Protein 5D7W (pdb70)

Solvent-accessible surface area: 18913 Å² total; per-residue (Å²): 134,40,0,36,58,25,0,54,90,1,75,97,52,41,100,40,1,153,63,71,108,50,82,69,39,73,5,35,33,9,126,85,0,2,84,56,0,1,53,84,37,41,0,53,51,24,128,121,56,62,37,92,86,17,173,5,40,12,0,5,21,111,52,139,99,78,42,86,16,59,55,37,19,3,1,5,39,89,3,53,86,49,2,35,87,12,0,86,49,0,4,67,1,0,22,11,8,0,53,9,66,33,77,78,35,58,41,82,114,204,22,51,0,17,0,0,3,0,5,7,67,136,112,69,74,99,14,156,72,67,44,20,52,18,41,32,2,57,45,107,135,148,72,127,70,17,7,0,47,0,5,0,0,32,43,38,65,22,0,112,70,3,54,118,59,54,52,0,8,3,5,0,0,7,4,0,0,15,0,0,1,0,13,55,0,2,92,24,122,83,14,160,81,124,50,73,27,107,26,8,56,0,0,2,0,0,31,8,3,0,0,0,0,85,39,45,20,82,52,20,45,4,63,6,45,68,68,79,3,15,5,4,5,2,0,0,3,20,0,0,31,52,0,0,12,32,26,130,94,12,40,71,46,91,6,40,0,0,18,116,36,96,11,67,48,76,26,2,26,3,125,44,56,93,79,58,6,13,2,9,0,15,6,36,27,33,93,1,20,0,9,0,49,31,1,84,31,97,0,49,0,4,1,46,80,100,17,6,1,15,1,1,51,10,113,3,5,0,4,0,0,41,60,1,65,0,20,26,0,43,1,2,60,7,69,1,18,0,0,3,18,85,34,92,1,46,0,82,0,25,46,18,62,1,17,0,19,0,8,22,27,33,3,57,0,86,0,33,72,30,129,1,34,0,1,2,22,36,22,78,8,0,36,65,91,43,19,0,64,0,82,37,5,104,95,57,78,3,71,0,0,1,16,39,9,12,150,124,47,139,45,101,116,46,2,70,63,39,129,119,34,66,22,75,37,0,10,0,40,44,67,113,75,77,117,63,73,22,2,35,0,15,2,2,34,47,34,111,113,71,38,35,2,37,0,46,0,41,8,77,24,53,73,88,68,0,29,41,76

GO terms:
  GO:0090729 toxin activity (F, IDA)
  GO:0001907 symbiont-mediated killing of host cell (P, IDA)
  GO:0005509 calcium ion binding (F, IDA)
  GO:0005576 extracellular region (C, IDA)
  GO:0008270 zinc ion binding (F, IDA)
  GO:0004222 metalloendopeptidase activity (F, IDA)
  GO:0006508 proteolysis (P, IDA)

Radius of gyration: 25.95 Å; Cα contacts (8 Å, |Δi|>4): 1313; chains: 1; bounding box: 48×67×75 Å

B-factor: mean 15.46, std 8.45, range [6.77, 80.85]

Structure (mmCIF, N/CA/C/O backbone):
data_5D7W
#
_entry.id   5D7W
#
_cell.length_a   42.300
_cell.length_b   105.400
_cell.length_c   151.100
_cell.angle_alpha   90.00
_cell.angle_beta   90.00
_cell.angle_gamma   90.00
#
_symmetry.space_group_name_H-M   'P 21 21 21'
#
loop_
_entity.id
_entity.type
_entity.pdbx_description
1 polymer Serralysin
2 non-polymer 'ZINC ION'
3 non-polymer 'CALCIUM ION'
4 non-polymer GLYCEROL
5 water water
#
loop_
_atom_site.group_PDB
_atom_site.id
_atom_site.type_symbol
_atom_site.label_atom_id
_atom_site.label_alt_id
_atom_site.label_comp_id
_atom_site.label_asym_id
_atom_site.label_entity_id
_atom_site.label_seq_id
_atom_site.pdbx_PDB_ins_code
_atom_site.Cartn_x
_atom_site.Cartn_y
_atom_site.Cartn_z
_atom_site.occupancy
_atom_site.B_iso_or_equiv
_atom_site.auth_seq_id
_atom_site.auth_comp_id
_atom_site.auth_asym_id
_atom_site.auth_atom_id
_atom_site.pdbx_PDB_model_num
ATOM 1 N N . ALA A 1 1 ? 8.327 -35.631 22.781 1.00 42.72 3 ALA A N 1
ATOM 2 C CA . ALA A 1 1 ? 6.890 -35.855 22.680 1.00 32.84 3 ALA A CA 1
ATOM 3 C C . ALA A 1 1 ? 6.389 -35.577 21.269 1.00 29.56 3 ALA A C 1
ATOM 4 O O . ALA A 1 1 ? 6.908 -34.699 20.578 1.00 30.91 3 ALA A O 1
ATOM 6 N N . THR A 1 2 ? 5.379 -36.332 20.847 1.00 23.92 4 THR A N 1
ATOM 7 C CA . THR A 1 2 ? 4.754 -36.122 19.546 1.00 18.68 4 THR A CA 1
ATOM 8 C C . THR A 1 2 ? 3.877 -34.883 19.566 1.00 16.05 4 THR A C 1
ATOM 9 O O . THR A 1 2 ? 3.571 -34.337 20.634 1.00 15.26 4 THR A O 1
ATOM 13 N N . GLY A 1 3 ? 3.461 -34.451 18.380 1.00 15.29 5 GLY A N 1
ATOM 14 C CA . GLY A 1 3 ? 2.478 -33.399 18.285 1.00 13.72 5 GLY A CA 1
ATOM 15 C C . GLY A 1 3 ? 1.210 -33.865 18.963 1.00 11.74 5 GLY A C 1
ATOM 16 O O . GLY A 1 3 ? 0.572 -33.101 19.685 1.00 11.83 5 GLY A O 1
ATOM 17 N N . TYR A 1 4 ? 0.835 -35.121 18.738 1.00 11.22 6 TYR A N 1
ATOM 18 C CA . TYR A 1 4 ? -0.391 -35.614 19.327 1.00 11.02 6 TYR A CA 1
ATOM 19 C C . TYR A 1 4 ? -0.329 -35.555 20.857 1.00 9.64 6 TYR A C 1
ATOM 20 O O . TYR A 1 4 ? -1.307 -35.172 21.499 1.00 10.67 6 TYR A O 1
ATOM 29 N N . ASP A 1 5 ? 0.814 -35.914 21.442 1.00 10.10 7 ASP A N 1
ATOM 30 C CA . ASP A 1 5 ? 0.980 -35.813 22.897 1.00 11.54 7 ASP A CA 1
ATOM 31 C C . ASP A 1 5 ? 0.668 -34.407 23.402 1.00 10.57 7 ASP A C 1
ATOM 32 O O . ASP A 1 5 ? -0.016 -34.232 24.418 1.00 11.24 7 ASP A O 1
ATOM 37 N N . ALA A 1 6 ? 1.189 -33.406 22.703 1.00 10.57 8 ALA A N 1
ATOM 38 C CA . ALA A 1 6 ? 0.981 -32.017 23.092 1.00 11.04 8 ALA A CA 1
ATOM 39 C C . ALA A 1 6 ? -0.487 -31.629 22.979 1.00 9.56 8 ALA A C 1
ATOM 40 O O . ALA A 1 6 ? -1.019 -30.908 23.829 1.00 10.00 8 ALA A O 1
ATOM 42 N N . VAL A 1 7 ? -1.137 -32.097 21.922 1.00 10.04 9 VAL A N 1
ATOM 43 C CA . VAL A 1 7 ? -2.551 -31.824 21.723 1.00 9.21 9 VAL A CA 1
ATOM 44 C C . VAL A 1 7 ? -3.374 -32.456 22.838 1.00 10.18 9 VAL A C 1
ATOM 45 O O . VAL A 1 7 ? -4.226 -31.803 23.440 1.00 10.41 9 VAL A O 1
ATOM 49 N N . ASP A 1 8 ? -3.116 -33.730 23.107 1.00 10.90 10 ASP A N 1
ATOM 50 C CA . ASP A 1 8 ? -3.807 -34.439 24.170 1.00 12.22 10 ASP A CA 1
ATOM 51 C C . ASP A 1 8 ? -3.646 -33.735 25.519 1.00 11.03 10 ASP A C 1
ATOM 52 O O . ASP A 1 8 ? -4.618 -33.597 26.271 1.00 11.97 10 ASP A O 1
ATOM 57 N N A ASP A 1 9 ? -2.429 -33.280 25.803 0.42 11.15 11 ASP A N 1
ATOM 58 N N B ASP A 1 9 ? -2.433 -33.287 25.830 0.58 11.11 11 ASP A N 1
ATOM 59 C CA A ASP A 1 9 ? -2.125 -32.548 27.031 0.42 11.97 11 ASP A CA 1
ATOM 60 C CA B ASP A 1 9 ? -2.210 -32.563 27.079 0.58 11.98 11 ASP A CA 1
ATOM 61 C C A ASP A 1 9 ? -2.975 -31.278 27.160 0.42 10.27 11 ASP A C 1
ATOM 62 C C B ASP A 1 9 ? -3.078 -31.306 27.143 0.58 10.15 11 ASP A C 1
ATOM 63 O O A ASP A 1 9 ? -3.549 -31.008 28.216 0.42 12.09 11 ASP A O 1
ATOM 64 O O B ASP A 1 9 ? -3.763 -31.068 28.139 0.58 10.94 11 ASP A O 1
ATOM 73 N N . LEU A 1 10 ? -3.061 -30.506 26.082 1.00 9.72 12 LEU A N 1
ATOM 74 C CA . LEU A 1 10 ? -3.808 -29.252 26.104 1.00 9.85 12 LEU A CA 1
ATOM 75 C C . LEU A 1 10 ? -5.320 -29.507 26.183 1.00 9.60 12 LEU A C 1
ATOM 76 O O . LEU A 1 10 ? -6.049 -28.767 26.847 1.00 9.90 12 LEU A O 1
ATOM 81 N N . LEU A 1 11 ? -5.796 -30.564 25.535 1.00 10.75 13 LEU A N 1
ATOM 82 C CA . LEU A 1 11 ? -7.225 -30.870 25.570 1.00 11.89 13 LEU A CA 1
ATOM 83 C C . LEU A 1 11 ? -7.695 -31.261 26.968 1.00 14.38 13 LEU A C 1
ATOM 84 O O . LEU A 1 11 ? -8.859 -31.043 27.302 1.00 17.47 13 LEU A O 1
ATOM 89 N N . HIS A 1 12 ? -6.800 -31.812 27.786 1.00 11.97 14 HIS A N 1
ATOM 90 C CA . HIS A 1 12 ? -7.165 -32.271 29.132 1.00 14.11 14 HIS A CA 1
ATOM 91 C C . HIS A 1 12 ? -6.647 -31.372 30.256 1.00 16.00 14 HIS A C 1
ATOM 92 O O . HIS A 1 12 ? -6.513 -31.797 31.399 1.00 22.15 14 HIS A O 1
ATOM 99 N N . TYR A 1 13 ? -6.380 -30.123 29.909 1.00 14.56 15 TYR A N 1
ATOM 100 C CA . TYR A 1 13 ? -5.959 -29.067 30.826 1.00 11.69 15 TYR A CA 1
ATOM 101 C C . TYR A 1 13 ? -7.122 -28.572 31.677 1.00 12.38 15 TYR A C 1
ATOM 102 O O . TYR A 1 13 ? -8.158 -28.217 31.128 1.00 11.69 15 TYR A O 1
ATOM 111 N N . HIS A 1 14 ? -6.963 -28.528 32.994 1.00 12.27 16 HIS A N 1
ATOM 112 C CA . HIS A 1 14 ? -8.015 -28.041 33.888 1.00 13.59 16 HIS A CA 1
ATOM 113 C C . HIS A 1 14 ? -9.355 -28.751 33.709 1.00 12.65 16 HIS A C 1
ATOM 114 O O . HIS A 1 14 ? -10.408 -28.116 33.684 1.00 14.07 16 HIS A O 1
ATOM 121 N N . GLU A 1 15 ? -9.312 -30.076 33.607 1.00 12.91 17 GLU A N 1
ATOM 122 C CA . GLU A 1 15 ? -10.534 -30.863 33.667 1.00 13.33 17 GLU A CA 1
ATOM 123 C C . GLU A 1 15 ? -11.257 -30.558 34.972 1.00 13.59 17 GLU A C 1
ATOM 124 O O . GLU A 1 15 ? -10.629 -30.307 36.002 1.00 13.77 17 GLU A O 1
ATOM 130 N N . ARG A 1 16 ? -12.580 -30.563 34.927 1.00 12.37 18 ARG A N 1
ATOM 131 C CA . ARG A 1 16 ? -13.354 -30.174 36.094 1.00 12.62 18 ARG A CA 1
ATOM 132 C C . ARG A 1 16 ? -14.715 -30.838 36.110 1.00 13.09 18 ARG A C 1
ATOM 133 O O . ARG A 1 16 ? -15.180 -31.364 35.103 1.00 14.16 18 ARG A O 1
ATOM 141 N N . GLY A 1 17 ? -15.354 -30.793 37.270 1.00 14.03 19 GLY A N 1
ATOM 142 C CA . GLY A 1 17 ? -16.706 -31.293 37.403 1.00 14.77 19 GLY A CA 1
ATOM 143 C C . GLY A 1 17 ? -16.796 -32.802 37.404 1.00 17.22 19 GLY A C 1
ATOM 144 O O . GLY A 1 17 ? -15.790 -33.494 37.556 1.00 17.07 19 GLY A O 1
ATOM 145 N N . ASN A 1 18 ? -18.018 -33.303 37.251 1.00 16.20 20 ASN A N 1
ATOM 146 C CA . ASN A 1 18 ? -18.293 -34.738 37.197 1.00 19.46 20 ASN A CA 1
ATOM 147 C C . ASN A 1 18 ? -17.799 -35.488 38.429 1.00 19.56 20 ASN A C 1
ATOM 148 O O . ASN A 1 18 ? -17.505 -36.680 38.368 1.00 23.88 20 ASN A O 1
ATOM 153 N N . GLY A 1 19 ? -17.719 -34.779 39.548 1.00 22.39 21 GLY A N 1
ATOM 154 C CA . GLY A 1 19 ? -17.423 -35.396 40.825 1.00 27.12 21 GLY A CA 1
ATOM 155 C C . GLY A 1 19 ? -15.957 -35.636 41.132 1.00 27.29 21 GLY A C 1
ATOM 156 O O . GLY A 1 19 ? -15.639 -36.229 42.162 1.00 32.09 21 GLY A O 1
ATOM 157 N N . ILE A 1 20 ? -15.059 -35.184 40.260 1.00 24.30 22 ILE A N 1
ATOM 158 C CA . ILE A 1 20 ? -13.636 -35.405 40.499 1.00 25.21 22 ILE A CA 1
ATOM 159 C C . ILE A 1 20 ? -13.105 -34.525 41.623 1.00 23.79 22 ILE A C 1
ATOM 160 O O . ILE A 1 20 ? -13.738 -33.544 42.017 1.00 17.97 22 ILE A O 1
ATOM 165 N N . GLN A 1 21 ? -11.932 -34.898 42.125 1.00 21.04 23 GLN A N 1
ATOM 166 C CA . GLN A 1 21 ? -11.274 -34.202 43.223 1.00 22.84 23 GLN A CA 1
ATOM 167 C C . GLN A 1 21 ? -10.002 -33.519 42.747 1.00 22.40 23 GLN A C 1
ATOM 168 O O . GLN A 1 21 ? -9.225 -34.102 41.991 1.00 24.84 23 GLN A O 1
ATOM 174 N N . ILE A 1 22 ? -9.797 -32.283 43.193 1.00 18.15 24 ILE A N 1
ATOM 175 C CA . ILE A 1 22 ? -8.585 -31.523 42.894 1.00 19.93 24 ILE A CA 1
ATOM 176 C C . ILE A 1 22 ? -8.106 -30.829 44.168 1.00 20.57 24 ILE A C 1
ATOM 177 O O . ILE A 1 22 ? -8.901 -30.189 44.857 1.00 21.35 24 ILE A O 1
ATOM 182 N N . ASN A 1 23 ? -6.818 -30.955 44.478 1.00 25.53 25 ASN A N 1
ATOM 183 C CA . ASN A 1 23 ? -6.246 -30.380 45.697 1.00 28.29 25 ASN A CA 1
ATOM 184 C C . ASN A 1 23 ? -6.973 -30.855 46.955 1.00 25.50 25 ASN A C 1
ATOM 185 O O . ASN A 1 23 ? -7.056 -30.124 47.943 1.00 27.12 25 ASN A O 1
ATOM 190 N N . GLY A 1 24 ? -7.513 -32.071 46.908 1.00 24.99 26 GLY A N 1
ATOM 191 C CA . GLY A 1 24 ? -8.266 -32.617 48.024 1.00 24.97 26 GLY A CA 1
ATOM 192 C C . GLY A 1 24 ? -9.628 -31.967 48.192 1.00 22.78 26 GLY A C 1
ATOM 193 O O . GLY A 1 24 ? -10.271 -32.102 49.233 1.00 24.54 26 GLY A O 1
ATOM 194 N N A LYS A 1 25 ? -10.069 -31.260 47.156 0.56 21.40 27 LYS A N 1
ATOM 195 N N B LYS A 1 25 ? -10.071 -31.258 47.159 0.44 21.42 27 LYS A N 1
ATOM 196 C CA A LYS A 1 25 ? -11.347 -30.560 47.188 0.56 20.03 27 LYS A CA 1
ATOM 197 C CA B LYS A 1 25 ? -11.352 -30.565 47.197 0.44 20.04 27 LYS A CA 1
ATOM 198 C C A LYS A 1 25 ? -12.252 -31.009 46.050 0.56 15.65 27 LYS A C 1
ATOM 199 C C B LYS A 1 25 ? -12.251 -31.004 46.052 0.44 15.70 27 LYS A C 1
ATOM 200 O O A LYS A 1 25 ? -11.778 -31.489 45.019 0.56 18.23 27 LYS A O 1
ATOM 201 O O B LYS A 1 25 ? -11.772 -31.472 45.018 0.44 18.25 27 LYS A O 1
ATOM 212 N N . ASP A 1 26 ? -13.555 -30.850 46.244 1.00 16.62 28 ASP A N 1
ATOM 213 C CA . ASP A 1 26 ? -14.512 -31.099 45.184 1.00 15.50 28 ASP A CA 1
ATOM 214 C C . ASP A 1 26 ? -14.247 -30.143 44.033 1.00 13.69 28 ASP A C 1
ATOM 215 O O . ASP A 1 26 ? -14.030 -28.952 44.251 1.00 13.68 28 ASP A O 1
ATOM 220 N N . SER A 1 27 ? -14.259 -30.671 42.819 1.00 12.92 29 SER A N 1
ATOM 221 C CA . SER A 1 27 ? -14.226 -29.857 41.617 1.00 11.95 29 SER A CA 1
ATOM 222 C C . SER A 1 27 ? -15.649 -29.541 41.181 1.00 12.25 29 SER A C 1
ATOM 223 O O . SER A 1 27 ? -16.491 -30.438 41.129 1.00 14.53 29 SER A O 1
ATOM 226 N N . PHE A 1 28 ? -15.914 -28.275 40.874 1.00 11.17 30 PHE A N 1
ATOM 227 C CA . PHE A 1 28 ? -17.196 -27.860 40.307 1.00 10.72 30 PHE A CA 1
ATOM 228 C C . PHE A 1 28 ? -17.049 -27.553 38.820 1.00 10.17 30 PHE A C 1
ATOM 229 O O . PHE A 1 28 ? -16.044 -26.978 38.393 1.00 10.62 30 PHE A O 1
ATOM 237 N N . SER A 1 29 ? -18.072 -27.894 38.048 1.00 10.47 31 SER A N 1
ATOM 238 C CA . SER A 1 29 ? -18.168 -27.461 36.664 1.00 10.66 31 SER A CA 1
ATOM 239 C C . SER A 1 29 ? -18.357 -25.947 36.599 1.00 9.72 31 SER A C 1
ATOM 240 O O . SER A 1 29 ? -18.663 -25.312 37.607 1.00 10.02 31 SER A O 1
ATOM 243 N N . ASN A 1 30 ? -18.178 -25.378 35.413 1.00 9.85 32 ASN A N 1
ATOM 244 C CA . ASN A 1 30 ? -18.480 -23.967 35.176 1.00 10.22 32 ASN A CA 1
ATOM 245 C C . ASN A 1 30 ? -19.897 -23.621 35.659 1.00 9.17 32 ASN A C 1
ATOM 246 O O . ASN A 1 30 ? -20.096 -22.617 36.357 1.00 10.09 32 ASN A O 1
ATOM 251 N N . GLU A 1 31 ? -20.869 -24.460 35.308 1.00 10.13 33 GLU A N 1
ATOM 252 C CA . GLU A 1 31 ? -22.250 -24.236 35.722 1.00 11.47 33 GLU A CA 1
ATOM 253 C C . GLU A 1 31 ? -22.419 -24.299 37.237 1.00 10.36 33 GLU A C 1
ATOM 254 O O . GLU A 1 31 ? -23.079 -23.440 37.826 1.00 11.06 33 GLU A O 1
ATOM 264 N N . GLN A 1 32 ? -21.835 -25.314 37.864 1.00 10.97 34 GLN A N 1
ATOM 265 C CA . GLN A 1 32 ? -21.919 -25.465 39.313 1.00 9.94 34 GLN A CA 1
ATOM 266 C C . GLN A 1 32 ? -21.275 -24.288 40.039 1.00 10.00 34 GLN A C 1
ATOM 267 O O . GLN A 1 32 ? -21.788 -23.814 41.054 1.00 9.95 34 GLN A O 1
ATOM 273 N N . ALA A 1 33 ? -20.146 -23.817 39.515 1.00 9.83 35 ALA A N 1
ATOM 274 C CA . ALA A 1 33 ? -19.471 -22.666 40.105 1.00 9.61 35 ALA A CA 1
ATOM 275 C C . ALA A 1 33 ? -20.336 -21.411 39.994 1.00 9.51 35 ALA A C 1
ATOM 276 O O . ALA A 1 33 ? -20.450 -20.642 40.951 1.00 9.80 35 ALA A O 1
ATOM 278 N N . GLY A 1 34 ? -20.955 -21.206 38.839 1.00 10.26 36 GLY A N 1
ATOM 279 C CA . GLY A 1 34 ? -21.833 -20.060 38.670 1.00 10.50 36 GLY A CA 1
ATOM 280 C C . GLY A 1 34 ? -22.976 -20.057 39.671 1.00 11.12 36 GLY A C 1
ATOM 281 O O . GLY A 1 34 ? -23.332 -19.012 40.235 1.00 11.26 36 GLY A O 1
ATOM 282 N N . LEU A 1 35 ? -23.559 -21.231 39.898 1.00 10.29 37 LEU A N 1
ATOM 283 C CA . LEU A 1 35 ? -24.634 -21.370 40.868 1.00 10.53 37 LEU A CA 1
ATOM 284 C C . LEU A 1 35 ? -24.136 -21.160 42.286 1.00 10.69 37 LEU A C 1
ATOM 285 O O . LEU A 1 35 ? -24.830 -20.562 43.108 1.00 13.37 37 LEU A O 1
ATOM 290 N N . PHE A 1 36 ? -22.933 -21.631 42.591 1.00 9.85 38 PHE A N 1
ATOM 291 C CA . PHE A 1 36 ? -22.457 -21.477 43.959 1.00 10.67 38 PHE A CA 1
ATOM 292 C C . PHE A 1 36 ? -22.052 -20.032 44.256 1.00 9.58 38 PHE A C 1
ATOM 293 O O . PHE A 1 36 ? -22.296 -19.530 45.351 1.00 9.95 38 PHE A O 1
ATOM 301 N N . ILE A 1 37 ? -21.451 -19.360 43.283 1.00 9.40 39 ILE A N 1
ATOM 302 C CA . ILE A 1 37 ? -21.128 -17.944 43.430 1.00 9.24 39 ILE A CA 1
ATOM 303 C C . ILE A 1 37 ? -22.400 -17.112 43.662 1.00 9.84 39 ILE A C 1
ATOM 304 O O . ILE A 1 37 ? -22.364 -16.086 44.350 1.00 11.58 39 ILE A O 1
ATOM 309 N N . THR A 1 38 ? -23.530 -17.577 43.138 1.00 8.97 40 THR A N 1
ATOM 310 C CA . THR A 1 38 ? -24.793 -16.868 43.322 1.00 10.25 40 THR A CA 1
ATOM 311 C C . THR A 1 38 ? -25.707 -17.541 44.348 1.00 9.49 40 THR A C 1
ATOM 312 O O . THR A 1 38 ? -26.929 -17.391 44.296 1.00 10.97 40 THR A O 1
ATOM 316 N N . ARG A 1 39 ? -25.109 -18.227 45.314 1.00 10.35 41 ARG A N 1
ATOM 317 C CA . ARG A 1 39 ? -25.876 -19.011 46.281 1.00 10.55 41 ARG A CA 1
ATOM 318 C C . ARG A 1 39 ? -26.785 -18.186 47.192 1.00 11.14 41 ARG A C 1
ATOM 319 O O . ARG A 1 39 ? -27.677 -18.749 47.821 1.00 13.49 41 ARG A O 1
ATOM 327 N N . GLU A 1 40 ? -26.574 -16.877 47.290 1.00 10.99 42 GLU A N 1
ATOM 328 C CA . GLU A 1 40 ? -27.499 -16.074 48.089 1.00 10.61 42 GLU A CA 1
ATOM 329 C C . GLU A 1 40 ? -28.817 -15.846 47.360 1.00 10.22 42 GLU A C 1
ATOM 330 O O . GLU A 1 40 ? -29.802 -15.426 47.982 1.00 11.18 42 GLU A O 1
ATOM 336 N N . ASN A 1 41 ? -28.834 -16.111 46.055 1.00 10.28 43 ASN A N 1
ATOM 337 C CA . ASN A 1 41 ? -30.056 -16.038 45.247 1.00 10.49 43 ASN A CA 1
ATOM 338 C C . ASN A 1 41 ? -30.674 -14.647 45.198 1.00 10.85 43 ASN A C 1
ATOM 339 O O . ASN A 1 41 ? -31.878 -14.509 44.994 1.00 11.59 43 ASN A O 1
ATOM 344 N N . GLN A 1 42 ? -29.848 -13.617 45.357 1.00 13.10 44 GLN A N 1
ATOM 345 C CA . GLN A 1 42 ? -30.330 -12.239 45.349 1.00 13.05 44 GLN A CA 1
ATOM 346 C C . GLN A 1 42 ? -30.067 -11.566 44.013 1.00 13.17 44 GLN A C 1
ATOM 347 O O . GLN A 1 42 ? -28.950 -11.619 43.495 1.00 15.85 44 GLN A O 1
ATOM 353 N N . THR A 1 43 ? -31.099 -10.952 43.439 1.00 13.18 45 THR A N 1
ATOM 354 C CA . THR A 1 43 ? -30.941 -10.179 42.216 1.00 10.52 45 THR A CA 1
ATOM 355 C C . THR A 1 43 ? -31.740 -8.888 42.298 1.00 10.38 45 THR A C 1
ATOM 356 O O . THR A 1 43 ? -32.665 -8.760 43.114 1.00 11.08 45 THR A O 1
ATOM 360 N N . TRP A 1 44 ? -31.413 -7.952 41.423 1.00 9.91 46 TRP A N 1
ATOM 361 C CA . TRP A 1 44 ? -32.158 -6.703 41.308 1.00 10.23 46 TRP A CA 1
ATOM 362 C C . TRP A 1 44 ? -33.577 -6.892 40.776 1.00 11.11 46 TRP A C 1
ATOM 363 O O . TRP A 1 44 ? -34.379 -5.964 40.826 1.00 13.69 46 TRP A O 1
ATOM 374 N N . ASN A 1 45 ? -33.883 -8.082 40.270 1.00 9.58 47 ASN A N 1
ATOM 375 C CA . ASN A 1 45 ? -35.233 -8.401 39.814 1.00 9.54 47 ASN A CA 1
ATOM 376 C C . ASN A 1 45 ? -36.043 -9.141 40.866 1.00 11.02 47 ASN A C 1
ATOM 377 O O . ASN A 1 45 ? -37.223 -9.439 40.645 1.00 11.62 47 ASN A O 1
ATOM 382 N N . GLY A 1 46 ? -35.417 -9.430 42.001 1.00 11.25 48 GLY A N 1
ATOM 383 C CA . GLY A 1 46 ? -36.062 -10.133 43.088 1.00 12.55 48 GLY A CA 1
ATOM 384 C C . GLY A 1 46 ? -35.328 -11.381 43.526 1.00 11.48 48 GLY A C 1
ATOM 385 O O . GLY A 1 46 ? -34.477 -11.923 42.810 1.00 11.57 48 GLY A O 1
ATOM 386 N N . TYR A 1 47 ? -35.673 -11.837 44.723 1.00 13.19 49 TYR A N 1
ATOM 387 C CA . TYR A 1 47 ? -35.129 -13.061 45.283 1.00 12.94 49 TYR A CA 1
ATOM 388 C C . TYR A 1 47 ? -35.499 -14.258 44.412 1.00 12.15 49 TYR A C 1
ATOM 389 O O . TYR A 1 47 ? -36.672 -14.457 44.089 1.00 13.03 49 TYR A O 1
ATOM 398 N N . LYS A 1 48 ? -34.494 -15.037 44.019 1.00 11.08 50 LYS A N 1
ATOM 399 C CA . LYS A 1 48 ? -34.672 -16.213 43.166 1.00 12.21 50 LYS A CA 1
ATOM 400 C C . LYS A 1 48 ? -35.322 -15.903 41.815 1.00 10.88 50 LYS A C 1
ATOM 401 O O . LYS A 1 48 ? -35.881 -16.791 41.174 1.00 13.04 50 LYS A O 1
ATOM 407 N N . VAL A 1 49 ? -35.220 -14.659 41.367 1.00 9.54 51 VAL A N 1
ATOM 408 C CA . VAL A 1 49 ? -35.678 -14.302 40.031 1.00 9.80 51 VAL A CA 1
ATOM 409 C C . VAL A 1 49 ? -34.464 -14.275 39.108 1.00 9.62 51 VAL A C 1
ATOM 410 O O . VAL A 1 49 ? -33.658 -13.338 39.165 1.00 10.78 51 VAL A O 1
ATOM 414 N N . PHE A 1 50 ? -34.343 -15.297 38.265 1.00 9.22 52 PHE A N 1
ATOM 415 C CA . PHE A 1 50 ? -33.151 -15.501 37.448 1.00 9.87 52 PHE A CA 1
ATOM 416 C C . PHE A 1 50 ? -33.423 -15.367 35.965 1.00 9.80 52 PHE A C 1
ATOM 417 O O . PHE A 1 50 ? -34.537 -15.616 35.487 1.00 10.87 52 PHE A O 1
ATOM 425 N N . GLY A 1 51 ? -32.389 -14.979 35.228 1.00 9.85 53 GLY A N 1
ATOM 426 C CA . GLY A 1 51 ? -32.432 -15.002 33.783 1.00 11.97 53 GLY A CA 1
ATOM 427 C C . GLY A 1 51 ? -33.073 -13.802 33.120 1.00 10.31 53 GLY A C 1
ATOM 428 O O . GLY A 1 51 ? -33.203 -13.777 31.897 1.00 14.45 53 GLY A O 1
ATOM 429 N N . GLN A 1 52 ? -33.482 -12.811 33.906 1.00 9.49 54 GLN A N 1
ATOM 430 C CA . GLN A 1 52 ? -34.187 -11.653 33.367 1.00 9.37 54 GLN A CA 1
ATOM 431 C C . GLN A 1 52 ? -33.260 -10.463 33.232 1.00 8.52 54 GLN A C 1
ATOM 432 O O . GLN A 1 52 ? -32.378 -10.268 34.070 1.00 9.09 54 GLN A O 1
ATOM 438 N N A PRO A 1 53 ? -33.462 -9.650 32.187 0.50 8.93 55 PRO A N 1
ATOM 439 N N B PRO A 1 53 ? -33.462 -9.650 32.187 0.50 8.92 55 PRO A N 1
ATOM 440 C CA A PRO A 1 53 ? -32.653 -8.440 32.018 0.50 10.22 55 PRO A CA 1
ATOM 441 C CA B PRO A 1 53 ? -32.655 -8.439 32.017 0.50 10.23 55 PRO A CA 1
ATOM 442 C C . PRO A 1 53 ? -32.920 -7.427 33.122 1.00 10.71 55 PRO A C 1
ATOM 443 O O A PRO A 1 53 ? -33.930 -7.520 33.830 0.50 10.95 55 PRO A O 1
ATOM 444 O O B PRO A 1 53 ? -33.930 -7.519 33.829 0.50 10.95 55 PRO A O 1
ATOM 451 N N . VAL A 1 54 ? -32.025 -6.461 33.269 1.00 10.87 56 VAL A N 1
ATOM 452 C CA . VAL A 1 54 ? -32.235 -5.409 34.241 1.00 10.84 56 VAL A CA 1
ATOM 453 C C . VAL A 1 54 ? -31.618 -4.106 33.756 1.00 10.39 56 VAL A C 1
ATOM 454 O O . VAL A 1 54 ? -30.594 -4.112 33.063 1.00 11.71 56 VAL A O 1
ATOM 458 N N . LYS A 1 55 ? -32.276 -2.998 34.092 1.00 11.99 57 LYS A N 1
ATOM 459 C CA . LYS A 1 55 ? -31.749 -1.660 33.857 1.00 12.51 57 LYS A CA 1
ATOM 460 C C . LYS A 1 55 ? -31.434 -1.043 35.207 1.00 13.40 57 LYS A C 1
ATOM 461 O O . LYS A 1 55 ? -32.310 -0.958 36.073 1.00 14.74 57 LYS A O 1
ATOM 467 N N . LEU A 1 56 ? -30.180 -0.639 35.393 1.00 11.36 58 LEU A N 1
ATOM 468 C CA . LEU A 1 56 ? -29.726 -0.099 36.665 1.00 11.94 58 LEU A CA 1
ATOM 469 C C . LEU A 1 56 ? -29.122 1.283 36.483 1.00 12.13 58 LEU A C 1
ATOM 470 O O . LEU A 1 56 ? -28.498 1.567 35.465 1.00 13.86 58 LEU A O 1
ATOM 475 N N . THR A 1 57 ? -29.307 2.134 37.485 1.00 12.32 59 THR A N 1
ATOM 476 C CA . THR A 1 57 ? -28.642 3.429 37.513 1.00 12.07 59 THR A CA 1
ATOM 477 C C . THR A 1 57 ? -27.399 3.354 38.393 1.00 10.38 59 THR A C 1
ATOM 478 O O . THR A 1 57 ? -27.323 2.530 39.298 1.00 12.39 59 THR A O 1
ATOM 482 N N . PHE A 1 58 ? -26.428 4.215 38.118 1.00 12.02 60 PHE A N 1
ATOM 483 C CA . PHE A 1 58 ? -25.269 4.324 38.990 1.00 11.52 60 PHE A CA 1
ATOM 484 C C . PHE A 1 58 ? -24.863 5.776 39.150 1.00 11.90 60 PHE A C 1
ATOM 485 O O . PHE A 1 58 ? -25.194 6.620 38.325 1.00 13.18 60 PHE A O 1
ATOM 493 N N . SER A 1 59 ? -24.136 6.059 40.221 1.00 12.72 61 SER A N 1
ATOM 494 C CA . SER A 1 59 ? -23.664 7.415 40.452 1.00 11.65 61 SER A CA 1
ATOM 495 C C . SER A 1 59 ? -22.415 7.441 41.305 1.00 12.51 61 SER A C 1
ATOM 496 O O . SER A 1 59 ? -22.049 6.446 41.938 1.00 12.34 61 SER A O 1
ATOM 499 N N . PHE A 1 60 ? -21.793 8.616 41.333 1.00 12.65 62 PHE A N 1
ATOM 500 C CA . PHE A 1 60 ? -20.656 8.904 42.193 1.00 12.03 62 PHE A CA 1
ATOM 501 C C . PHE A 1 60 ? -21.049 10.031 43.149 1.00 13.69 62 PHE A C 1
ATOM 502 O O . PHE A 1 60 ? -20.848 11.209 42.839 1.00 14.52 62 PHE A O 1
ATOM 510 N N . PRO A 1 61 ? -21.642 9.679 44.296 1.00 12.45 63 PRO A N 1
ATOM 511 C CA . PRO A 1 61 ? -22.114 10.719 45.221 1.00 15.25 63 PRO A CA 1
ATOM 512 C C . PRO A 1 61 ? -20.982 11.582 45.763 1.00 14.59 63 PRO A C 1
ATOM 513 O O . PRO A 1 61 ? -19.838 11.129 45.877 1.00 14.54 63 PRO A O 1
ATOM 517 N N . ASP A 1 62 ? -21.310 12.831 46.080 1.00 16.70 64 ASP A N 1
ATOM 518 C CA . ASP A 1 62 ? -20.329 13.765 46.617 1.00 18.81 64 ASP A CA 1
ATOM 519 C C . ASP A 1 62 ? -20.271 13.636 48.134 1.00 20.93 64 ASP A C 1
ATOM 520 O O . ASP A 1 62 ? -20.713 14.525 48.865 1.00 20.21 64 ASP A O 1
ATOM 525 N N . TYR A 1 63 ? -19.723 12.520 48.603 1.00 18.66 65 TYR A N 1
ATOM 526 C CA . TYR A 1 63 ? -19.704 12.206 50.025 1.00 16.43 65 TYR A CA 1
ATOM 527 C C . TYR A 1 63 ? -18.895 13.205 50.854 1.00 18.75 65 TYR A C 1
ATOM 528 O O . TYR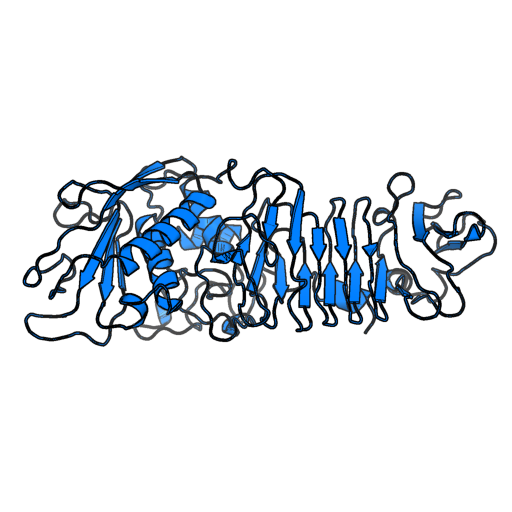 A 1 63 ? -17.820 13.646 50.447 1.00 21.92 65 TYR A O 1
ATOM 537 N N . LYS A 1 64 ? -19.435 13.541 52.022 1.00 19.56 66 LYS A N 1
ATOM 538 C CA . LYS A 1 64 ? -18.829 14.485 52.955 1.00 24.00 66 LYS A CA 1
ATOM 539 C C . LYS A 1 64 ? -17.815 13.778 53.852 1.00 18.22 66 LYS A C 1
ATOM 540 O O . LYS A 1 64 ? -18.100 12.714 54.402 1.00 18.22 66 LYS A O 1
ATOM 546 N N . PHE A 1 65 ? -16.637 14.376 54.006 1.00 18.15 67 PHE A N 1
ATOM 547 C CA . PHE A 1 65 ? -15.534 13.714 54.698 1.00 17.18 67 PHE A CA 1
ATOM 548 C C . PHE A 1 65 ? -15.886 13.264 56.115 1.00 16.85 67 PHE A C 1
ATOM 549 O O . PHE A 1 65 ? -15.603 12.133 56.496 1.00 16.66 67 PHE A O 1
ATOM 557 N N . SER A 1 66 ? -16.516 14.136 56.897 1.00 16.50 68 SER A N 1
ATOM 558 C CA . SER A 1 66 ? -16.789 13.801 58.290 1.00 19.76 68 SER A CA 1
ATOM 559 C C . SER A 1 66 ? -18.047 12.947 58.463 1.00 20.14 68 SER A C 1
ATOM 560 O O . SER A 1 66 ? -18.378 12.550 59.579 1.00 22.19 68 SER A O 1
ATOM 563 N N . SER A 1 67 ? -18.735 12.658 57.360 1.00 19.31 69 SER A N 1
ATOM 564 C CA . SER A 1 67 ? -19.869 11.736 57.384 1.00 21.17 69 SER A CA 1
ATOM 565 C C . SER A 1 67 ? -19.406 10.308 57.665 1.00 16.94 69 SER A C 1
ATOM 566 O O . SER A 1 67 ? -18.248 9.961 57.422 1.00 16.76 69 SER A O 1
ATOM 569 N N . THR A 1 68 ? -20.317 9.488 58.177 1.00 17.43 70 THR A N 1
ATOM 570 C CA . THR A 1 68 ? -20.029 8.094 58.484 1.00 16.48 70 THR A CA 1
ATOM 571 C C . THR A 1 68 ? -20.967 7.200 57.686 1.00 15.91 70 THR A C 1
ATOM 572 O O . THR A 1 68 ? -22.183 7.415 57.693 1.00 18.72 70 THR A O 1
ATOM 576 N N . ASN A 1 69 ? -20.422 6.204 56.988 1.00 14.31 71 ASN A N 1
ATOM 577 C CA . ASN A 1 69 ? -21.291 5.350 56.185 1.00 13.66 71 ASN A CA 1
ATOM 578 C C . ASN A 1 69 ? -21.889 4.224 57.020 1.00 14.68 71 ASN A C 1
ATOM 579 O O . ASN A 1 69 ? -21.635 4.123 58.221 1.00 15.18 71 ASN A O 1
ATOM 584 N N . VAL A 1 70 ? -22.695 3.384 56.380 1.00 15.91 72 VAL A N 1
ATOM 585 C CA . VAL A 1 70 ? -23.476 2.385 57.100 1.00 17.38 72 VAL A CA 1
ATOM 586 C C . VAL A 1 70 ? -22.582 1.352 57.786 1.00 16.52 72 VAL A C 1
ATOM 587 O O . VAL A 1 70 ? -22.986 0.722 58.764 1.00 18.95 72 VAL A O 1
ATOM 591 N N . ALA A 1 71 ? -21.352 1.208 57.293 1.00 14.90 73 ALA A N 1
ATOM 592 C CA . ALA A 1 71 ? -20.408 0.247 57.852 1.00 16.25 73 ALA A CA 1
ATOM 593 C C . ALA A 1 71 ? -19.547 0.847 58.967 1.00 18.00 73 ALA A C 1
ATOM 594 O O . ALA A 1 71 ? -18.721 0.155 59.558 1.00 21.00 73 ALA A O 1
ATOM 596 N N . GLY A 1 72 ? -19.734 2.133 59.248 1.00 15.75 74 GLY A N 1
ATOM 597 C CA . GLY A 1 72 ? -19.003 2.778 60.324 1.00 17.74 74 GLY A CA 1
ATOM 598 C C . GLY A 1 72 ? -17.707 3.448 59.907 1.00 16.15 74 GLY A C 1
ATOM 599 O O . GLY A 1 72 ? -16.977 3.980 60.746 1.00 17.36 74 GLY A O 1
ATOM 600 N N . ASP A 1 73 ? -17.405 3.425 58.616 1.00 14.25 75 ASP A N 1
ATOM 601 C CA . ASP A 1 73 ? -16.210 4.099 58.127 1.00 13.35 75 ASP A CA 1
ATOM 602 C C . ASP A 1 73 ? -16.493 5.567 57.851 1.00 12.29 75 ASP A C 1
ATOM 603 O O . ASP A 1 73 ? -17.636 5.962 57.616 1.00 13.81 75 ASP A O 1
ATOM 608 N N . THR A 1 74 ? -15.446 6.379 57.909 1.00 13.71 76 THR A N 1
ATOM 609 C CA . THR A 1 74 ? -15.595 7.808 57.708 1.00 13.12 76 THR A CA 1
ATOM 610 C C . THR A 1 74 ? -14.410 8.335 56.890 1.00 12.46 76 THR A C 1
ATOM 611 O O . THR A 1 74 ? -13.709 7.554 56.229 1.00 12.55 76 THR A O 1
ATOM 615 N N . GLY A 1 75 ? -14.195 9.644 56.894 1.00 14.61 77 GLY A N 1
ATOM 616 C CA . GLY A 1 75 ? -13.222 10.236 55.995 1.00 14.46 77 GLY A CA 1
ATOM 617 C C . GLY A 1 75 ? -13.598 9.934 54.551 1.00 13.17 77 GLY A C 1
ATOM 618 O O . GLY A 1 75 ? -12.777 9.467 53.756 1.00 12.95 77 GLY A O 1
ATOM 619 N N . LEU A 1 76 ? -14.857 10.200 54.220 1.00 12.65 78 LEU A N 1
ATOM 620 C CA . LEU A 1 76 ? -15.436 9.815 52.937 1.00 13.04 78 LEU A CA 1
ATOM 621 C C . LEU A 1 76 ? -15.117 10.821 51.852 1.00 13.92 78 LEU A C 1
ATOM 622 O O . LEU A 1 76 ? -14.889 12.003 52.130 1.00 16.54 78 LEU A O 1
ATOM 627 N N . SER A 1 77 ? -15.120 10.369 50.605 1.00 13.32 79 SER A N 1
ATOM 628 C CA . SER A 1 77 ? -14.957 11.293 49.500 1.00 12.72 79 SER A CA 1
ATOM 629 C C . SER A 1 77 ? -15.504 10.748 48.196 1.00 13.55 79 SER A C 1
ATOM 630 O O . SER A 1 77 ? -15.695 9.537 48.026 1.00 12.69 79 SER A O 1
ATOM 633 N N A LYS A 1 78 ? -15.761 11.670 47.278 0.52 13.32 80 LYS A N 1
ATOM 634 N N B LYS A 1 78 ? -15.763 11.670 47.278 0.48 13.33 80 LYS A N 1
ATOM 635 C CA A LYS A 1 78 ? -16.228 11.352 45.939 0.52 13.23 80 LYS A CA 1
ATOM 636 C CA B LYS A 1 78 ? -16.228 11.358 45.936 0.48 13.23 80 LYS A CA 1
ATOM 637 C C A LYS A 1 78 ? -15.125 10.687 45.124 0.52 13.17 80 LYS A C 1
ATOM 638 C C B LYS A 1 78 ? -15.126 10.691 45.121 0.48 13.16 80 LYS A C 1
ATOM 639 O O A LYS A 1 78 ? -13.943 10.985 45.302 0.52 14.63 80 LYS A O 1
ATOM 640 O O B LYS A 1 78 ? -13.945 10.992 45.295 0.48 14.64 80 LYS A O 1
ATOM 651 N N . PHE A 1 79 ? -15.518 9.777 44.239 1.00 13.61 81 PHE A N 1
ATOM 652 C CA . PHE A 1 79 ? -14.588 9.191 43.288 1.00 13.54 81 PHE A CA 1
ATOM 653 C C . PHE A 1 79 ? -13.938 10.285 42.435 1.00 14.26 81 PHE A C 1
ATOM 654 O O . PHE A 1 79 ? -14.610 11.210 41.981 1.00 14.68 81 PHE A O 1
ATOM 662 N N . SER A 1 80 ? -12.634 10.174 42.225 1.00 13.57 82 SER A N 1
ATOM 663 C CA . SER A 1 80 ? -11.907 11.080 41.342 1.00 14.28 82 SER A CA 1
ATOM 664 C C . SER A 1 80 ? -12.247 10.822 39.879 1.00 14.18 82 SER A C 1
ATOM 665 O O . SER A 1 80 ? -12.909 9.835 39.552 1.00 13.38 82 SER A O 1
ATOM 668 N N . ALA A 1 81 ? -11.768 11.679 38.984 1.00 15.56 83 ALA A N 1
ATOM 669 C CA . ALA A 1 81 ? -11.985 11.466 37.558 1.00 14.81 83 ALA A CA 1
ATOM 670 C C . ALA A 1 81 ? -11.406 10.123 37.106 1.00 14.62 83 ALA A C 1
ATOM 671 O O . ALA A 1 81 ? -12.054 9.382 36.354 1.00 14.01 83 ALA A O 1
ATOM 673 N N . GLU A 1 82 ? -10.199 9.802 37.569 1.00 14.48 84 GLU A N 1
ATOM 674 C CA . GLU A 1 82 ? -9.569 8.529 37.218 1.00 12.87 84 GLU A CA 1
ATOM 675 C C . GLU A 1 82 ? -10.403 7.350 37.711 1.00 11.86 84 GLU A C 1
ATOM 676 O O . GLU A 1 82 ? -10.627 6.383 36.975 1.00 12.83 84 GLU A O 1
ATOM 682 N N . GLN A 1 83 ? -10.850 7.428 38.956 1.00 12.16 85 GLN A N 1
ATOM 683 C CA . GLN A 1 83 ? -11.648 6.351 39.527 1.00 11.29 85 GLN A CA 1
ATOM 684 C C . GLN A 1 83 ? -12.964 6.169 38.773 1.00 12.25 85 GLN A C 1
ATOM 685 O O . GLN A 1 83 ? -13.402 5.036 38.533 1.00 11.45 85 GLN A O 1
ATOM 691 N N . GLN A 1 84 ? -13.590 7.279 38.396 1.00 11.69 86 GLN A N 1
ATOM 692 C CA . GLN A 1 84 ? -14.834 7.223 37.638 1.00 12.23 86 GLN A CA 1
ATOM 693 C C . GLN A 1 84 ? -14.623 6.575 36.279 1.00 12.92 86 GLN A C 1
ATOM 694 O O . GLN A 1 84 ? -15.445 5.769 35.830 1.00 12.90 86 GLN A O 1
ATOM 700 N N . GLN A 1 85 ? -13.534 6.941 35.615 1.00 13.13 87 GLN A N 1
ATOM 701 C CA . GLN A 1 85 ? -13.216 6.398 34.303 1.00 13.08 87 GLN A CA 1
ATOM 702 C C . GLN A 1 85 ? -13.060 4.879 34.364 1.00 12.80 87 GLN A C 1
ATOM 703 O O . GLN A 1 85 ? -13.605 4.149 33.531 1.00 13.22 87 GLN A O 1
ATOM 709 N N . GLN A 1 86 ? -12.322 4.401 35.358 1.00 11.34 88 GLN A N 1
ATOM 710 C CA . GLN A 1 86 ? -12.097 2.970 35.494 1.00 10.87 88 GLN A CA 1
ATOM 711 C C . GLN A 1 86 ? -13.354 2.231 35.967 1.00 10.54 88 GLN A C 1
ATOM 712 O O . GLN A 1 86 ? -13.641 1.119 35.493 1.00 10.67 88 GLN A O 1
ATOM 718 N N . ALA A 1 87 ? -14.116 2.838 36.868 1.00 10.66 89 ALA A N 1
ATOM 719 C CA . ALA A 1 87 ? -15.368 2.226 37.304 1.00 10.56 89 ALA A CA 1
ATOM 720 C C . ALA A 1 87 ? -16.323 2.012 36.125 1.00 10.30 89 ALA A C 1
ATOM 721 O O . ALA A 1 87 ? -16.986 0.974 36.037 1.00 10.15 89 ALA A O 1
ATOM 723 N N . LYS A 1 88 ? -16.389 2.980 35.217 1.00 10.26 90 LYS A N 1
ATOM 724 C CA . LYS A 1 88 ? -17.253 2.850 34.046 1.00 10.56 90 LYS A CA 1
ATOM 725 C C . LYS A 1 88 ? -16.796 1.707 33.137 1.00 10.87 90 LYS A C 1
ATOM 726 O O . LYS A 1 88 ? -17.632 1.005 32.560 1.00 10.58 90 LYS A O 1
ATOM 732 N N . LEU A 1 89 ? -15.488 1.493 33.023 1.00 10.08 91 LEU A N 1
ATOM 733 C CA . LEU A 1 89 ? -14.987 0.356 32.247 1.00 9.92 91 LEU A CA 1
ATOM 734 C C . LEU A 1 89 ? -15.334 -0.969 32.928 1.00 9.40 91 LEU A C 1
ATOM 735 O O . LEU A 1 89 ? -15.668 -1.944 32.253 1.00 10.01 91 LEU A O 1
ATOM 740 N N . SER A 1 90 ? -15.281 -1.011 34.254 1.00 9.03 92 SER A N 1
ATOM 741 C CA . SER A 1 90 ? -15.682 -2.217 34.974 1.00 8.98 92 SER A CA 1
ATOM 742 C C . SER A 1 90 ? -17.176 -2.492 34.774 1.00 9.08 92 SER A C 1
ATOM 743 O O . SER A 1 90 ? -17.575 -3.635 34.524 1.00 9.15 92 SER A O 1
ATOM 746 N N . LEU A 1 91 ? -18.007 -1.454 34.880 1.00 8.54 93 LEU A N 1
ATOM 747 C CA . LEU A 1 91 ? -19.442 -1.596 34.636 1.00 9.11 93 LEU A CA 1
ATOM 748 C C . LEU A 1 91 ? -19.688 -2.160 33.242 1.00 9.28 93 LEU A C 1
ATOM 749 O O . LEU A 1 91 ? -20.461 -3.116 33.074 1.00 9.42 93 LEU A O 1
ATOM 754 N N . GLN A 1 92 ? -19.025 -1.586 32.247 1.00 8.97 94 GLN A N 1
ATOM 755 C CA . GLN A 1 92 ? -19.187 -2.036 30.879 1.00 9.89 94 GLN A CA 1
ATOM 756 C C . GLN A 1 92 ? -18.812 -3.506 30.714 1.00 9.27 94 GLN A C 1
ATOM 757 O O . GLN A 1 92 ? -19.448 -4.229 29.932 1.00 9.30 94 GLN A O 1
ATOM 763 N N . SER A 1 93 ? -17.793 -3.962 31.439 1.00 9.26 95 SER A N 1
ATOM 764 C CA . SER A 1 93 ? -17.366 -5.351 31.278 1.00 9.08 95 SER A CA 1
ATOM 765 C C . SER A 1 93 ? -18.408 -6.343 31.835 1.00 8.56 95 SER A C 1
ATOM 766 O O . SER A 1 93 ? -18.498 -7.477 31.345 1.00 9.47 95 SER A O 1
ATOM 769 N N . TRP A 1 94 ? -19.215 -5.933 32.813 1.00 8.34 96 TRP A N 1
ATOM 770 C CA . TRP A 1 94 ? -20.361 -6.751 33.233 1.00 8.41 96 TRP A CA 1
ATOM 771 C C . TRP A 1 94 ? -21.499 -6.678 32.209 1.00 9.13 96 TRP A C 1
ATOM 772 O O . TRP A 1 94 ? -22.115 -7.694 31.865 1.00 9.45 96 TRP A O 1
ATOM 783 N N . ALA A 1 95 ? -21.766 -5.474 31.719 1.00 8.14 97 ALA A N 1
ATOM 784 C CA . ALA A 1 95 ? -22.823 -5.281 30.725 1.00 9.03 97 ALA A CA 1
ATOM 785 C C . ALA A 1 95 ? -22.519 -6.019 29.417 1.00 8.81 97 ALA A C 1
ATOM 786 O O . ALA A 1 95 ? -23.445 -6.388 28.683 1.00 9.35 97 ALA A O 1
ATOM 788 N N . ASP A 1 96 ? -21.241 -6.233 29.113 1.00 8.59 98 ASP A N 1
ATOM 789 C CA . ASP A 1 96 ? -20.878 -6.984 27.916 1.00 8.37 98 ASP A CA 1
ATOM 790 C C . ASP A 1 96 ? -21.385 -8.414 27.964 1.00 8.53 98 ASP A C 1
ATOM 791 O O . ASP A 1 96 ? -21.714 -8.983 26.927 1.00 8.78 98 ASP A O 1
ATOM 796 N N . VAL A 1 97 ? -21.390 -9.021 29.144 1.00 7.86 99 VAL A N 1
ATOM 797 C CA . VAL A 1 97 ? -21.610 -10.454 29.204 1.00 8.23 99 VAL A CA 1
ATOM 798 C C . VAL A 1 97 ? -23.034 -10.833 29.598 1.00 8.51 99 VAL A C 1
ATOM 799 O O . VAL A 1 97 ? -23.479 -11.937 29.275 1.00 8.80 99 VAL A O 1
ATOM 803 N N . ALA A 1 98 ? -23.760 -9.934 30.256 1.00 8.33 100 ALA A N 1
ATOM 804 C CA . ALA A 1 98 ? -25.126 -10.235 30.697 1.00 8.45 100 ALA A CA 1
ATOM 805 C C . ALA A 1 98 ? -26.070 -9.106 30.301 1.00 8.42 100 ALA A C 1
ATOM 806 O O . ALA A 1 98 ? -25.620 -8.025 29.923 1.00 9.87 100 ALA A O 1
ATOM 808 N N . ASN A 1 99 ? -27.380 -9.349 30.388 1.00 8.57 101 ASN A N 1
ATOM 809 C CA . ASN A 1 99 ? -28.360 -8.348 29.954 1.00 9.23 101 ASN A CA 1
ATOM 810 C C . ASN A 1 99 ? -28.624 -7.308 31.031 1.00 9.48 101 ASN A C 1
ATOM 811 O O . ASN A 1 99 ? -29.703 -7.239 31.632 1.00 11.09 101 ASN A O 1
ATOM 816 N N . ILE A 1 100 ? -27.593 -6.503 31.263 1.00 10.02 102 ILE A N 1
ATOM 817 C CA . ILE A 1 100 ? -27.601 -5.414 32.219 1.00 9.90 102 ILE A CA 1
ATOM 818 C C . ILE A 1 100 ? -27.358 -4.108 31.489 1.00 10.95 102 ILE A C 1
ATOM 819 O O . ILE A 1 100 ? -26.407 -4.007 30.713 1.00 13.27 102 ILE A O 1
ATOM 824 N N . THR A 1 101 ? -28.199 -3.110 31.731 1.00 11.86 103 THR A N 1
ATOM 825 C CA . THR A 1 101 ? -27.961 -1.768 31.211 1.00 14.64 103 THR A CA 1
ATOM 826 C C . THR A 1 101 ? -27.604 -0.851 32.372 1.00 13.30 103 THR A C 1
ATOM 827 O O . THR A 1 101 ? -28.308 -0.827 33.376 1.00 16.93 103 THR A O 1
ATOM 831 N N . PHE A 1 102 ? -26.509 -0.109 32.243 1.00 14.17 104 PHE A N 1
ATOM 832 C CA . PHE A 1 102 ? -26.102 0.856 33.262 1.00 13.74 104 PHE A CA 1
ATOM 833 C C . PHE A 1 102 ? -26.253 2.282 32.750 1.00 14.89 104 PHE A C 1
ATOM 834 O O . PHE A 1 102 ? -25.743 2.621 31.682 1.00 18.22 104 PHE A O 1
ATOM 842 N N . THR A 1 103 ? -26.926 3.124 33.525 1.00 14.06 105 THR A N 1
ATOM 843 C CA . THR A 1 103 ? -27.105 4.521 33.144 1.00 14.95 105 THR A CA 1
ATOM 844 C C . THR A 1 103 ? -26.697 5.419 34.299 1.00 12.66 105 THR A C 1
ATOM 845 O O . THR A 1 103 ? -27.195 5.264 35.405 1.00 13.28 105 THR A O 1
ATOM 849 N N . GLU A 1 104 ? -25.789 6.355 34.044 1.00 14.26 106 GLU A N 1
ATOM 850 C CA . GLU A 1 104 ? -25.347 7.248 35.107 1.00 13.20 106 GLU A CA 1
ATOM 851 C C . GLU A 1 104 ? -26.407 8.293 35.428 1.00 14.14 106 GLU A C 1
ATOM 852 O O . GLU A 1 104 ? -27.050 8.833 34.523 1.00 17.17 106 GLU A O 1
ATOM 858 N N . VAL A 1 105 ? -26.600 8.558 36.717 1.00 14.66 107 VAL A N 1
ATOM 859 C CA . VAL A 1 105 ? -27.448 9.664 37.155 1.00 14.61 107 VAL A CA 1
ATOM 860 C C . VAL A 1 105 ? -26.610 10.662 37.942 1.00 16.87 107 VAL A C 1
ATOM 861 O O . VAL A 1 105 ? -25.480 10.366 38.327 1.00 16.93 107 VAL A O 1
ATOM 865 N N . ALA A 1 106 ? -27.169 11.845 38.177 1.00 18.27 108 ALA A N 1
ATOM 866 C CA . ALA A 1 106 ? -26.438 12.914 38.848 1.00 21.16 108 ALA A CA 1
ATOM 867 C C . ALA A 1 106 ? -26.080 12.554 40.281 1.00 20.94 108 ALA A C 1
ATOM 868 O O . ALA A 1 106 ? -26.786 11.787 40.934 1.00 20.89 108 ALA A O 1
ATOM 870 N N . ALA A 1 107 ? -24.983 13.135 40.759 1.00 21.89 109 ALA A N 1
ATOM 871 C CA . ALA A 1 107 ? -24.435 12.844 42.080 1.00 22.46 109 ALA A CA 1
ATOM 872 C C . ALA A 1 107 ? -25.466 12.864 43.207 1.00 26.64 109 ALA A C 1
ATOM 873 O O . ALA A 1 107 ? -25.406 12.041 44.119 1.00 31.17 109 ALA A O 1
ATOM 875 N N . GLY A 1 108 ? -26.408 13.797 43.148 1.00 27.79 110 GLY A N 1
ATOM 876 C CA . GLY A 1 108 ? -27.379 13.945 44.217 1.00 28.39 110 GLY A CA 1
ATOM 877 C C . GLY A 1 108 ? -28.632 13.103 44.063 1.00 29.65 110 GLY A C 1
ATOM 878 O O . GLY A 1 108 ? -29.482 13.077 44.954 1.00 28.98 110 GLY A O 1
ATOM 879 N N . GLN A 1 109 ? -28.751 12.410 42.937 1.00 23.58 111 GLN A N 1
ATOM 880 C CA . GLN A 1 109 ? -29.962 11.648 42.651 1.00 23.80 111 GLN A CA 1
ATOM 881 C C . GLN A 1 109 ? -29.842 10.198 43.108 1.00 24.42 111 GLN A C 1
ATOM 882 O O . GLN A 1 109 ? -28.749 9.632 43.134 1.00 22.84 111 GLN A O 1
ATOM 888 N N . LYS A 1 110 ? -30.981 9.617 43.474 1.00 24.42 112 LYS A N 1
ATOM 889 C CA . LYS A 1 110 ? -31.052 8.228 43.909 1.00 26.89 112 LYS A CA 1
ATOM 890 C C . LYS A 1 110 ? -30.531 7.295 42.820 1.00 24.97 112 LYS A C 1
ATOM 891 O O . LYS A 1 110 ? -30.966 7.368 41.672 1.00 24.53 112 LYS A O 1
ATOM 897 N N . ALA A 1 111 ? -29.582 6.437 43.182 1.00 18.68 113 ALA A N 1
ATOM 898 C CA . ALA A 1 111 ? -28.984 5.505 42.225 1.00 14.92 113 ALA A CA 1
ATOM 899 C C . ALA A 1 111 ? -28.962 4.090 42.784 1.00 14.97 113 ALA A C 1
ATOM 900 O O . ALA A 1 111 ? -28.821 3.895 43.985 1.00 16.84 113 ALA A O 1
ATOM 902 N N . ASN A 1 112 ? -29.091 3.099 41.908 1.00 12.66 114 ASN A N 1
ATOM 903 C CA . ASN A 1 112 ? -29.028 1.708 42.340 1.00 13.50 114 ASN A CA 1
ATOM 904 C C . ASN A 1 112 ? -27.632 1.337 42.830 1.00 12.26 114 ASN A C 1
ATOM 905 O O . ASN A 1 112 ? -27.476 0.786 43.913 1.00 14.35 114 ASN A O 1
ATOM 910 N N . ILE A 1 113 ? -26.629 1.633 42.012 1.00 11.70 115 ILE A N 1
ATOM 911 C CA . ILE A 1 113 ? -25.246 1.322 42.352 1.00 11.96 115 ILE A CA 1
ATOM 912 C C . ILE A 1 113 ? -24.477 2.615 42.594 1.00 11.67 115 ILE A C 1
ATOM 913 O O . ILE A 1 113 ? -24.492 3.523 41.770 1.00 13.38 115 ILE A O 1
ATOM 918 N N . THR A 1 114 ? -23.820 2.698 43.742 1.00 11.28 116 THR A N 1
ATOM 919 C CA . THR A 1 114 ? -23.000 3.867 44.035 1.00 11.65 116 THR A CA 1
ATOM 920 C C . THR A 1 114 ? -21.569 3.459 44.343 1.00 10.69 116 THR A C 1
ATOM 921 O O . THR A 1 114 ? -21.305 2.325 44.747 1.00 11.41 116 THR A O 1
ATOM 925 N N . PHE A 1 115 ? -20.659 4.407 44.137 1.00 10.74 117 PHE A N 1
ATOM 926 C CA . PHE A 1 115 ? -19.241 4.244 44.430 1.00 10.87 117 PHE A CA 1
ATOM 927 C C . PHE A 1 115 ? -18.806 5.335 45.386 1.00 10.61 117 PHE A C 1
ATOM 928 O O . PHE A 1 115 ? -19.084 6.506 45.137 1.00 11.55 117 PHE A O 1
ATOM 936 N N . GLY A 1 116 ? -18.101 4.969 46.448 1.00 11.06 118 GLY A N 1
ATOM 937 C CA . GLY A 1 116 ? -17.550 5.963 47.350 1.00 10.98 118 GLY A CA 1
ATOM 938 C C . GLY A 1 116 ? -16.214 5.549 47.920 1.00 10.47 118 GLY A C 1
ATOM 939 O O . GLY A 1 116 ? -15.933 4.356 48.077 1.00 11.08 118 GLY A O 1
ATOM 940 N N . ASN A 1 117 ? -15.394 6.548 48.240 1.00 10.59 119 ASN A N 1
ATOM 941 C CA . ASN A 1 117 ? -14.158 6.351 48.982 1.00 10.40 119 ASN A CA 1
ATOM 942 C C . ASN A 1 117 ? -14.380 6.521 50.475 1.00 11.53 119 ASN A C 1
ATOM 943 O O . ASN A 1 117 ? -15.156 7.384 50.894 1.00 12.31 119 ASN A O 1
ATOM 948 N N . TYR A 1 118 ? -13.687 5.718 51.268 1.00 10.58 120 TYR A N 1
ATOM 949 C CA . TYR A 1 118 ? -13.512 6.019 52.684 1.00 10.68 120 TYR A CA 1
ATOM 950 C C . TYR A 1 118 ? -12.025 5.990 52.976 1.00 10.15 120 TYR A C 1
ATOM 951 O O . TYR A 1 118 ? -11.236 5.482 52.170 1.00 11.51 120 TYR A O 1
ATOM 960 N N . SER A 1 119 ? -11.639 6.536 54.127 1.00 11.11 121 SER A N 1
ATOM 961 C CA . SER A 1 119 ? -10.225 6.585 54.473 1.00 11.88 121 SER A CA 1
ATOM 962 C C . SER A 1 119 ? -9.947 6.406 55.956 1.00 10.85 121 SER A C 1
ATOM 963 O O . SER A 1 119 ? -8.788 6.268 56.351 1.00 11.36 121 SER A O 1
ATOM 966 N N . GLN A 1 120 ? -10.995 6.413 56.774 1.00 11.50 122 GLN A N 1
ATOM 967 C CA . GLN A 1 120 ? -10.825 6.350 58.221 1.00 11.84 122 GLN A CA 1
ATOM 968 C C . GLN A 1 120 ? -11.778 5.342 58.836 1.00 11.39 122 GLN A C 1
ATOM 969 O O . GLN A 1 120 ? -12.926 5.225 58.392 1.00 13.16 122 GLN A O 1
ATOM 975 N N . ASP A 1 121 ? -11.329 4.615 59.852 1.00 12.49 123 ASP A N 1
ATOM 976 C CA . ASP A 1 121 ? -12.216 3.667 60.517 1.00 13.58 123 ASP A CA 1
ATOM 977 C C . ASP A 1 121 ? -12.925 4.312 61.707 1.00 16.52 123 ASP A C 1
ATOM 978 O O . ASP A 1 121 ? -13.854 3.736 62.270 1.00 16.43 123 ASP A O 1
ATOM 983 N N . ARG A 1 122 ? -12.487 5.516 62.064 1.00 14.55 124 ARG A N 1
ATOM 984 C CA . ARG A 1 122 ? -13.114 6.335 63.101 1.00 13.97 124 ARG A CA 1
ATOM 985 C C . ARG A 1 122 ? -12.563 7.743 62.908 1.00 13.91 124 ARG A C 1
ATOM 986 O O . ARG A 1 122 ? -11.512 7.898 62.285 1.00 12.16 124 ARG A O 1
ATOM 994 N N . PRO A 1 123 ? -13.269 8.777 63.402 1.00 14.31 125 PRO A N 1
ATOM 995 C CA . PRO A 1 123 ? -12.845 10.142 63.066 1.00 13.09 125 PRO A CA 1
ATOM 996 C C . PRO A 1 123 ? -11.386 10.444 63.414 1.00 13.88 125 PRO A C 1
ATOM 997 O O . PRO A 1 123 ? -10.930 10.180 64.525 1.00 14.29 125 PRO A O 1
ATOM 1001 N N . GLY A 1 124 ? -10.662 10.972 62.435 1.00 12.59 126 GLY A N 1
ATOM 1002 C CA . GLY A 1 124 ? -9.286 11.381 62.624 1.00 12.77 126 GLY A CA 1
ATOM 1003 C C . GLY A 1 124 ? -8.283 10.244 62.663 1.00 12.25 126 GLY A C 1
ATOM 1004 O O . GLY A 1 124 ? -7.144 10.446 63.078 1.00 13.17 126 GLY A O 1
ATOM 1005 N N . HIS A 1 125 ? -8.688 9.049 62.232 1.00 12.09 127 HIS A N 1
ATOM 1006 C CA . HIS A 1 125 ? -7.788 7.897 62.268 1.00 11.44 127 HIS A CA 1
ATOM 1007 C C . HIS A 1 125 ? -7.798 7.156 60.940 1.00 10.14 127 HIS A C 1
ATOM 1008 O O . HIS A 1 125 ? -8.775 6.479 60.606 1.00 11.01 127 HIS A O 1
ATOM 1015 N N . TYR A 1 126 ? -6.714 7.277 60.187 1.00 10.66 128 TYR A N 1
ATOM 1016 C CA . TYR A 1 126 ? -6.634 6.672 58.864 1.00 10.62 128 TYR A CA 1
ATOM 1017 C C . TYR A 1 126 ? -6.463 5.158 58.934 1.00 10.50 128 TYR A C 1
ATOM 1018 O O . TYR A 1 126 ? -5.770 4.621 59.805 1.00 11.26 128 TYR A O 1
ATOM 1027 N N . ASP A 1 127 ? -7.130 4.493 57.989 1.00 11.02 129 ASP A N 1
ATOM 1028 C CA . ASP A 1 127 ? -7.202 3.036 57.890 1.00 12.00 129 ASP A CA 1
ATOM 1029 C C . ASP A 1 127 ? -6.292 2.552 56.760 1.00 11.23 129 ASP A C 1
ATOM 1030 O O . ASP A 1 127 ? -6.567 2.816 55.597 1.00 12.31 129 ASP A O 1
ATOM 1035 N N . TYR A 1 128 ? -5.205 1.858 57.102 1.00 11.38 130 TYR A N 1
ATOM 1036 C CA . TYR A 1 128 ? -4.291 1.343 56.078 1.00 12.05 130 TYR A CA 1
ATOM 1037 C C . TYR A 1 128 ? -4.433 -0.163 55.870 1.00 14.00 130 TYR A C 1
ATOM 1038 O O . TYR A 1 128 ? -3.642 -0.769 55.144 1.00 15.43 130 TYR A O 1
ATOM 1047 N N . GLY A 1 129 ? -5.460 -0.754 56.472 1.00 13.30 131 GLY A N 1
ATOM 1048 C CA . GLY A 1 129 ? -5.584 -2.201 56.521 1.00 14.34 131 GLY A CA 1
ATOM 1049 C C . GLY A 1 129 ? -6.610 -2.827 55.588 1.00 14.88 131 GLY A C 1
ATOM 1050 O O . GLY A 1 129 ? -6.408 -3.941 55.105 1.00 21.74 131 GLY A O 1
ATOM 1051 N N . THR A 1 130 ? -7.709 -2.126 55.333 1.00 11.53 132 THR A N 1
ATOM 1052 C CA . THR A 1 130 ? -8.806 -2.690 54.557 1.00 11.16 132 THR A CA 1
ATOM 1053 C C . THR A 1 130 ? -8.748 -2.263 53.096 1.00 10.90 132 THR A C 1
ATOM 1054 O O . THR A 1 130 ? -8.013 -1.343 52.729 1.00 11.55 132 THR A O 1
ATOM 1058 N N . GLN A 1 131 ? -9.536 -2.939 52.264 1.00 10.93 133 GLN A N 1
ATOM 1059 C CA . GLN A 1 131 ? -9.509 -2.703 50.828 1.00 10.35 133 GLN A CA 1
ATOM 1060 C C . GLN A 1 131 ? -10.837 -2.152 50.300 1.00 8.94 133 GLN A C 1
ATOM 1061 O O . GLN A 1 131 ? -10.878 -1.042 49.788 1.00 10.57 133 GLN A O 1
ATOM 1067 N N . ALA A 1 132 ? -11.916 -2.931 50.399 1.00 9.95 134 ALA A N 1
ATOM 1068 C CA . ALA A 1 132 ? -13.192 -2.538 49.806 1.00 9.14 134 ALA A CA 1
ATOM 1069 C C . ALA A 1 132 ? -14.296 -3.468 50.270 1.00 9.71 134 ALA A C 1
ATOM 1070 O O . ALA A 1 132 ? -14.024 -4.545 50.787 1.00 10.71 134 ALA A O 1
ATOM 1072 N N . TYR A 1 133 ? -15.541 -3.043 50.080 1.00 9.71 135 TYR A N 1
ATOM 1073 C CA . TYR A 1 133 ? -16.687 -3.889 50.375 1.00 9.15 135 TYR A CA 1
ATOM 1074 C C . TYR A 1 133 ? -17.915 -3.363 49.668 1.00 8.76 135 TYR A C 1
ATOM 1075 O O . TYR A 1 133 ? -17.928 -2.258 49.138 1.00 10.02 135 TYR A O 1
ATOM 1084 N N . ALA A 1 134 ? -18.957 -4.182 49.668 1.00 8.98 136 ALA A N 1
ATOM 1085 C CA . ALA A 1 134 ? -20.184 -3.857 48.951 1.00 9.81 136 ALA A CA 1
ATOM 1086 C C . ALA A 1 134 ? -21.346 -4.661 49.491 1.00 9.84 136 ALA A C 1
ATOM 1087 O O . ALA A 1 134 ? -21.150 -5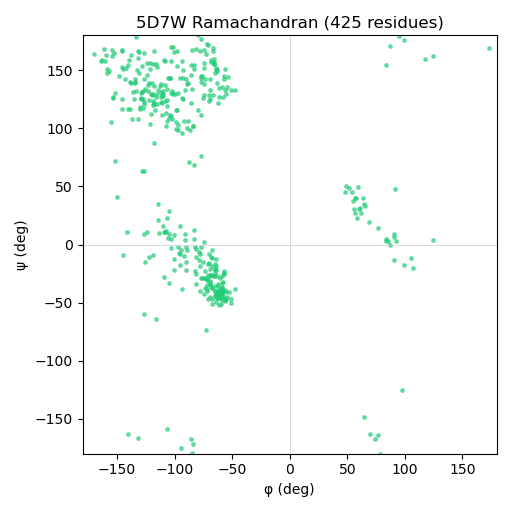.663 50.169 1.00 12.44 136 ALA A O 1
ATOM 1089 N N . PHE A 1 135 ? -22.560 -4.222 49.167 1.00 9.33 137 PHE A N 1
ATOM 1090 C CA . PHE A 1 135 ? -23.765 -4.910 49.618 1.00 10.22 137 PHE A CA 1
ATOM 1091 C C . PHE A 1 135 ? -24.537 -5.498 48.444 1.00 8.76 137 PHE A C 1
ATOM 1092 O O . PHE A 1 135 ? -24.758 -4.840 47.441 1.00 10.00 137 PHE A O 1
ATOM 1100 N N . LEU A 1 136 ? -24.937 -6.756 48.602 1.00 9.78 138 LEU A N 1
ATOM 1101 C CA . LEU A 1 136 ? -25.730 -7.461 47.603 1.00 9.36 138 LEU A CA 1
ATOM 1102 C C . LEU A 1 136 ? -27.137 -6.882 47.501 1.00 10.74 138 LEU A C 1
ATOM 1103 O O . LEU A 1 136 ? -27.620 -6.231 48.441 1.00 10.50 138 LEU A O 1
ATOM 1108 N N . PRO A 1 137 ? -27.812 -7.121 46.368 1.00 10.27 139 PRO A N 1
ATOM 1109 C CA . PRO A 1 137 ? -29.206 -6.678 46.241 1.00 11.02 139 PRO A CA 1
ATOM 1110 C C . PRO A 1 137 ? -30.078 -7.172 47.388 1.00 10.89 139 PRO A C 1
ATOM 1111 O O . PRO A 1 137 ? -29.872 -8.272 47.898 1.00 11.64 139 PRO A O 1
ATOM 1115 N N . ASN A 1 138 ? -31.030 -6.333 47.793 1.00 11.74 140 ASN A N 1
ATOM 1116 C CA . ASN A 1 138 ? -32.040 -6.686 48.790 1.00 12.74 140 ASN A CA 1
ATOM 1117 C C . ASN A 1 138 ? -31.430 -6.941 50.166 1.00 13.65 140 ASN A C 1
ATOM 1118 O O . ASN A 1 138 ? -31.905 -7.779 50.930 1.00 15.88 140 ASN A O 1
ATOM 1123 N N . THR A 1 139 ? -30.358 -6.217 50.471 1.00 13.70 141 THR A N 1
ATOM 1124 C CA . THR A 1 139 ? -29.796 -6.214 51.811 1.00 12.37 141 THR A CA 1
ATOM 1125 C C . THR A 1 139 ? -30.511 -5.154 52.644 1.00 13.66 141 THR A C 1
ATOM 1126 O O . THR A 1 139 ? -30.213 -3.965 52.539 1.00 13.39 141 THR A O 1
ATOM 1130 N N . ILE A 1 140 ? -31.479 -5.589 53.447 1.00 15.29 142 ILE A N 1
ATOM 1131 C CA . ILE A 1 140 ? -32.329 -4.654 54.170 1.00 15.02 142 ILE A CA 1
ATOM 1132 C C . ILE A 1 140 ? -31.769 -4.411 55.559 1.00 16.27 142 ILE A C 1
ATOM 1133 O O . ILE A 1 140 ? -31.515 -5.344 56.318 1.00 18.98 142 ILE A O 1
ATOM 1138 N N . TRP A 1 141 ? -31.574 -3.135 55.867 1.00 15.45 143 TRP A N 1
ATOM 1139 C CA . TRP A 1 141 ? -30.967 -2.719 57.115 1.00 19.70 143 TRP A CA 1
ATOM 1140 C C . TRP A 1 141 ? -31.694 -1.484 57.605 1.00 20.15 143 TRP A C 1
ATOM 1141 O O . TRP A 1 141 ? -31.758 -0.470 56.895 1.00 18.44 143 TRP A O 1
ATOM 1152 N N . GLN A 1 142 ? -32.337 -1.590 58.761 1.00 21.71 144 GLN A N 1
ATOM 1153 C CA . GLN A 1 142 ? -33.129 -0.499 59.328 1.00 24.87 144 GLN A CA 1
ATOM 1154 C C . GLN A 1 142 ? -34.197 -0.083 58.318 1.00 22.46 144 GLN A C 1
ATOM 1155 O O . GLN A 1 142 ? -34.466 1.075 58.127 1.00 24.06 144 GLN A O 1
ATOM 1161 N N . GLY A 1 143 ? -34.784 -1.081 57.664 1.00 19.42 145 GLY A N 1
ATOM 1162 C CA . GLY A 1 143 ? -35.858 -0.816 56.716 1.00 21.64 145 GLY A CA 1
ATOM 1163 C C . GLY A 1 143 ? -35.431 -0.315 55.348 1.00 21.41 145 GLY A C 1
ATOM 1164 O O . GLY A 1 143 ? -36.274 -0.132 54.473 1.00 21.03 145 GLY A O 1
ATOM 1165 N N A GLN A 1 144 ? -34.134 -0.090 55.158 0.45 20.50 146 GLN A N 1
ATOM 1166 N N B GLN A 1 144 ? -34.128 -0.105 55.163 0.55 20.42 146 GLN A N 1
ATOM 1167 C CA A GLN A 1 144 ? -33.643 0.412 53.877 0.45 24.74 146 GLN A CA 1
ATOM 1168 C CA B GLN A 1 144 ? -33.598 0.428 53.908 0.55 24.72 146 GLN A CA 1
ATOM 1169 C C A GLN A 1 144 ? -32.772 -0.604 53.148 0.45 17.85 146 GLN A C 1
ATOM 1170 C C B GLN A 1 144 ? -32.747 -0.592 53.150 0.55 17.73 146 GLN A C 1
ATOM 1171 O O A GLN A 1 144 ? -32.053 -1.380 53.774 0.45 16.36 146 GLN A O 1
ATOM 1172 O O B GLN A 1 144 ? -32.015 -1.366 53.763 0.55 16.37 146 GLN A O 1
ATOM 1183 N N . ASP A 1 145 ? -32.840 -0.577 51.821 1.00 17.72 147 ASP A N 1
ATOM 1184 C CA . ASP A 1 145 ? -32.047 -1.473 50.981 1.00 13.61 147 ASP A CA 1
ATOM 1185 C C . ASP A 1 145 ? -30.652 -0.898 50.729 1.00 13.62 147 ASP A C 1
ATOM 1186 O O . ASP A 1 145 ? -30.508 0.112 50.044 1.00 16.19 147 ASP A O 1
ATOM 1191 N N . LEU A 1 146 ? -29.635 -1.550 51.291 1.00 13.12 148 LEU A N 1
ATOM 1192 C CA . LEU A 1 146 ? -28.240 -1.147 51.110 1.00 12.84 148 LEU A CA 1
ATOM 1193 C C . LEU A 1 146 ? -27.668 -1.642 49.798 1.00 12.85 148 LEU A C 1
ATOM 1194 O O . LEU A 1 146 ? -26.552 -1.267 49.422 1.00 12.88 148 LEU A O 1
ATOM 1199 N N . GLY A 1 147 ? -28.403 -2.528 49.134 1.00 12.17 149 GLY A N 1
ATOM 1200 C CA . GLY A 1 147 ? -27.919 -3.158 47.919 1.00 13.03 149 GLY A CA 1
ATOM 1201 C C . GLY A 1 147 ? -27.421 -2.146 46.912 1.00 12.11 149 GLY A C 1
ATOM 1202 O O . GLY A 1 147 ? -28.071 -1.129 46.651 1.00 12.64 149 GLY A O 1
ATOM 1203 N N . GLY A 1 148 ? -26.249 -2.414 46.350 1.00 11.44 150 GLY A N 1
ATOM 1204 C CA . GLY A 1 148 ? -25.691 -1.528 45.355 1.00 10.51 150 GLY A CA 1
ATOM 1205 C C . GLY A 1 148 ? -24.643 -0.554 45.861 1.00 10.07 150 GLY A C 1
ATOM 1206 O O . GLY A 1 148 ? -23.912 0.011 45.056 1.00 10.66 150 GLY A O 1
ATOM 1207 N N . GLN A 1 149 ? -24.568 -0.336 47.170 1.00 10.04 151 GLN A N 1
ATOM 1208 C CA . GLN A 1 149 ? -23.486 0.485 47.711 1.00 10.69 151 GLN A CA 1
ATOM 1209 C C . GLN A 1 149 ? -22.157 -0.243 47.593 1.00 10.14 151 GLN A C 1
ATOM 1210 O O . GLN A 1 149 ? -22.033 -1.384 48.031 1.00 10.62 151 GLN A O 1
ATOM 1216 N N . THR A 1 150 ? -21.165 0.435 47.021 1.00 10.28 152 THR A N 1
ATOM 1217 C CA . THR A 1 150 ? -19.802 -0.083 47.015 1.00 9.56 152 THR A CA 1
ATOM 1218 C C . THR A 1 150 ? -18.858 0.977 47.595 1.00 9.80 152 THR A C 1
ATOM 1219 O O . THR A 1 150 ? -19.034 2.183 47.361 1.00 10.68 152 THR A O 1
ATOM 1223 N N . TRP A 1 151 ? -17.866 0.504 48.345 1.00 9.70 153 TRP A N 1
ATOM 1224 C CA . TRP A 1 151 ? -16.996 1.347 49.159 1.00 9.39 153 TRP A CA 1
ATOM 1225 C C . TRP A 1 151 ? -15.557 0.891 49.042 1.00 9.39 153 TRP A C 1
ATOM 1226 O O . TRP A 1 151 ? -15.292 -0.308 49.046 1.00 9.78 153 TRP A O 1
ATOM 1237 N N . TYR A 1 152 ? -14.627 1.842 48.953 1.00 9.40 154 TYR A N 1
ATOM 1238 C CA . TYR A 1 152 ? -13.224 1.523 48.680 1.00 9.93 154 TYR A CA 1
ATOM 1239 C C . TYR A 1 152 ? -12.311 2.369 49.543 1.00 10.14 154 TYR A C 1
ATOM 1240 O O . TYR A 1 152 ? -12.549 3.570 49.715 1.00 10.38 154 TYR A O 1
ATOM 1249 N N . ASN A 1 153 ? -11.248 1.751 50.041 1.00 9.49 155 ASN A N 1
ATOM 1250 C CA . ASN A 1 153 ? -10.284 2.441 50.883 1.00 9.87 155 ASN A CA 1
ATOM 1251 C C . ASN A 1 153 ? -9.266 3.182 50.026 1.00 10.15 155 ASN A C 1
ATOM 1252 O O . ASN A 1 153 ? -8.322 2.586 49.498 1.00 10.28 155 ASN A O 1
ATOM 1257 N N . VAL A 1 154 ? -9.442 4.490 49.902 1.00 10.02 156 VAL A N 1
ATOM 1258 C CA . VAL A 1 154 ? -8.626 5.263 48.978 1.00 11.27 156 VAL A CA 1
ATOM 1259 C C . VAL A 1 154 ? -7.209 5.543 49.523 1.00 11.54 156 VAL A C 1
ATOM 1260 O O . VAL A 1 154 ? -6.370 6.104 48.818 1.00 12.66 156 VAL A O 1
ATOM 1264 N N . ASN A 1 155 ? -6.919 5.109 50.746 1.00 11.08 157 ASN A N 1
ATOM 1265 C CA . ASN A 1 155 ? -5.530 5.113 51.205 1.00 10.91 157 ASN A CA 1
ATOM 1266 C C . ASN A 1 155 ? -4.701 4.086 50.444 1.00 11.30 157 ASN A C 1
ATOM 1267 O O . ASN A 1 155 ? -3.478 4.222 50.347 1.00 13.41 157 ASN A O 1
ATOM 1272 N N . GLN A 1 156 ? -5.345 3.037 49.932 1.00 10.97 158 GLN A N 1
ATOM 1273 C CA . GLN A 1 156 ? -4.616 2.043 49.147 1.00 11.39 158 GLN A CA 1
ATOM 1274 C C . GLN A 1 156 ? -4.321 2.612 47.772 1.00 11.21 158 GLN A C 1
ATOM 1275 O O . GLN A 1 156 ? -5.230 3.066 47.077 1.00 11.27 158 GLN A O 1
ATOM 1281 N N . SER A 1 157 ? -3.050 2.589 47.371 1.00 11.52 159 SER A N 1
ATOM 1282 C CA . SER A 1 157 ? -2.677 3.212 46.112 1.00 10.88 159 SER A CA 1
ATOM 1283 C C . SER A 1 157 ? -3.434 2.619 44.925 1.00 10.80 159 SER A C 1
ATOM 1284 O O . SER A 1 157 ? -3.730 3.331 43.980 1.00 12.32 159 SER A O 1
ATOM 1287 N N . ASN A 1 158 ? -3.762 1.330 44.990 1.00 11.64 160 ASN A N 1
ATOM 1288 C CA . ASN A 1 158 ? -4.442 0.693 43.865 1.00 11.86 160 ASN A CA 1
ATOM 1289 C C . ASN A 1 158 ? -5.874 1.203 43.710 1.00 10.38 160 ASN A C 1
ATOM 1290 O O . ASN A 1 158 ? -6.373 1.300 42.599 1.00 10.86 160 ASN A O 1
ATOM 1295 N N . VAL A 1 159 ? -6.509 1.558 44.822 1.00 10.08 161 VAL A N 1
ATOM 1296 C CA . VAL A 1 159 ? -7.852 2.131 44.803 1.00 10.36 161 VAL A CA 1
ATOM 1297 C C . VAL A 1 159 ? -7.817 3.557 44.265 1.00 11.33 161 VAL A C 1
ATOM 1298 O O . VAL A 1 159 ? -8.684 3.977 43.505 1.00 12.06 161 VAL A O 1
ATOM 1302 N N . LYS A 1 160 ? -6.788 4.297 44.660 1.00 12.44 162 LYS A N 1
ATOM 1303 C CA . LYS A 1 160 ? -6.635 5.675 44.220 1.00 13.09 162 LYS A CA 1
ATOM 1304 C C . LYS A 1 160 ? -6.247 5.758 42.746 1.00 12.30 162 LYS A C 1
ATOM 1305 O O . LYS A 1 160 ? -6.654 6.678 42.038 1.00 13.94 162 LYS A O 1
ATOM 1311 N N . HIS A 1 161 ? -5.450 4.794 42.289 1.00 12.15 163 HIS A N 1
ATOM 1312 C CA . HIS A 1 161 ? -4.942 4.834 40.920 1.00 12.16 163 HIS A CA 1
ATOM 1313 C C . HIS A 1 161 ? -5.211 3.555 40.124 1.00 12.57 163 HIS A C 1
ATOM 1314 O O . HIS A 1 161 ? -4.282 2.879 39.674 1.00 12.84 163 HIS A O 1
ATOM 1321 N N . PRO A 1 162 ? -6.498 3.239 39.912 1.00 11.41 164 PRO A N 1
ATOM 1322 C CA . PRO A 1 162 ? -6.860 1.987 39.243 1.00 11.95 164 PRO A CA 1
ATOM 1323 C C . PRO A 1 162 ? -6.456 1.924 37.773 1.00 11.68 164 PRO A C 1
ATOM 1324 O O . PRO A 1 162 ? -6.414 0.822 37.225 1.00 13.42 164 PRO A O 1
ATOM 1328 N N . ALA A 1 163 ? -6.179 3.060 37.141 1.00 12.62 165 ALA A N 1
ATOM 1329 C CA . ALA A 1 163 ? -5.784 3.052 35.735 1.00 13.84 165 ALA A CA 1
ATOM 1330 C C . ALA A 1 163 ? -4.362 2.534 35.541 1.00 14.34 165 ALA A C 1
ATOM 1331 O O . ALA A 1 163 ? -4.015 2.077 34.456 1.00 15.50 165 ALA A O 1
ATOM 1333 N N . THR A 1 164 ? -3.540 2.609 36.582 1.00 13.83 166 THR A N 1
ATOM 1334 C CA . THR A 1 164 ? -2.165 2.132 36.480 1.00 13.98 166 THR A CA 1
ATOM 1335 C C . THR A 1 164 ? -1.850 0.998 37.452 1.00 13.94 166 THR A C 1
ATOM 1336 O O . THR A 1 164 ? -0.785 0.394 37.368 1.00 15.66 166 THR A O 1
ATOM 1340 N N . GLU A 1 165 ? -2.762 0.713 38.378 1.00 12.05 167 GLU A N 1
ATOM 1341 C CA . GLU A 1 165 ? -2.567 -0.377 39.322 1.00 12.13 167 GLU A CA 1
ATOM 1342 C C . GLU A 1 165 ? -3.725 -1.354 39.151 1.00 10.41 167 GLU A C 1
ATOM 1343 O O . GLU A 1 165 ? -4.861 -1.088 39.573 1.00 12.85 167 GLU A O 1
ATOM 1349 N N . ASP A 1 166 ? -3.448 -2.476 38.489 1.00 10.83 168 ASP A N 1
ATOM 1350 C CA . ASP A 1 166 ? -4.542 -3.292 37.983 1.00 10.64 168 ASP A CA 1
ATOM 1351 C C . ASP A 1 166 ? -5.336 -4.011 39.082 1.00 9.70 168 ASP A C 1
ATOM 1352 O O . ASP A 1 166 ? -6.457 -4.443 38.819 1.00 9.79 168 ASP A O 1
ATOM 1357 N N . TYR A 1 167 ? -4.809 -4.111 40.299 1.00 10.18 169 TYR A N 1
ATOM 1358 C CA . TYR A 1 167 ? -5.629 -4.677 41.367 1.00 10.32 169 TYR A CA 1
ATOM 1359 C C . TYR A 1 167 ? -6.783 -3.735 41.723 1.00 9.67 169 TYR A C 1
ATOM 1360 O O . TYR A 1 167 ? -7.836 -4.178 42.193 1.00 9.83 169 TYR A O 1
ATOM 1375 N N . GLY A 1 168 ? -6.598 -2.441 41.487 1.00 9.30 170 GLY A N 1
ATOM 1376 C CA . GLY A 1 168 ? -7.650 -1.472 41.745 1.00 9.70 170 GLY A CA 1
ATOM 1377 C C . GLY A 1 168 ? -8.806 -1.667 40.782 1.00 9.76 170 GLY A C 1
ATOM 1378 O O . GLY A 1 168 ? -9.978 -1.694 41.176 1.00 9.78 170 GLY A O 1
ATOM 1379 N N . ARG A 1 169 ? -8.479 -1.812 39.504 1.00 9.14 171 ARG A N 1
ATOM 1380 C CA . ARG A 1 169 ? -9.492 -2.094 38.504 1.00 9.39 171 ARG A CA 1
ATOM 1381 C C . ARG A 1 169 ? -10.199 -3.421 38.806 1.00 8.80 171 ARG A C 1
ATOM 1382 O O . ARG A 1 169 ? -11.424 -3.499 38.720 1.00 8.90 171 ARG A O 1
ATOM 1390 N N . GLN A 1 170 ? -9.455 -4.455 39.186 1.00 8.85 172 GLN A N 1
ATOM 1391 C CA . GLN A 1 170 ? -10.094 -5.728 39.531 1.00 8.78 172 GLN A CA 1
ATOM 1392 C C . GLN A 1 170 ? -11.030 -5.537 40.721 1.00 8.07 172 GLN A C 1
ATOM 1393 O O . GLN A 1 170 ? -12.132 -6.095 40.743 1.00 8.35 172 GLN A O 1
ATOM 1399 N N . THR A 1 171 ? -10.596 -4.766 41.714 1.00 8.69 173 THR A N 1
ATOM 1400 C CA . THR A 1 171 ? -11.413 -4.518 42.897 1.00 8.54 173 THR A CA 1
ATOM 1401 C C . THR A 1 171 ? -12.735 -3.845 42.524 1.00 8.85 173 THR A C 1
ATOM 1402 O O . THR A 1 171 ? -13.788 -4.220 43.047 1.00 8.50 173 THR A O 1
ATOM 1406 N N . PHE A 1 172 ? -12.696 -2.876 41.616 1.00 8.45 174 PHE A N 1
ATOM 1407 C CA . PHE A 1 172 ? -13.940 -2.256 41.147 1.00 8.55 174 PHE A CA 1
ATOM 1408 C C . PHE A 1 172 ? -14.867 -3.305 40.529 1.00 8.07 174 PHE A C 1
ATOM 1409 O O . PHE A 1 172 ? -16.058 -3.363 40.832 1.00 8.69 174 PHE A O 1
ATOM 1417 N N . THR A 1 173 ? -14.322 -4.136 39.651 1.00 7.95 175 THR A N 1
ATOM 1418 C CA . THR A 1 173 ? -15.144 -5.148 38.996 1.00 7.63 175 THR A CA 1
ATOM 1419 C C . THR A 1 173 ? -15.731 -6.128 40.004 1.00 7.98 175 THR A C 1
ATOM 1420 O O . THR A 1 173 ? -16.914 -6.479 39.918 1.00 7.94 175 THR A O 1
ATOM 1424 N N . HIS A 1 174 ? -14.909 -6.536 40.963 1.00 8.21 176 HIS A N 1
ATOM 1425 C CA . HIS A 1 174 ? -15.294 -7.443 42.041 1.00 8.22 176 HIS A CA 1
ATOM 1426 C C . HIS A 1 174 ? -16.442 -6.869 42.877 1.00 8.05 176 HIS A C 1
ATOM 1427 O O . HIS A 1 174 ? -17.461 -7.539 43.110 1.00 8.39 176 HIS A O 1
ATOM 1434 N N . GLU A 1 175 ? -16.282 -5.629 43.341 1.00 8.04 177 GLU A N 1
ATOM 1435 C CA . GLU A 1 175 ? -17.301 -5.048 44.215 1.00 8.17 177 GLU A CA 1
ATOM 1436 C C . GLU A 1 175 ? -18.599 -4.784 43.448 1.00 7.85 177 GLU A C 1
ATOM 1437 O O . GLU A 1 175 ? -19.689 -4.961 43.998 1.00 8.32 177 GLU A O 1
ATOM 1443 N N . ILE A 1 176 ? -18.500 -4.392 42.188 1.00 8.20 178 ILE A N 1
ATOM 1444 C CA . ILE A 1 176 ? -19.697 -4.314 41.354 1.00 8.37 178 ILE A CA 1
ATOM 1445 C C . ILE A 1 176 ? -20.358 -5.699 41.249 1.00 8.30 178 ILE A C 1
ATOM 1446 O O . ILE A 1 176 ? -21.581 -5.803 41.285 1.00 8.63 178 ILE A O 1
ATOM 1451 N N . GLY A 1 177 ? -19.550 -6.753 41.152 1.00 8.34 179 GLY A N 1
ATOM 1452 C CA . GLY A 1 177 ? -20.061 -8.116 41.195 1.00 8.72 179 GLY A CA 1
ATOM 1453 C C . GLY A 1 177 ? -20.959 -8.356 42.394 1.00 7.72 179 GLY A C 1
ATOM 1454 O O . GLY A 1 177 ? -22.086 -8.862 42.249 1.00 8.31 179 GLY A O 1
ATOM 1455 N N . HIS A 1 178 ? -20.482 -7.987 43.581 1.00 8.17 180 HIS A N 1
ATOM 1456 C CA . HIS A 1 178 ? -21.324 -8.052 44.775 1.00 8.52 180 HIS A CA 1
ATOM 1457 C C . HIS A 1 178 ? -22.599 -7.244 44.607 1.00 8.61 180 HIS A C 1
ATOM 1458 O O . HIS A 1 178 ? -23.694 -7.723 44.922 1.00 9.11 180 HIS A O 1
ATOM 1465 N N . ALA A 1 179 ? -22.457 -6.008 44.145 1.00 8.27 181 ALA A N 1
ATOM 1466 C CA . ALA A 1 179 ? -23.612 -5.127 43.969 1.00 8.99 181 ALA A CA 1
ATOM 1467 C C . ALA A 1 179 ? -24.664 -5.736 43.039 1.00 8.95 181 ALA A C 1
ATOM 1468 O O . ALA A 1 179 ? -25.842 -5.380 43.126 1.00 10.30 181 ALA A O 1
ATOM 1470 N N . LEU A 1 180 ? -24.242 -6.633 42.144 1.00 8.46 182 LEU A N 1
ATOM 1471 C CA . LEU A 1 180 ? -25.140 -7.296 41.197 1.00 9.40 182 LEU A CA 1
ATOM 1472 C C . LEU A 1 180 ? -25.728 -8.604 41.722 1.00 9.05 182 LEU A C 1
ATOM 147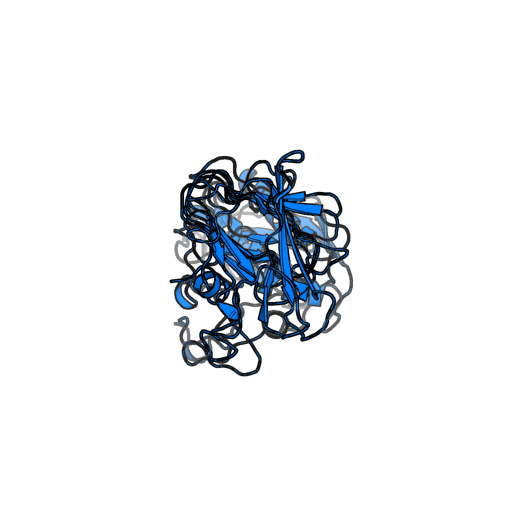3 O O . LEU A 1 180 ? -26.698 -9.114 41.148 1.00 9.23 182 LEU A O 1
ATOM 1478 N N . GLY A 1 181 ? -25.160 -9.148 42.793 1.00 8.70 183 GLY A N 1
ATOM 1479 C CA . GLY A 1 181 ? -25.656 -10.390 43.357 1.00 9.73 183 GLY A CA 1
ATOM 1480 C C . GLY A 1 181 ? -24.651 -11.521 43.511 1.00 9.99 183 GLY A C 1
ATOM 1481 O O . GLY A 1 181 ? -25.030 -12.618 43.928 1.00 12.15 183 GLY A O 1
ATOM 1482 N N . LEU A 1 182 ? -23.377 -11.282 43.204 1.00 8.49 184 LEU A N 1
ATOM 1483 C CA . LEU A 1 182 ? -22.369 -12.331 43.353 1.00 8.82 184 LEU A CA 1
ATOM 1484 C C . LEU A 1 182 ? -21.738 -12.326 44.739 1.00 9.06 184 LEU A C 1
ATOM 1485 O O . LEU A 1 182 ? -21.497 -11.265 45.319 1.00 10.18 184 LEU A O 1
ATOM 1490 N N . SER A 1 183 ? -21.457 -13.513 45.259 1.00 9.56 185 SER A N 1
ATOM 1491 C CA . SER A 1 183 ? -20.715 -13.656 46.505 1.00 10.65 185 SER A CA 1
ATOM 1492 C C . SER A 1 183 ? -19.272 -14.058 46.220 1.00 9.46 185 SER A C 1
ATOM 1493 O O . SER A 1 183 ? -18.929 -14.416 45.095 1.00 10.79 185 SER A O 1
ATOM 1496 N N . HIS A 1 184 ? -18.425 -14.021 47.244 1.00 9.62 186 HIS A N 1
ATOM 1497 C CA . HIS A 1 184 ? -17.176 -14.776 47.175 1.00 10.44 186 HIS A CA 1
ATOM 1498 C C . HIS A 1 184 ? -17.525 -16.231 46.918 1.00 10.63 186 HIS A C 1
ATOM 1499 O O . HIS A 1 184 ? -18.596 -16.680 47.319 1.00 11.15 186 HIS A O 1
ATOM 1506 N N . PRO A 1 185 ? -16.634 -16.986 46.257 1.00 9.72 187 PRO A N 1
ATOM 1507 C CA . PRO A 1 185 ? -17.048 -18.351 45.905 1.00 10.38 187 PRO A CA 1
ATOM 1508 C C . PRO A 1 185 ? -17.061 -19.334 47.086 1.00 9.93 187 PRO A C 1
ATOM 1509 O O . PRO A 1 185 ? -17.370 -20.506 46.887 1.00 10.63 187 PRO A O 1
ATOM 1513 N N . GLY A 1 186 ? -16.741 -18.863 48.290 1.00 10.73 188 GLY A N 1
ATOM 1514 C CA . GLY A 1 186 ? -16.882 -19.668 49.491 1.00 11.59 188 GLY A CA 1
ATOM 1515 C C . GLY A 1 186 ? -17.071 -18.785 50.708 1.00 12.48 188 GLY A C 1
ATOM 1516 O O . GLY A 1 186 ? -16.786 -17.587 50.653 1.00 12.64 188 GLY A O 1
ATOM 1517 N N . ASP A 1 187 ? -17.577 -19.368 51.796 1.00 14.14 189 ASP A N 1
ATOM 1518 C CA . ASP A 1 187 ? -17.688 -18.659 53.073 1.00 13.70 189 ASP A CA 1
ATOM 1519 C C . ASP A 1 187 ? -16.440 -18.840 53.935 1.00 16.21 189 ASP A C 1
ATOM 1520 O O . ASP A 1 187 ? -16.188 -18.042 54.844 1.00 18.55 189 ASP A O 1
ATOM 1525 N N . TYR A 1 188 ? -15.683 -19.903 53.668 1.00 14.18 190 TYR A N 1
ATOM 1526 C CA . TYR A 1 188 ? -14.419 -20.184 54.365 1.00 14.51 190 TYR A CA 1
ATOM 1527 C C . TYR A 1 188 ? -14.601 -20.295 55.881 1.00 19.70 190 TYR A C 1
ATOM 1528 O O . TYR A 1 188 ? -13.760 -19.826 56.649 1.00 20.03 190 TYR A O 1
ATOM 1537 N N . ASN A 1 189 ? -15.694 -20.929 56.298 1.00 18.01 191 ASN A N 1
ATOM 1538 C CA . ASN A 1 189 ? -16.019 -21.057 57.719 1.00 23.27 191 ASN A CA 1
ATOM 1539 C C . ASN A 1 189 ? -14.941 -21.768 58.533 1.00 27.82 191 ASN A C 1
ATOM 1540 O O . ASN A 1 189 ? -14.671 -21.391 59.674 1.00 27.21 191 ASN A O 1
ATOM 1545 N N . ALA A 1 190 ? -14.318 -22.785 57.944 1.00 24.31 192 ALA A N 1
ATOM 1546 C CA . ALA A 1 190 ? -13.289 -23.557 58.637 1.00 27.13 192 ALA A CA 1
ATOM 1547 C C . ALA A 1 190 ? -12.063 -22.708 58.979 1.00 32.15 192 ALA A C 1
ATOM 1548 O O . ALA A 1 190 ? -11.267 -23.075 59.846 1.00 32.57 192 ALA A O 1
ATOM 1550 N N . GLY A 1 191 ? -11.920 -21.574 58.299 1.00 27.11 193 GLY A N 1
ATOM 1551 C CA . GLY A 1 191 ? -10.787 -20.690 58.509 1.00 24.75 193 GLY A CA 1
ATOM 1552 C C . GLY A 1 191 ? -10.903 -19.838 59.759 1.00 34.32 193 GLY A C 1
ATOM 1553 O O . GLY A 1 191 ? -9.905 -19.299 60.239 1.00 35.29 193 GLY A O 1
ATOM 1554 N N . GLU A 1 192 ? -12.126 -19.712 60.271 1.00 36.93 194 GLU A N 1
ATOM 1555 C CA . GLU A 1 192 ? -12.407 -18.988 61.513 1.00 45.38 194 GLU A CA 1
ATOM 1556 C C . GLU A 1 192 ? -11.765 -17.604 61.588 1.00 46.21 194 GLU A C 1
ATOM 1557 O O . GLU A 1 192 ? -11.103 -17.276 62.573 1.00 57.36 194 GLU A O 1
ATOM 1563 N N . GLY A 1 193 ? -11.954 -16.797 60.552 1.00 38.63 195 GLY A N 1
ATOM 1564 C CA . GLY A 1 193 ? -11.445 -15.438 60.563 1.00 41.87 195 GLY A CA 1
ATOM 1565 C C . GLY A 1 193 ? -10.044 -15.297 60.000 1.00 38.72 195 GLY A C 1
ATOM 1566 O O . GLY A 1 193 ? -9.588 -14.185 59.734 1.00 39.17 195 GLY A O 1
ATOM 1567 N N . ASN A 1 194 ? -9.354 -16.420 59.826 1.00 32.15 196 ASN A N 1
ATOM 1568 C CA . ASN A 1 194 ? -8.052 -16.417 59.162 1.00 31.80 196 ASN A CA 1
ATOM 1569 C C . ASN A 1 194 ? -8.009 -17.443 58.030 1.00 26.21 196 ASN A C 1
ATOM 1570 O O . ASN A 1 194 ? -7.225 -18.392 58.070 1.00 26.46 196 ASN A O 1
ATOM 1575 N N . PRO A 1 195 ? -8.852 -17.250 57.005 1.00 22.63 197 PRO A N 1
ATOM 1576 C CA . PRO A 1 195 ? -8.990 -18.280 55.974 1.00 20.83 197 PRO A CA 1
ATOM 1577 C C . PRO A 1 195 ? -7.808 -18.349 55.015 1.00 19.03 197 PRO A C 1
ATOM 1578 O O . PRO A 1 195 ? -7.075 -17.375 54.848 1.00 20.40 197 PRO A O 1
ATOM 1582 N N . THR A 1 196 ? -7.637 -19.517 54.407 1.00 18.83 198 THR A N 1
ATOM 1583 C CA . THR A 1 196 ? -6.709 -19.712 53.300 1.00 17.70 198 THR A CA 1
ATOM 1584 C C . THR A 1 196 ? -7.435 -20.483 52.211 1.00 14.05 198 THR A C 1
ATOM 1585 O O . THR A 1 196 ? -8.588 -20.877 52.387 1.00 15.26 198 THR A O 1
ATOM 1589 N N . TYR A 1 197 ? -6.751 -20.725 51.097 1.00 14.34 199 TYR A N 1
ATOM 1590 C CA . TYR A 1 197 ? -7.313 -21.537 50.028 1.00 13.74 199 TYR A CA 1
ATOM 1591 C C . TYR A 1 197 ? -7.718 -22.928 50.522 1.00 14.29 199 TYR A C 1
ATOM 1592 O O . TYR A 1 197 ? -8.599 -23.563 49.949 1.00 13.77 199 TYR A O 1
ATOM 1601 N N . ASN A 1 198 ? -7.094 -23.399 51.599 1.00 16.25 200 ASN A N 1
ATOM 1602 C CA . ASN A 1 198 ? -7.453 -24.709 52.136 1.00 17.79 200 ASN A CA 1
ATOM 1603 C C . ASN A 1 198 ? -8.895 -24.765 52.657 1.00 14.47 200 ASN A C 1
ATOM 1604 O O . ASN A 1 198 ? -9.422 -25.846 52.918 1.00 19.06 200 ASN A O 1
ATOM 1609 N N . ASP A 1 199 ? -9.532 -23.607 52.795 1.00 15.06 201 ASP A N 1
ATOM 1610 C CA . ASP A 1 199 ? -10.897 -23.554 53.304 1.00 13.98 201 ASP A CA 1
ATOM 1611 C C . ASP A 1 199 ? -11.954 -23.398 52.210 1.00 13.40 201 ASP A C 1
ATOM 1612 O O . ASP A 1 199 ? -13.126 -23.190 52.518 1.00 13.79 201 ASP A O 1
ATOM 1617 N N . VAL A 1 200 ? -11.563 -23.499 50.942 1.00 13.26 202 VAL A N 1
ATOM 1618 C CA . VAL A 1 200 ? -12.552 -23.364 49.870 1.00 12.27 202 VAL A CA 1
ATOM 1619 C C . VAL A 1 200 ? -13.575 -24.493 49.881 1.00 13.21 202 VAL A C 1
ATOM 1620 O O . VAL A 1 200 ? -13.318 -25.592 50.379 1.00 14.09 202 VAL A O 1
ATOM 1624 N N . THR A 1 201 ? -14.740 -24.205 49.318 1.00 11.89 203 THR A N 1
ATOM 1625 C CA . THR A 1 201 ? -15.764 -25.211 49.105 1.00 12.45 203 THR A CA 1
ATOM 1626 C C . THR A 1 201 ? -15.488 -26.025 47.836 1.00 11.91 203 THR A C 1
ATOM 1627 O O . THR A 1 201 ? -15.800 -27.216 47.769 1.00 13.32 203 THR A O 1
ATOM 1631 N N . TYR A 1 202 ? -14.917 -25.390 46.815 1.00 11.10 204 TYR A N 1
ATOM 1632 C CA . TYR A 1 202 ? -14.580 -26.119 45.598 1.00 10.77 204 TYR A CA 1
ATOM 1633 C C . TYR A 1 202 ? -13.239 -25.647 45.052 1.00 10.18 204 TYR A C 1
ATOM 1634 O O . TYR A 1 202 ? -12.809 -24.524 45.304 1.00 10.44 204 TYR A O 1
ATOM 1643 N N . ALA A 1 203 ? -12.579 -26.534 44.313 1.00 10.44 205 ALA A N 1
ATOM 1644 C CA . ALA A 1 203 ? -11.188 -26.332 43.928 1.00 12.23 205 ALA A CA 1
ATOM 1645 C C . ALA A 1 203 ? -10.973 -25.097 43.064 1.00 10.19 205 ALA A C 1
ATOM 1646 O O . ALA A 1 203 ? -9.933 -24.446 43.156 1.00 10.29 205 ALA A O 1
ATOM 1648 N N . GLU A 1 204 ? -11.951 -24.789 42.223 1.00 9.72 206 GLU A N 1
ATOM 1649 C CA . GLU A 1 204 ? -11.833 -23.708 41.256 1.00 9.28 206 GLU A CA 1
ATOM 1650 C C . GLU A 1 204 ? -12.151 -22.327 41.848 1.00 8.07 206 GLU A C 1
ATOM 1651 O O . GLU A 1 204 ? -12.287 -21.345 41.116 1.00 8.95 206 GLU A O 1
ATOM 1657 N N . ASP A 1 205 ? -12.233 -22.244 43.174 1.00 9.15 207 ASP A N 1
ATOM 1658 C CA . ASP A 1 205 ? -12.282 -20.944 43.846 1.00 9.32 207 ASP A CA 1
ATOM 1659 C C . ASP A 1 205 ? -10.880 -20.333 43.880 1.00 8.73 207 ASP A C 1
ATOM 1660 O O . ASP A 1 205 ? -10.201 -20.369 44.908 1.00 9.31 207 ASP A O 1
ATOM 1665 N N . THR A 1 206 ? -10.445 -19.817 42.731 1.00 8.81 208 THR A N 1
ATOM 1666 C CA . THR A 1 206 ? -9.214 -19.045 42.621 1.00 8.87 208 THR A CA 1
ATOM 1667 C C . THR A 1 206 ? -9.394 -17.963 41.580 1.00 7.79 208 THR A C 1
ATOM 1668 O O . THR A 1 206 ? -10.320 -18.003 40.761 1.00 7.67 208 THR A O 1
ATOM 1672 N N . ARG A 1 207 ? -8.456 -17.026 41.572 1.00 8.65 209 ARG A N 1
ATOM 1673 C CA . ARG A 1 207 ? -8.447 -15.950 40.603 1.00 9.06 209 ARG A CA 1
ATOM 1674 C C . ARG A 1 207 ? -8.184 -16.405 39.175 1.00 8.12 209 ARG A C 1
ATOM 1675 O O . ARG A 1 207 ? -8.235 -15.587 38.270 1.00 10.17 209 ARG A O 1
ATOM 1683 N N . GLN A 1 208 ? -7.896 -17.683 38.962 1.00 7.99 210 GLN A N 1
ATOM 1684 C CA . GLN A 1 208 ? -7.867 -18.209 37.607 1.00 7.97 210 GLN A CA 1
ATOM 1685 C C . GLN A 1 208 ? -9.271 -18.267 36.998 1.00 7.50 210 GLN A C 1
ATOM 1686 O O . GLN A 1 208 ? -9.440 -18.087 35.784 1.00 7.72 210 GLN A O 1
ATOM 1692 N N . PHE A 1 209 ? -10.264 -18.534 37.850 1.00 7.52 211 PHE A N 1
ATOM 1693 C CA . PHE A 1 209 ? -11.628 -18.828 37.432 1.00 7.08 211 PHE A CA 1
ATOM 1694 C C . PHE A 1 209 ? -12.627 -17.715 37.748 1.00 7.80 211 PHE A C 1
ATOM 1695 O O . PHE A 1 209 ? -13.662 -17.603 37.085 1.00 7.97 211 PHE A O 1
ATOM 1703 N N . SER A 1 210 ? -12.348 -16.931 38.792 1.00 7.86 212 SER A N 1
ATOM 1704 C CA . SER A 1 210 ? -13.291 -15.920 39.270 1.00 8.43 212 SER A CA 1
ATOM 1705 C C . SER A 1 210 ? -12.558 -14.777 39.931 1.00 7.75 212 SER A C 1
ATOM 1706 O O . SER A 1 210 ? -11.737 -15.008 40.826 1.00 8.42 212 SER A O 1
ATOM 1709 N N . LEU A 1 211 ? -12.870 -13.547 39.541 1.00 7.65 213 LEU A N 1
ATOM 1710 C CA . LEU A 1 211 ? -12.281 -12.425 40.262 1.00 8.05 213 LEU A CA 1
ATOM 1711 C C . LEU A 1 211 ? -13.079 -12.091 41.531 1.00 8.41 213 LEU A C 1
ATOM 1712 O O . LEU A 1 211 ? -12.746 -11.133 42.241 1.00 8.78 213 LEU A O 1
ATOM 1717 N N . MET A 1 212 ? -14.093 -12.901 41.840 1.00 8.38 214 MET A N 1
ATOM 1718 C CA . MET A 1 212 ? -14.740 -12.828 43.150 1.00 8.84 214 MET A CA 1
ATOM 1719 C C . MET A 1 212 ? -13.901 -13.545 44.207 1.00 8.75 214 MET A C 1
ATOM 1720 O O . MET A 1 212 ? -14.147 -13.395 45.408 1.00 9.48 214 MET A O 1
ATOM 1725 N N . SER A 1 213 ? -12.922 -14.329 43.763 1.00 8.82 215 SER A N 1
ATOM 1726 C CA . SER A 1 213 ? -12.005 -15.017 44.663 1.00 9.52 215 SER A CA 1
ATOM 1727 C C . SER A 1 213 ? -10.863 -14.109 45.106 1.00 9.67 215 SER A C 1
ATOM 1728 O O . SER A 1 213 ? -10.463 -13.200 44.376 1.00 11.62 215 SER A O 1
ATOM 1731 N N . TYR A 1 214 ? -10.339 -14.365 46.302 1.00 10.32 216 TYR A N 1
ATOM 1732 C CA . TYR A 1 214 ? -9.104 -13.728 46.756 1.00 10.87 216 TYR A CA 1
ATOM 1733 C C . TYR A 1 214 ? -7.918 -14.675 46.673 1.00 10.73 216 TYR A C 1
ATOM 1734 O O . TYR A 1 214 ? -6.793 -14.274 46.985 1.00 12.73 216 TYR A O 1
ATOM 1743 N N . TRP A 1 215 ? -8.143 -15.923 46.273 1.00 10.42 217 TRP A N 1
ATOM 1744 C CA . TRP A 1 215 ? -7.053 -16.887 46.278 1.00 9.46 217 TRP A CA 1
ATOM 1745 C C . TRP A 1 215 ? -6.289 -16.855 44.969 1.00 9.97 217 TRP A C 1
ATOM 1746 O O . TRP A 1 215 ? -6.863 -16.750 43.881 1.00 9.30 217 TRP A O 1
ATOM 1757 N N . SER A 1 216 ? -4.973 -16.945 45.086 1.00 9.60 218 SER A N 1
ATOM 1758 C CA . SER A 1 216 ? -4.114 -16.890 43.916 1.00 10.74 218 SER A CA 1
ATOM 1759 C C . SER A 1 216 ? -4.448 -17.962 42.889 1.00 8.49 218 SER A C 1
ATOM 1760 O O . SER A 1 216 ? -4.741 -19.104 43.224 1.00 9.38 218 SER A O 1
ATOM 1763 N N . GLU A 1 217 ? -4.340 -17.577 41.622 1.00 9.16 219 GLU A N 1
ATOM 1764 C CA . GLU A 1 217 ? -4.466 -18.504 40.506 1.00 10.27 219 GLU A CA 1
ATOM 1765 C C . GLU A 1 217 ? -3.457 -19.658 40.594 1.00 8.60 219 GLU A C 1
ATOM 1766 O O . GLU A 1 217 ? -3.681 -20.725 40.026 1.00 10.16 219 GLU A O 1
ATOM 1772 N N . THR A 1 218 ? -2.358 -19.463 41.320 1.00 10.09 220 THR A N 1
ATOM 1773 C CA . THR A 1 218 ? -1.366 -20.527 41.443 1.00 10.60 220 THR A CA 1
ATOM 1774 C C . THR A 1 218 ? -1.914 -21.747 42.180 1.00 11.68 220 THR A C 1
ATOM 1775 O O . THR A 1 218 ? -1.395 -22.849 42.025 1.00 12.12 220 THR A O 1
ATOM 1779 N N . ASN A 1 219 ? -2.972 -21.571 42.970 1.00 10.41 221 ASN A N 1
ATOM 1780 C CA . ASN A 1 219 ? -3.541 -22.713 43.674 1.00 11.39 221 ASN A CA 1
ATOM 1781 C C . ASN A 1 219 ? -4.143 -23.752 42.724 1.00 11.89 221 ASN A C 1
ATOM 1782 O O . ASN A 1 219 ? -4.250 -24.931 43.070 1.00 14.11 221 ASN A O 1
ATOM 1787 N N . THR A 1 220 ? -4.542 -23.317 41.530 1.00 10.56 222 THR A N 1
ATOM 1788 C CA . THR A 1 220 ? -5.043 -24.244 40.525 1.00 10.16 222 THR A CA 1
ATOM 1789 C C . THR A 1 220 ? -4.060 -24.410 39.368 1.00 10.99 222 THR A C 1
ATOM 1790 O O . THR A 1 220 ? -4.393 -25.017 38.365 1.00 12.18 222 THR A O 1
ATOM 1794 N N . GLY A 1 221 ? -2.841 -23.905 39.524 1.00 10.56 223 GLY A N 1
ATOM 1795 C CA . GLY A 1 221 ? -1.827 -24.092 38.499 1.00 11.82 223 GLY A CA 1
ATOM 1796 C C . GLY A 1 221 ? -1.778 -22.994 37.451 1.00 12.12 223 GLY A C 1
ATOM 1797 O O . GLY A 1 221 ? -1.086 -23.126 36.437 1.00 12.99 223 GLY A O 1
ATOM 1798 N N . GLY A 1 222 ? -2.509 -21.911 37.677 1.00 10.38 224 GLY A N 1
ATOM 1799 C CA . GLY A 1 222 ? -2.419 -20.749 36.814 1.00 10.21 224 GLY A CA 1
ATOM 1800 C C . GLY A 1 222 ? -1.214 -19.908 37.187 1.00 8.32 224 GLY A C 1
ATOM 1801 O O . GLY A 1 222 ? -0.609 -20.103 38.246 1.00 9.66 224 GLY A O 1
ATOM 1802 N N . ASP A 1 223 ? -0.871 -18.957 36.331 1.00 8.64 225 ASP A N 1
ATOM 1803 C CA . ASP A 1 223 ? 0.198 -18.017 36.642 1.00 8.37 225 ASP A CA 1
ATOM 1804 C C . ASP A 1 223 ? -0.047 -16.756 35.843 1.00 7.92 225 ASP A C 1
ATOM 1805 O O . ASP A 1 223 ? 0.137 -16.737 34.624 1.00 9.38 225 ASP A O 1
ATOM 1810 N N . ASN A 1 224 ? -0.505 -15.709 36.525 1.00 8.64 226 ASN A N 1
ATOM 1811 C CA . ASN A 1 224 ? -0.842 -14.466 35.850 1.00 8.20 226 ASN A CA 1
ATOM 1812 C C . ASN A 1 224 ? 0.283 -13.445 35.868 1.00 7.37 226 ASN A C 1
ATOM 1813 O O . ASN A 1 224 ? 0.083 -12.284 35.562 1.00 8.31 226 ASN A O 1
ATOM 1818 N N . GLY A 1 225 ? 1.488 -13.907 36.184 1.00 8.36 227 GLY A N 1
ATOM 1819 C CA . GLY A 1 225 ? 2.667 -13.079 36.011 1.00 10.98 227 GLY A CA 1
ATOM 1820 C C . GLY A 1 225 ? 2.653 -11.788 36.805 1.00 10.99 227 GLY A C 1
ATOM 1821 O O . GLY A 1 225 ? 3.238 -10.794 36.379 1.00 12.42 227 GLY A O 1
ATOM 1822 N N . GLY A 1 226 ? 1.995 -11.802 37.959 1.00 10.11 228 GLY A N 1
ATOM 1823 C CA . GLY A 1 226 ? 1.921 -10.626 38.806 1.00 12.40 228 GLY A CA 1
ATOM 1824 C C . GLY A 1 226 ? 0.808 -9.658 38.446 1.00 13.31 228 GLY A C 1
ATOM 1825 O O . GLY A 1 226 ? 0.680 -8.602 39.073 1.00 16.88 228 GLY A O 1
ATOM 1826 N N . HIS A 1 227 ? 0.000 -10.016 37.447 1.00 10.17 229 HIS A N 1
ATOM 1827 C CA . HIS A 1 227 ? -1.112 -9.189 36.980 1.00 10.08 229 HIS A CA 1
ATOM 1828 C C . HIS A 1 227 ? -2.455 -9.681 37.528 1.00 9.24 229 HIS A C 1
ATOM 1829 O O . HIS A 1 227 ? -2.554 -10.792 38.037 1.00 10.09 229 HIS A O 1
ATOM 1836 N N . TYR A 1 228 ? -3.475 -8.831 37.410 1.00 9.75 230 TYR A N 1
ATOM 1837 C CA . TYR A 1 228 ? -4.829 -9.135 37.877 1.00 9.39 230 TYR A CA 1
ATOM 1838 C C . TYR A 1 228 ? -5.836 -8.867 36.775 1.00 9.06 230 TYR A C 1
ATOM 1839 O O . TYR A 1 228 ? -5.834 -7.794 36.182 1.00 9.90 230 TYR A O 1
ATOM 1848 N N . ALA A 1 229 ? -6.708 -9.842 36.523 1.00 9.28 231 ALA A N 1
ATOM 1849 C CA . ALA A 1 229 ? -7.763 -9.712 35.520 1.00 8.96 231 ALA A CA 1
ATOM 1850 C C . ALA A 1 229 ? -8.646 -8.498 35.785 1.00 8.37 231 ALA A C 1
ATOM 1851 O O . ALA A 1 229 ? -9.097 -8.288 36.917 1.00 9.26 231 ALA A O 1
ATOM 1853 N N . ALA A 1 230 ? -8.903 -7.719 34.745 1.00 8.31 232 ALA A N 1
ATOM 1854 C CA . ALA A 1 230 ? -9.772 -6.553 34.867 1.00 8.47 232 ALA A CA 1
ATOM 1855 C C . ALA A 1 230 ? -11.257 -6.868 34.814 1.00 8.16 232 ALA A C 1
ATOM 1856 O O . ALA A 1 230 ? -12.073 -6.087 35.316 1.00 8.29 232 ALA A O 1
ATOM 1858 N N . ALA A 1 231 ? -11.612 -7.975 34.170 1.00 7.55 233 ALA A N 1
ATOM 1859 C CA . ALA A 1 231 ? -12.986 -8.211 33.748 1.00 7.20 233 ALA A CA 1
ATOM 1860 C C . ALA A 1 231 ? -13.435 -9.606 34.160 1.00 8.48 233 ALA A C 1
ATOM 1861 O O . ALA A 1 231 ? -12.604 -10.477 34.428 1.00 8.54 233 ALA A O 1
ATOM 1863 N N . PRO A 1 232 ? -14.762 -9.828 34.215 1.00 7.69 234 PRO A N 1
ATOM 1864 C CA . PRO A 1 232 ? -15.306 -11.103 34.687 1.00 8.55 234 PRO A CA 1
ATOM 1865 C C . PRO A 1 232 ? -14.633 -12.310 34.045 1.00 7.07 234 PRO A C 1
ATOM 1866 O O . PRO A 1 232 ? -14.448 -12.364 32.823 1.00 8.32 234 PRO A O 1
ATOM 1870 N N . LEU A 1 233 ? -14.277 -13.274 34.878 1.00 7.56 235 LEU A N 1
ATOM 1871 C CA . LEU A 1 233 ? -13.602 -14.468 34.405 1.00 7.83 235 LEU A CA 1
ATOM 1872 C C . LEU A 1 233 ? -14.623 -15.579 34.145 1.00 7.16 235 LEU A C 1
ATOM 1873 O O . LEU A 1 233 ? -15.842 -15.351 34.212 1.00 7.49 235 LEU A O 1
ATOM 1878 N N . LEU A 1 234 ? -14.142 -16.768 33.806 1.00 7.96 236 LEU A N 1
ATOM 1879 C CA . LEU A 1 234 ? -15.007 -17.808 33.263 1.00 8.46 236 LEU A CA 1
ATOM 1880 C C . LEU A 1 234 ? -16.204 -18.127 34.165 1.00 7.21 236 LEU A C 1
ATOM 1881 O O . LEU A 1 234 ? -17.345 -18.213 33.695 1.00 8.08 236 LEU A O 1
ATOM 1886 N N . ASP A 1 235 ? -15.963 -18.303 35.458 1.00 7.84 237 ASP A N 1
ATOM 1887 C CA . ASP A 1 235 ? -17.049 -18.700 36.345 1.00 7.82 237 ASP A CA 1
ATOM 1888 C C . ASP A 1 235 ? -17.887 -17.482 36.767 1.00 8.26 237 ASP A C 1
ATOM 1889 O O . ASP A 1 235 ? -19.058 -17.625 37.129 1.00 8.79 237 ASP A O 1
ATOM 1894 N N . ASP A 1 236 ? -17.308 -16.285 36.693 1.00 7.48 238 ASP A N 1
ATOM 1895 C CA . ASP A 1 236 ? -18.070 -15.044 36.881 1.00 7.69 238 ASP A CA 1
ATOM 1896 C C . ASP A 1 236 ? -19.097 -14.873 35.780 1.00 7.19 238 ASP A C 1
ATOM 1897 O O . ASP A 1 236 ? -20.211 -14.397 36.018 1.00 7.61 238 ASP A O 1
ATOM 1902 N N . ILE A 1 237 ? -18.703 -15.210 34.556 1.00 7.91 239 ILE A N 1
ATOM 1903 C CA . ILE A 1 237 ? -19.610 -15.119 33.425 1.00 7.73 239 ILE A CA 1
ATOM 1904 C C . ILE A 1 237 ? -20.772 -16.085 33.634 1.00 7.13 239 ILE A C 1
ATOM 1905 O O . ILE A 1 237 ? -21.937 -15.693 33.468 1.00 7.90 239 ILE A O 1
ATOM 1910 N N . ALA A 1 238 ? -20.497 -17.322 34.031 1.00 7.75 240 ALA A N 1
ATOM 1911 C CA . ALA A 1 238 ? -21.577 -18.261 34.307 1.00 8.80 240 ALA A CA 1
ATOM 1912 C C . ALA A 1 238 ? -22.501 -17.706 35.385 1.00 8.20 240 ALA A C 1
ATOM 1913 O O . ALA A 1 238 ? -23.727 -17.776 35.265 1.00 8.60 240 ALA A O 1
ATOM 1915 N N . ALA A 1 239 ? -21.918 -17.145 36.437 1.00 7.91 241 ALA A N 1
ATOM 1916 C CA . ALA A 1 239 ? -22.700 -16.607 37.549 1.00 8.04 241 ALA A CA 1
ATOM 1917 C C . ALA A 1 239 ? -23.630 -15.475 37.108 1.00 7.81 241 ALA A C 1
ATOM 1918 O O . ALA A 1 239 ? -24.843 -15.502 37.378 1.00 8.33 241 ALA A O 1
ATOM 1920 N N . ILE A 1 240 ? -23.085 -14.478 36.423 1.00 7.85 242 ILE A N 1
ATOM 1921 C CA . ILE A 1 240 ? -23.879 -13.299 36.104 1.00 7.56 242 ILE A CA 1
ATOM 1922 C C . ILE A 1 240 ? -24.878 -13.593 34.975 1.00 8.03 242 ILE A C 1
ATOM 1923 O O . ILE A 1 240 ? -25.959 -12.987 34.932 1.00 8.44 242 ILE A O 1
ATOM 1928 N N . GLN A 1 241 ? -24.555 -14.526 34.078 1.00 7.92 243 GLN A N 1
ATOM 1929 C CA . GLN A 1 241 ? -25.520 -14.911 33.044 1.00 8.31 243 GLN A CA 1
ATOM 1930 C C . GLN A 1 241 ? -26.667 -15.720 33.652 1.00 7.95 243 GLN A C 1
ATOM 1931 O O . GLN A 1 241 ? -27.799 -15.653 33.169 1.00 9.28 243 GLN A O 1
ATOM 1937 N N . HIS A 1 242 ? -26.394 -16.470 34.708 1.00 8.32 244 HIS A N 1
ATOM 1938 C CA . HIS A 1 242 ? -27.470 -17.112 35.460 1.00 9.43 244 HIS A CA 1
ATOM 1939 C C . HIS A 1 242 ? -28.408 -16.053 36.031 1.00 8.10 244 HIS A C 1
ATOM 1940 O O . HIS A 1 242 ? -29.641 -16.174 35.940 1.00 9.74 244 HIS A O 1
ATOM 1947 N N . LEU A 1 243 ? -27.845 -14.984 36.584 1.00 8.51 245 LEU A N 1
ATOM 1948 C CA . LEU A 1 243 ? -28.683 -13.956 37.184 1.00 9.04 245 LEU A CA 1
ATOM 1949 C C . LEU A 1 243 ? -29.469 -13.135 36.170 1.00 8.61 245 LEU A C 1
ATOM 1950 O O . LEU A 1 243 ? -30.667 -12.918 36.384 1.00 9.39 245 LEU A O 1
ATOM 1955 N N . TYR A 1 244 ? -28.838 -12.663 35.097 1.00 8.89 246 TYR A N 1
ATOM 1956 C CA . TYR A 1 244 ? -29.503 -11.693 34.226 1.00 9.29 246 TYR A CA 1
ATOM 1957 C C . TYR A 1 244 ? -29.533 -12.085 32.753 1.00 10.00 246 TYR A C 1
ATOM 1958 O O . TYR A 1 244 ? -29.952 -11.283 31.920 1.00 11.36 246 TYR A O 1
ATOM 1967 N N . GLY A 1 245 ? -29.143 -13.319 32.442 1.00 8.88 247 GLY A N 1
ATOM 1968 C CA . GLY A 1 245 ? -29.163 -13.812 31.072 1.00 9.17 247 GLY A CA 1
ATOM 1969 C C . GLY A 1 245 ? -27.926 -13.425 30.283 1.00 9.48 247 GLY A C 1
ATOM 1970 O O . GLY A 1 245 ? -27.274 -12.422 30.578 1.00 11.96 247 GLY A O 1
ATOM 1971 N N . ALA A 1 246 ? -27.607 -14.212 29.265 1.00 9.62 248 ALA A N 1
ATOM 1972 C CA . ALA A 1 246 ? -26.451 -13.948 28.423 1.00 9.55 248 ALA A CA 1
ATOM 1973 C C . ALA A 1 246 ? -26.728 -12.821 27.439 1.00 9.72 248 ALA A C 1
ATOM 1974 O O . ALA A 1 246 ? -27.814 -12.769 26.854 1.00 10.19 248 ALA A O 1
ATOM 1976 N N . ASN A 1 247 ? -25.753 -11.940 27.224 1.00 9.42 249 ASN A N 1
ATOM 1977 C CA . ASN A 1 247 ? -25.920 -10.842 26.287 1.00 9.54 249 ASN A CA 1
ATOM 1978 C C . ASN A 1 247 ? -25.619 -11.286 24.859 1.00 9.34 249 ASN A C 1
ATOM 1979 O O . ASN A 1 247 ? -24.460 -11.396 24.452 1.00 9.45 249 ASN A O 1
ATOM 1984 N N . LEU A 1 248 ? -26.685 -11.514 24.093 1.00 9.02 250 LEU A N 1
ATOM 1985 C CA . LEU A 1 248 ? -26.563 -12.029 22.739 1.00 9.68 250 LEU A CA 1
ATOM 1986 C C . LEU A 1 248 ? -26.236 -10.959 21.710 1.00 9.90 250 LEU A C 1
ATOM 1987 O O . LEU A 1 248 ? -26.123 -11.259 20.518 1.00 11.55 250 LEU A O 1
ATOM 1992 N N A SER A 1 249 ? -26.073 -9.722 22.173 0.47 10.73 251 SER A N 1
ATOM 1993 N N B SER A 1 249 ? -26.066 -9.714 22.138 0.53 10.70 251 SER A N 1
ATOM 1994 C CA A SER A 1 249 ? -25.791 -8.593 21.294 0.47 11.85 251 SER A CA 1
ATOM 1995 C CA B SER A 1 249 ? -25.760 -8.654 21.184 0.53 11.85 251 SER A CA 1
ATOM 1996 C C A SER A 1 249 ? -24.319 -8.195 21.272 0.47 10.59 251 SER A C 1
ATOM 1997 C C B SER A 1 249 ? -24.270 -8.325 21.122 0.53 10.46 251 SER A C 1
ATOM 1998 O O A SER A 1 249 ? -23.942 -7.256 20.574 0.47 11.15 251 SER A O 1
ATOM 1999 O O B SER A 1 249 ? -23.836 -7.570 20.256 0.53 11.36 251 SER A O 1
ATOM 2004 N N . THR A 1 250 ? -23.483 -8.901 22.025 1.00 9.85 252 THR A N 1
ATOM 2005 C CA . THR A 1 250 ? -22.095 -8.470 22.193 1.00 9.80 252 THR A CA 1
ATOM 2006 C C . THR A 1 250 ? -21.138 -9.030 21.149 1.00 9.87 252 THR A C 1
ATOM 2007 O O . THR A 1 250 ? -21.039 -10.245 20.961 1.00 9.92 252 THR A O 1
ATOM 2011 N N . ARG A 1 251 ? -20.446 -8.117 20.478 1.00 9.79 253 ARG A N 1
ATOM 2012 C CA . ARG A 1 251 ? -19.393 -8.453 19.527 1.00 9.38 253 ARG A CA 1
ATOM 2013 C C . ARG A 1 251 ? -19.864 -9.485 18.497 1.00 8.82 253 ARG A C 1
ATOM 2014 O O . ARG A 1 251 ? -19.190 -10.479 18.225 1.00 9.78 253 ARG A O 1
ATOM 2022 N N . THR A 1 252 ? -21.024 -9.234 17.902 1.00 9.58 254 THR A N 1
ATOM 2023 C CA . THR A 1 252 ? -21.592 -10.172 16.942 1.00 10.04 254 THR A CA 1
ATOM 2024 C C . THR A 1 252 ? -20.954 -10.109 15.555 1.00 10.64 254 THR A C 1
ATOM 2025 O O . THR A 1 252 ? -21.238 -10.959 14.714 1.00 11.85 254 THR A O 1
ATOM 2029 N N . GLY A 1 253 ? -20.097 -9.123 15.321 1.00 11.49 255 GLY A N 1
ATOM 2030 C CA . GLY A 1 253 ? -19.326 -9.075 14.092 1.00 11.74 255 GLY A CA 1
ATOM 2031 C C . GLY A 1 253 ? -18.064 -9.917 14.183 1.00 10.95 255 GLY A C 1
ATOM 2032 O O . GLY A 1 253 ? -17.879 -10.680 15.131 1.00 10.22 255 GLY A O 1
ATOM 2033 N N . ASP A 1 254 ? -17.204 -9.795 13.180 1.00 10.79 256 ASP A N 1
ATOM 2034 C CA . ASP A 1 254 ? -15.940 -10.518 13.151 1.00 10.47 256 ASP A CA 1
ATOM 2035 C C . ASP A 1 254 ? -14.949 -9.845 14.088 1.00 10.58 256 ASP A C 1
ATOM 2036 O O . ASP A 1 254 ? -14.491 -8.737 13.810 1.00 13.15 256 ASP A O 1
ATOM 2041 N N . THR A 1 255 ? -14.609 -10.521 15.179 1.00 8.71 257 THR A N 1
ATOM 2042 C CA . THR A 1 255 ? -13.891 -9.898 16.284 1.00 9.08 257 THR A CA 1
ATOM 2043 C C . THR A 1 255 ? -12.483 -10.434 16.430 1.00 9.41 257 THR A C 1
ATOM 2044 O O . THR A 1 255 ? -12.288 -11.647 16.468 1.00 10.10 257 THR A O 1
ATOM 2048 N N . VAL A 1 256 ? -11.513 -9.531 16.537 1.00 8.66 258 VAL A N 1
ATOM 2049 C CA . VAL A 1 256 ? -10.129 -9.911 16.809 1.00 8.83 258 VAL A CA 1
ATOM 2050 C C . VAL A 1 256 ? -9.771 -9.546 18.245 1.00 8.34 258 VAL A C 1
ATOM 2051 O O . VAL A 1 256 ? -9.943 -8.393 18.658 1.00 9.50 258 VAL A O 1
ATOM 2055 N N . TYR A 1 257 ? -9.308 -10.554 18.985 1.00 8.17 259 TYR A N 1
ATOM 2056 C CA . TYR A 1 257 ? -8.864 -10.447 20.378 1.00 8.53 259 TYR A CA 1
ATOM 2057 C C . TYR A 1 257 ? -7.345 -10.480 20.414 1.00 8.53 259 TYR A C 1
ATOM 2058 O O . TYR A 1 257 ? -6.734 -11.227 19.652 1.00 9.74 259 TYR A O 1
ATOM 2067 N N . GLY A 1 258 ? -6.736 -9.704 21.306 1.00 8.01 260 GLY A N 1
ATOM 2068 C CA . GLY A 1 258 ? -5.291 -9.726 21.462 1.00 9.24 260 GLY A CA 1
ATOM 2069 C C . GLY A 1 258 ? -4.625 -8.602 20.705 1.00 8.71 260 GLY A C 1
ATOM 2070 O O . GLY A 1 258 ? -4.947 -7.437 20.904 1.00 9.60 260 GLY A O 1
ATOM 2071 N N . PHE A 1 259 ? -3.673 -8.960 19.849 1.00 9.24 261 PHE A N 1
ATOM 2072 C CA . PHE A 1 259 ? -3.035 -7.989 18.976 1.00 9.57 261 PHE A CA 1
ATOM 2073 C C . PHE A 1 259 ? -3.979 -7.614 17.852 1.00 10.13 261 PHE A C 1
ATOM 2074 O O . PHE A 1 259 ? -4.833 -8.414 17.462 1.00 10.37 261 PHE A O 1
ATOM 2082 N N . ASN A 1 260 ? -3.828 -6.399 17.328 1.00 10.47 262 ASN A N 1
ATOM 2083 C CA . ASN A 1 260 ? -4.666 -5.921 16.229 1.00 12.01 262 ASN A CA 1
ATOM 2084 C C . ASN A 1 260 ? -6.151 -6.007 16.551 1.00 11.21 262 ASN A C 1
ATOM 2085 O O . ASN A 1 260 ? -6.977 -6.317 15.693 1.00 11.93 262 ASN A O 1
ATOM 2090 N N . SER A 1 261 ? -6.495 -5.721 17.797 1.00 10.86 263 SER A N 1
ATOM 2091 C CA . SER A 1 261 ? -7.860 -5.945 18.243 1.00 10.53 263 SER A CA 1
ATOM 2092 C C . SER A 1 261 ? -8.831 -4.882 17.750 1.00 11.13 263 SER A C 1
ATOM 2093 O O . SER A 1 261 ? -8.489 -3.703 17.656 1.00 13.07 263 SER A O 1
ATOM 2096 N N . ASN A 1 262 ? -10.057 -5.302 17.457 1.00 10.32 264 ASN A N 1
ATOM 2097 C CA . ASN A 1 262 ? -11.138 -4.368 17.173 1.00 10.34 264 ASN A CA 1
ATOM 2098 C C . ASN A 1 262 ? -12.229 -4.431 18.246 1.00 9.53 264 ASN A C 1
ATOM 2099 O O . ASN A 1 262 ? -13.363 -4.014 18.014 1.00 10.63 264 ASN A O 1
ATOM 2104 N N . THR A 1 263 ? -11.877 -4.933 19.428 1.00 10.36 265 THR A N 1
ATOM 2105 C CA . THR A 1 263 ? -12.840 -5.043 20.522 1.00 10.22 265 THR A CA 1
ATOM 2106 C C . THR A 1 263 ? -13.196 -3.711 21.162 1.00 10.64 265 THR A C 1
ATOM 2107 O O . THR A 1 263 ? -14.277 -3.563 21.723 1.00 11.08 265 THR A O 1
ATOM 2111 N N . GLY A 1 264 ? -12.274 -2.754 21.135 1.00 10.92 266 GLY A N 1
ATOM 2112 C CA . GLY A 1 264 ? -12.471 -1.532 21.896 1.00 12.45 266 GLY A CA 1
ATOM 2113 C C . GLY A 1 264 ? -12.586 -1.793 23.391 1.00 10.71 266 GLY A C 1
ATOM 2114 O O . GLY A 1 264 ? -13.294 -1.070 24.098 1.00 11.97 266 GLY A O 1
ATOM 2115 N N . ARG A 1 265 ? -11.902 -2.831 23.868 1.00 10.08 267 ARG A N 1
ATOM 2116 C CA . ARG A 1 265 ? -11.816 -3.124 25.295 1.00 9.77 267 ARG A CA 1
ATOM 2117 C C . ARG A 1 265 ? -10.361 -3.277 25.699 1.00 10.03 267 ARG A C 1
ATOM 2118 O O . ARG A 1 265 ? -9.642 -4.109 25.136 1.00 10.19 267 ARG A O 1
ATOM 2126 N N . ASP A 1 266 ? -9.931 -2.514 26.703 1.00 10.30 268 ASP A N 1
ATOM 2127 C CA . ASP A 1 266 ? -8.537 -2.575 27.120 1.00 10.06 268 ASP A CA 1
ATOM 2128 C C . ASP A 1 266 ? -8.121 -3.992 27.526 1.00 10.02 268 ASP A C 1
ATOM 2129 O O . ASP A 1 266 ? -7.043 -4.458 27.133 1.00 10.82 268 ASP A O 1
ATOM 2134 N N . PHE A 1 267 ? -9.000 -4.706 28.225 1.00 9.07 269 PHE A N 1
ATOM 2135 C CA . PHE A 1 267 ? -8.641 -6.018 28.761 1.00 9.35 269 PHE A CA 1
ATOM 2136 C C . PHE A 1 267 ? -8.690 -7.133 27.704 1.00 8.77 269 PHE A C 1
ATOM 2137 O O . PHE A 1 267 ? -8.285 -8.260 27.993 1.00 10.48 269 PHE A O 1
ATOM 2145 N N . LEU A 1 268 ? -9.161 -6.821 26.494 1.00 8.21 270 LEU A N 1
ATOM 2146 C CA . LEU A 1 268 ? -9.172 -7.792 25.389 1.00 8.44 270 LEU A CA 1
ATOM 2147 C C . LEU A 1 268 ? -8.102 -7.494 24.346 1.00 9.54 270 LEU A C 1
ATOM 2148 O O . LEU A 1 268 ? -8.053 -8.153 23.298 1.00 10.00 270 LEU A O 1
ATOM 2153 N N . SER A 1 269 ? -7.253 -6.507 24.631 1.00 9.30 271 SER A N 1
ATOM 2154 C CA . SER A 1 269 ? -6.351 -5.935 23.640 1.00 10.77 271 SER A CA 1
ATOM 2155 C C . SER A 1 269 ? -4.932 -5.808 24.161 1.00 10.23 271 SER A C 1
ATOM 2156 O O . SER A 1 269 ? -4.716 -5.603 25.354 1.00 11.09 271 SER A O 1
ATOM 2159 N N . THR A 1 270 ? -3.970 -5.906 23.250 1.00 10.06 272 THR A N 1
ATOM 2160 C CA . THR A 1 270 ? -2.585 -5.575 23.562 1.00 10.97 272 THR A CA 1
ATOM 2161 C C . THR A 1 270 ? -1.916 -4.974 22.340 1.00 10.90 272 THR A C 1
ATOM 2162 O O . THR A 1 270 ? -2.299 -5.272 21.207 1.00 11.21 272 THR A O 1
ATOM 2166 N N . THR A 1 271 ? -0.912 -4.129 22.573 1.00 12.00 273 THR A N 1
ATOM 2167 C CA . THR A 1 271 ? -0.122 -3.571 21.482 1.00 12.92 273 THR A CA 1
ATOM 2168 C C . THR A 1 271 ? 1.369 -3.842 21.636 1.00 13.55 273 THR A C 1
ATOM 2169 O O . THR A 1 271 ? 2.177 -3.273 20.896 1.00 16.14 273 THR A O 1
ATOM 2173 N N . SER A 1 272 ? 1.745 -4.706 22.572 1.00 11.93 274 SER A N 1
ATOM 2174 C CA . SER A 1 272 ? 3.157 -5.047 22.732 1.00 12.00 274 SER A CA 1
ATOM 2175 C C . SER A 1 272 ? 3.357 -6.357 23.479 1.00 11.44 274 SER A C 1
ATOM 2176 O O . SER A 1 272 ? 2.474 -6.798 24.226 1.00 11.45 274 SER A O 1
ATOM 2179 N N . ASN A 1 273 ? 4.521 -6.965 23.274 1.00 12.16 275 ASN A N 1
ATOM 2180 C CA . ASN A 1 273 ? 4.893 -8.193 23.958 1.00 11.35 275 ASN A CA 1
ATOM 2181 C C . ASN A 1 273 ? 4.800 -8.036 25.477 1.00 12.85 275 ASN A C 1
ATOM 2182 O O . ASN A 1 273 ? 4.375 -8.953 26.172 1.00 13.18 275 ASN A O 1
ATOM 2187 N N . SER A 1 274 ? 5.247 -6.881 25.928 1.00 12.22 276 SER A N 1
ATOM 2188 C CA A SER A 1 274 ? 5.185 -6.653 27.437 0.50 13.12 276 SER A CA 1
ATOM 2189 C CA B SER A 1 274 ? 5.285 -6.653 27.437 0.50 13.12 276 SER A CA 1
ATOM 2190 C C . SER A 1 274 ? 3.755 -6.487 28.096 1.00 12.25 276 SER A C 1
ATOM 2191 O O . SER A 1 274 ? 3.604 -6.596 29.260 1.00 14.25 276 SER A O 1
ATOM 2196 N N . GLN A 1 275 ? 2.788 -6.190 27.242 1.00 12.25 277 GLN A N 1
ATOM 2197 C CA . GLN A 1 275 ? 1.419 -5.951 27.700 1.00 12.45 277 GLN A CA 1
ATOM 2198 C C . GLN A 1 275 ? 0.688 -7.314 27.644 1.00 9.97 277 GLN A C 1
ATOM 2199 O O . GLN A 1 275 ? 0.367 -7.794 26.584 1.00 10.80 277 GLN A O 1
ATOM 2205 N N . LYS A 1 276 ? 0.460 -7.887 28.806 1.00 11.08 278 LYS A N 1
ATOM 2206 C CA . LYS A 1 276 ? -0.087 -9.224 28.962 1.00 11.18 278 LYS A CA 1
ATOM 2207 C C . LYS A 1 276 ? -1.596 -9.274 29.112 1.00 11.49 278 LYS A C 1
ATOM 2208 O O . LYS A 1 276 ? -2.121 -8.704 30.039 1.00 16.23 278 LYS A O 1
ATOM 2214 N N . VAL A 1 277 ? -2.270 -10.034 28.270 1.00 10.20 279 VAL A N 1
ATOM 2215 C CA . VAL A 1 277 ? -3.716 -10.141 28.400 1.00 9.77 279 VAL A CA 1
ATOM 2216 C C . VAL A 1 277 ? -4.101 -11.220 29.409 1.00 10.25 279 VAL A C 1
ATOM 2217 O O . VAL A 1 277 ? -3.426 -12.244 29.542 1.00 10.03 279 VAL A O 1
ATOM 2221 N N . ILE A 1 278 ? -5.195 -10.960 30.121 1.00 8.82 280 ILE A N 1
ATOM 2222 C CA . ILE A 1 278 ? -5.860 -11.934 30.969 1.00 8.24 280 ILE A CA 1
ATOM 2223 C C . ILE A 1 278 ? -7.347 -11.719 30.726 1.00 8.41 280 ILE A C 1
ATOM 2224 O O . ILE A 1 278 ? -7.855 -10.631 31.013 1.00 9.07 280 ILE A O 1
ATOM 2229 N N . PHE A 1 279 ? -8.055 -12.711 30.191 1.00 7.70 281 PHE A N 1
ATOM 2230 C CA . PHE A 1 279 ? -9.485 -12.541 29.969 1.00 7.90 281 PHE A CA 1
ATOM 2231 C C . PHE A 1 279 ? -10.200 -13.856 29.750 1.00 7.88 281 PHE A C 1
ATOM 2232 O O . PHE A 1 279 ? -9.587 -14.874 29.403 1.00 8.33 281 PHE A O 1
ATOM 2240 N N . ALA A 1 280 ? -11.506 -13.812 29.979 1.00 7.59 282 ALA A N 1
ATOM 2241 C CA . ALA A 1 280 ? -12.427 -14.847 29.540 1.00 7.81 282 ALA A CA 1
ATOM 2242 C C . ALA A 1 280 ? -13.278 -14.227 28.435 1.00 8.22 282 ALA A C 1
ATOM 2243 O O . ALA A 1 280 ? -13.930 -13.195 28.638 1.00 9.83 282 ALA A O 1
ATOM 2245 N N . ALA A 1 281 ? -13.254 -14.835 27.255 1.00 7.92 283 ALA A N 1
ATOM 2246 C CA . ALA A 1 281 ? -13.885 -14.248 26.080 1.00 7.90 283 ALA A CA 1
ATOM 2247 C C . ALA A 1 281 ? -15.364 -14.583 25.972 1.00 8.36 283 ALA A C 1
ATOM 2248 O O . ALA A 1 281 ? -15.728 -15.756 25.916 1.00 8.74 283 ALA A O 1
ATOM 2250 N N . TRP A 1 282 ? -16.196 -13.541 25.932 1.00 7.76 284 TRP A N 1
ATOM 2251 C CA . TRP A 1 282 ? -17.611 -13.653 25.602 1.00 8.07 284 TRP A CA 1
ATOM 2252 C C . TRP A 1 282 ? -17.828 -13.013 24.236 1.00 7.21 284 TRP A C 1
ATOM 2253 O O . TRP A 1 282 ? -17.428 -11.876 24.007 1.00 8.54 284 TRP A O 1
ATOM 2264 N N . ASP A 1 283 ? -18.469 -13.742 23.324 1.00 8.06 285 ASP A N 1
ATOM 2265 C CA . ASP A 1 283 ? -18.635 -13.292 21.949 1.00 8.42 285 ASP A CA 1
ATOM 2266 C C . ASP A 1 283 ? -19.885 -13.958 21.407 1.00 7.68 285 ASP A C 1
ATOM 2267 O O . ASP A 1 283 ? -19.995 -15.174 21.496 1.00 8.42 285 ASP A O 1
ATOM 2272 N N . ALA A 1 284 ? -20.816 -13.179 20.865 1.00 8.75 286 ALA A N 1
ATOM 2273 C CA . ALA A 1 284 ? -22.124 -13.720 20.505 1.00 8.72 286 ALA A CA 1
ATOM 2274 C C . ALA A 1 284 ? -22.330 -13.972 19.013 1.00 9.22 286 ALA A C 1
ATOM 2275 O O . ALA A 1 284 ? -23.432 -14.347 18.610 1.00 11.16 286 ALA A O 1
ATOM 2277 N N . GLY A 1 285 ? -21.314 -13.789 18.180 1.00 9.18 287 GLY A N 1
ATOM 2278 C CA . GLY A 1 285 ? -21.466 -14.141 16.776 1.00 9.92 287 GLY A CA 1
ATOM 2279 C C . GLY A 1 285 ? -20.296 -13.721 15.927 1.00 8.98 287 GLY A C 1
ATOM 2280 O O . GLY A 1 285 ? -19.426 -12.977 16.385 1.00 9.65 287 GLY A O 1
ATOM 2281 N N . GLY A 1 286 ? -20.268 -14.200 14.689 1.00 9.64 288 GLY A N 1
ATOM 2282 C CA . GLY A 1 286 ? -19.262 -13.768 13.745 1.00 9.42 288 GLY A CA 1
ATOM 2283 C C . GLY A 1 286 ? -18.063 -14.682 13.699 1.00 8.80 288 GLY A C 1
ATOM 2284 O O . GLY A 1 286 ? -17.987 -15.684 14.411 1.00 9.81 288 GLY A O 1
ATOM 2285 N N . ASN A 1 287 ? -17.129 -14.322 12.834 1.00 8.81 289 ASN A N 1
ATOM 2286 C CA . ASN A 1 287 ? -15.906 -15.076 12.629 1.00 9.09 289 ASN A CA 1
ATOM 2287 C C . ASN A 1 287 ? -14.769 -14.372 13.324 1.00 9.19 289 ASN A C 1
ATOM 2288 O O . ASN A 1 287 ? -14.357 -13.283 12.928 1.00 10.31 289 ASN A O 1
ATOM 2293 N N . ASP A 1 288 ? -14.293 -15.005 14.389 1.00 8.62 290 ASP A N 1
ATOM 2294 C CA . ASP A 1 288 ? -13.450 -14.355 15.379 1.00 8.22 290 ASP A CA 1
ATOM 2295 C C . ASP A 1 288 ? -12.068 -14.962 15.432 1.00 8.30 290 ASP A C 1
ATOM 2296 O O . ASP A 1 288 ? -11.879 -16.138 15.101 1.00 8.90 290 ASP A O 1
ATOM 2301 N N . THR A 1 289 ? -11.105 -14.161 15.884 1.00 8.68 291 THR A N 1
ATOM 2302 C CA . THR A 1 289 ? -9.705 -14.555 15.909 1.00 8.32 291 THR A CA 1
ATOM 2303 C C . THR A 1 289 ? -9.049 -14.224 17.242 1.00 9.68 291 THR A C 1
ATOM 2304 O O . THR A 1 289 ? -9.183 -13.100 17.740 1.00 9.95 291 THR A O 1
ATOM 2308 N N . PHE A 1 290 ? -8.341 -15.200 17.804 1.00 8.89 292 PHE A N 1
ATOM 2309 C CA . PHE A 1 290 ? -7.391 -14.969 18.887 1.00 9.38 292 PHE A CA 1
ATOM 2310 C C . PHE A 1 290 ? -6.030 -14.674 18.250 1.00 8.22 292 PHE A C 1
ATOM 2311 O O . PHE A 1 290 ? -5.349 -15.601 17.793 1.00 9.36 292 PHE A O 1
ATOM 2319 N N . ASP A 1 291 ? -5.660 -13.398 18.178 1.00 7.81 293 ASP A N 1
ATOM 2320 C CA . ASP A 1 291 ? -4.407 -12.988 17.544 1.00 8.76 293 ASP A CA 1
ATOM 2321 C C . ASP A 1 291 ? -3.350 -12.764 18.619 1.00 8.55 293 ASP A C 1
ATOM 2322 O O . ASP A 1 291 ? -3.320 -11.717 19.276 1.00 9.07 293 ASP A O 1
ATOM 2327 N N . PHE A 1 292 ? -2.488 -13.755 18.803 1.00 7.89 294 PHE A N 1
ATOM 2328 C CA . PHE A 1 292 ? -1.438 -13.646 19.810 1.00 8.36 294 PHE A CA 1
ATOM 2329 C C . PHE A 1 292 ? -0.061 -13.617 19.118 1.00 8.30 294 PHE A C 1
ATOM 2330 O O . PHE A 1 292 ? 0.957 -14.081 19.649 1.00 8.94 294 PHE A O 1
ATOM 2338 N N . SER A 1 293 ? -0.050 -12.996 17.942 1.00 9.15 295 SER A N 1
ATOM 2339 C CA . SER A 1 293 ? 1.113 -12.952 17.055 1.00 9.35 295 SER A CA 1
ATOM 2340 C C . SER A 1 293 ? 2.302 -12.185 17.619 1.00 8.62 295 SER A C 1
ATOM 2341 O O . SER A 1 293 ? 3.439 -12.463 17.239 1.00 10.59 295 SER A O 1
ATOM 2344 N N . GLY A 1 294 ? 2.055 -11.218 18.496 1.00 9.05 296 GLY A N 1
ATOM 2345 C CA . GLY A 1 294 ? 3.110 -10.343 18.974 1.00 10.61 296 GLY A CA 1
ATOM 2346 C C . GLY A 1 294 ? 3.822 -10.818 20.224 1.00 10.06 296 GLY A C 1
ATOM 2347 O O . GLY A 1 294 ? 4.695 -10.113 20.735 1.00 12.95 296 GLY A O 1
ATOM 2348 N N . TYR A 1 295 ? 3.489 -12.006 20.712 1.00 9.62 297 TYR A N 1
ATOM 2349 C CA . TYR A 1 295 ? 4.140 -12.554 21.892 1.00 9.74 297 TYR A CA 1
ATOM 2350 C C . TYR A 1 295 ? 5.283 -13.472 21.485 1.00 9.88 297 TYR A C 1
ATOM 2351 O O . TYR A 1 295 ? 5.185 -14.202 20.496 1.00 11.09 297 TYR A O 1
ATOM 2360 N N . THR A 1 296 ? 6.364 -13.440 22.260 1.00 9.84 298 THR A N 1
ATOM 2361 C CA . THR A 1 296 ? 7.536 -14.272 21.994 1.00 9.70 298 THR A CA 1
ATOM 2362 C C . THR A 1 296 ? 7.553 -15.582 22.784 1.00 10.14 298 THR A C 1
ATOM 2363 O O . THR A 1 296 ? 8.291 -16.511 22.448 1.00 11.59 298 THR A O 1
ATOM 2367 N N . ALA A 1 297 ? 6.761 -15.660 23.848 1.00 10.00 299 ALA A N 1
ATOM 2368 C CA . ALA A 1 297 ? 6.727 -16.854 24.679 1.00 9.83 299 ALA A CA 1
ATOM 2369 C C . ALA A 1 297 ? 6.168 -18.045 23.911 1.00 9.34 299 ALA A C 1
ATOM 2370 O O . ALA A 1 297 ? 5.431 -17.868 22.931 1.00 11.06 299 ALA A O 1
ATOM 2372 N N . ASN A 1 298 ? 6.494 -19.252 24.349 1.00 9.80 300 ASN A N 1
ATOM 2373 C CA . ASN A 1 298 ? 5.792 -20.440 23.877 1.00 10.13 300 ASN A CA 1
ATOM 2374 C C . ASN A 1 298 ? 4.363 -20.370 24.374 1.00 9.46 300 ASN A C 1
ATOM 2375 O O . ASN A 1 298 ? 4.141 -20.153 25.569 1.00 12.10 300 ASN A O 1
ATOM 2380 N N . GLN A 1 299 ? 3.396 -20.528 23.479 1.00 8.31 301 GLN A N 1
ATOM 2381 C CA . GLN A 1 299 ? 1.996 -20.370 23.848 1.00 8.87 301 GLN A CA 1
ATOM 2382 C C . GLN A 1 299 ? 1.217 -21.635 23.567 1.00 8.11 301 GLN A C 1
ATOM 2383 O O . GLN A 1 299 ? 1.607 -22.438 22.726 1.00 8.94 301 GLN A O 1
ATOM 2389 N N . ARG A 1 300 ? 0.107 -21.807 24.271 1.00 7.67 302 ARG A N 1
ATOM 2390 C CA . ARG A 1 300 ? -0.806 -22.902 23.997 1.00 8.10 302 ARG A CA 1
ATOM 2391 C C . ARG A 1 300 ? -2.200 -22.321 23.875 1.00 7.63 302 ARG A C 1
ATOM 2392 O O . ARG A 1 300 ? -2.709 -21.719 24.823 1.00 9.50 302 ARG A O 1
ATOM 2400 N N . ILE A 1 301 ? -2.802 -22.468 22.705 1.00 8.03 303 ILE A N 1
ATOM 2401 C CA . ILE A 1 301 ? -4.077 -21.831 22.419 1.00 7.51 303 ILE A CA 1
ATOM 2402 C C . ILE A 1 301 ? -5.105 -22.903 22.121 1.00 7.72 303 ILE A C 1
ATOM 2403 O O . ILE A 1 301 ? -4.920 -23.690 21.184 1.00 8.20 303 ILE A O 1
ATOM 2408 N N . ASN A 1 302 ? -6.167 -22.946 22.920 1.00 7.67 304 ASN A N 1
ATOM 2409 C CA . ASN A 1 302 ? -7.255 -23.902 22.742 1.00 8.34 304 ASN A CA 1
ATOM 2410 C C . ASN A 1 302 ? -8.531 -23.144 22.386 1.00 7.53 304 ASN A C 1
ATOM 2411 O O . ASN A 1 302 ? -8.969 -22.266 23.142 1.00 8.57 304 ASN A O 1
ATOM 2416 N N . LEU A 1 303 ? -9.118 -23.451 21.230 1.00 7.05 305 LEU A N 1
ATOM 2417 C CA . LEU A 1 303 ? -10.313 -22.731 20.802 1.00 7.70 305 LEU A CA 1
ATOM 2418 C C . LEU A 1 303 ? -11.612 -23.394 21.255 1.00 7.40 305 LEU A C 1
ATOM 2419 O O . LEU A 1 303 ? -12.686 -22.980 20.832 1.00 8.21 305 LEU A O 1
ATOM 2424 N N . ASN A 1 304 ? -11.535 -24.401 22.116 1.00 8.06 306 ASN A N 1
ATOM 2425 C CA . ASN A 1 304 ? -12.755 -25.015 22.622 1.00 8.76 306 ASN A CA 1
ATOM 2426 C C . ASN A 1 304 ? -13.417 -24.223 23.738 1.00 8.92 306 ASN A C 1
ATOM 2427 O O . ASN A 1 304 ? -12.764 -23.584 24.559 1.00 8.67 306 ASN A O 1
ATOM 2432 N N A GLU A 1 305 ? -14.750 -24.231 23.755 0.50 9.30 307 GLU A N 1
ATOM 2433 N N B GLU A 1 305 ? -14.748 -24.232 23.757 0.50 9.30 307 GLU A N 1
ATOM 2434 C CA A GLU A 1 305 ? -15.522 -23.590 24.820 0.50 9.33 307 GLU A CA 1
ATOM 2435 C CA B GLU A 1 305 ? -15.497 -23.562 24.815 0.50 9.33 307 GLU A CA 1
ATOM 2436 C C A GLU A 1 305 ? -15.045 -24.087 26.180 0.50 9.10 307 GLU A C 1
ATOM 2437 C C B GLU A 1 305 ? -15.066 -24.089 26.184 0.50 9.10 307 GLU A C 1
ATOM 2438 O O A GLU A 1 305 ? -14.782 -25.248 26.362 0.50 9.74 307 GLU A O 1
ATOM 2439 O O B GLU A 1 305 ? -14.782 -25.247 26.359 0.50 9.74 307 GLU A O 1
ATOM 2450 N N . LYS A 1 306 ? -15.015 -23.145 27.126 1.00 8.88 308 LYS A N 1
ATOM 2451 C CA . LYS A 1 306 ? -14.679 -23.378 28.533 1.00 8.87 308 LYS A CA 1
ATOM 2452 C C . LYS A 1 306 ? -13.220 -23.783 28.747 1.00 8.82 308 LYS A C 1
ATOM 2453 O O . LYS A 1 306 ? -12.813 -24.072 29.874 1.00 10.41 308 LYS A O 1
ATOM 2459 N N . SER A 1 307 ? -12.416 -23.759 27.689 1.00 8.63 309 SER A N 1
ATOM 2460 C CA . SER A 1 307 ? -11.031 -24.207 27.816 1.00 8.71 309 SER A CA 1
ATOM 2461 C C . SER A 1 307 ? -10.065 -23.063 28.102 1.00 7.85 309 SER A C 1
ATOM 2462 O O . SER A 1 307 ? -10.332 -21.895 27.801 1.00 8.37 309 SER A O 1
ATOM 2465 N N . PHE A 1 308 ? -8.922 -23.440 28.672 1.00 7.55 310 PHE A N 1
ATOM 2466 C CA . PHE A 1 308 ? -7.858 -22.510 29.018 1.00 8.02 310 PHE A CA 1
ATOM 2467 C C . PHE A 1 308 ? -6.680 -22.561 28.070 1.00 8.49 310 PHE A C 1
ATOM 2468 O O . PHE A 1 308 ? -6.281 -23.630 27.589 1.00 9.37 310 PHE A O 1
ATOM 2476 N N . SER A 1 309 ? -6.124 -21.381 27.846 1.00 7.61 311 SER A N 1
ATOM 2477 C CA . SER A 1 309 ? -4.936 -21.185 27.034 1.00 7.95 311 SER A CA 1
ATOM 2478 C C . SER A 1 309 ? -3.820 -20.571 27.883 1.00 7.20 311 SER A C 1
ATOM 2479 O O . SER A 1 309 ? -4.088 -19.911 28.907 1.00 8.54 311 SER A O 1
ATOM 2482 N N . ASP A 1 310 ? -2.583 -20.804 27.453 1.00 7.31 312 ASP A N 1
ATOM 2483 C CA . ASP A 1 310 ? -1.389 -20.199 28.030 1.00 7.52 312 ASP A CA 1
ATOM 2484 C C . ASP A 1 310 ? -0.883 -19.157 27.048 1.00 8.11 312 ASP A C 1
ATOM 2485 O O . ASP A 1 310 ? -0.343 -19.509 25.990 1.00 10.33 312 ASP A O 1
ATOM 2490 N N . VAL A 1 311 ? -1.068 -17.884 27.357 1.00 7.56 313 VAL A N 1
ATOM 2491 C CA . VAL A 1 311 ? -0.876 -16.830 26.380 1.00 8.03 313 VAL A CA 1
ATOM 2492 C C . VAL A 1 311 ? 0.109 -15.782 26.896 1.00 7.68 313 VAL A C 1
ATOM 2493 O O . VAL A 1 311 ? 0.026 -15.351 28.054 1.00 8.65 313 VAL A O 1
ATOM 2497 N N . GLY A 1 312 ? 1.056 -15.387 26.050 1.00 8.36 314 GLY A N 1
ATOM 2498 C CA . GLY A 1 312 ? 1.934 -14.277 26.389 1.00 9.23 314 GLY A CA 1
ATOM 2499 C C . GLY A 1 312 ? 2.914 -14.543 27.516 1.00 8.95 314 GLY A C 1
ATOM 2500 O O . GLY A 1 312 ? 3.428 -13.605 28.119 1.00 10.49 314 GLY A O 1
ATOM 2501 N N . GLY A 1 313 ? 3.165 -15.808 27.809 1.00 8.71 315 GLY A N 1
ATOM 2502 C CA . GLY A 1 313 ? 4.086 -16.171 28.869 1.00 9.81 315 GLY A CA 1
ATOM 2503 C C . GLY A 1 313 ? 3.430 -16.345 30.225 1.00 9.58 315 GLY A C 1
ATOM 2504 O O . GLY A 1 313 ? 4.107 -16.522 31.238 1.00 10.71 315 GLY A O 1
ATOM 2505 N N . LEU A 1 314 ? 2.102 -16.275 30.243 1.00 8.45 316 LEU A N 1
ATOM 2506 C CA . LEU A 1 314 ? 1.307 -16.563 31.431 1.00 9.14 316 LEU A CA 1
ATOM 2507 C C . LEU A 1 314 ? 0.731 -17.969 31.292 1.00 8.31 316 LEU A C 1
ATOM 2508 O O . LEU A 1 314 ? 0.837 -18.584 30.221 1.00 10.11 316 LEU A O 1
ATOM 2513 N N . LYS A 1 315 ? 0.146 -18.490 32.363 1.00 8.48 317 LYS A N 1
ATOM 2514 C CA . LYS A 1 315 ? -0.445 -19.821 32.341 1.00 9.05 317 LYS A CA 1
ATOM 2515 C C . LYS A 1 315 ? -1.912 -19.757 32.718 1.00 8.62 317 LYS A C 1
ATOM 2516 O O . LYS A 1 315 ? -2.268 -19.247 33.784 1.00 8.45 317 LYS A O 1
ATOM 2522 N N . GLY A 1 316 ? -2.756 -20.283 31.840 1.00 8.26 318 GLY A N 1
ATOM 2523 C CA . GLY A 1 316 ? -4.171 -20.405 32.126 1.00 9.73 318 GLY A CA 1
ATOM 2524 C C . GLY A 1 316 ? -4.846 -19.063 32.287 1.00 7.90 318 GLY A C 1
ATOM 2525 O O . GLY A 1 316 ? -5.776 -18.923 33.084 1.00 9.52 318 GLY A O 1
ATOM 2526 N N . ASN A 1 317 ? -4.386 -18.090 31.510 1.00 8.06 319 ASN A N 1
ATOM 2527 C CA . ASN A 1 317 ? -4.807 -16.701 31.628 1.00 7.80 319 ASN A CA 1
ATOM 2528 C C . ASN A 1 317 ? -5.844 -16.271 30.595 1.00 7.25 319 ASN A C 1
ATOM 2529 O O . ASN A 1 317 ? -6.419 -15.191 30.720 1.00 8.10 319 ASN A O 1
ATOM 2534 N N . VAL A 1 318 ? -6.060 -17.098 29.574 1.00 7.36 320 VAL A N 1
ATOM 2535 C CA . VAL A 1 318 ? -7.078 -16.835 28.565 1.00 7.33 320 VAL A CA 1
ATOM 2536 C C . VAL A 1 318 ? -8.028 -18.019 28.529 1.00 6.77 320 VAL A C 1
ATOM 2537 O O . VAL A 1 318 ? -7.610 -19.174 28.617 1.00 7.83 320 VAL A O 1
ATOM 2541 N N . SER A 1 319 ? -9.319 -17.723 28.451 1.00 7.36 321 SER A N 1
ATOM 2542 C CA . SER A 1 319 ? -10.313 -18.776 28.354 1.00 7.68 321 SER A CA 1
ATOM 2543 C C . SER A 1 319 ? -11.471 -18.305 27.488 1.00 7.36 321 SER A C 1
ATOM 2544 O O . SER A 1 319 ? -11.576 -17.122 27.165 1.00 7.79 321 SER A O 1
ATOM 2547 N N . ILE A 1 320 ? -12.324 -19.250 27.102 1.00 7.29 322 ILE A N 1
ATOM 2548 C CA . ILE A 1 320 ? -13.480 -18.995 26.252 1.00 7.40 322 ILE A CA 1
ATOM 2549 C C . ILE A 1 320 ? -14.734 -19.382 27.023 1.00 7.78 322 ILE A C 1
ATOM 2550 O O . ILE A 1 320 ? -14.811 -20.477 27.562 1.00 7.94 322 ILE A O 1
ATOM 2555 N N . ALA A 1 321 ? -15.708 -18.480 27.091 1.00 7.77 323 ALA A N 1
ATOM 2556 C CA . ALA A 1 321 ? -16.919 -18.748 27.858 1.00 8.25 323 ALA A CA 1
ATOM 2557 C C . ALA A 1 321 ? -17.740 -19.882 27.251 1.00 8.06 323 ALA A C 1
ATOM 2558 O O . ALA A 1 321 ? -17.679 -20.158 26.045 1.00 8.90 323 ALA A O 1
ATOM 2560 N N . ALA A 1 322 ? -18.544 -20.522 28.096 1.00 9.02 324 ALA A N 1
ATOM 2561 C CA . ALA A 1 322 ? -19.519 -21.497 27.617 1.00 10.45 324 ALA A CA 1
ATOM 2562 C C . ALA A 1 322 ? -20.410 -20.884 26.547 1.00 9.57 324 ALA A C 1
ATOM 2563 O O . ALA A 1 322 ? -20.877 -19.753 26.681 1.00 10.01 324 ALA A O 1
ATOM 2565 N N . GLY A 1 323 ? -20.632 -21.638 25.474 1.00 10.47 325 GLY A N 1
ATOM 2566 C CA . GLY A 1 323 ? -21.517 -21.207 24.410 1.00 11.82 325 GLY A CA 1
ATOM 2567 C C . GLY A 1 323 ? -20.860 -20.357 23.340 1.00 10.15 325 GLY A C 1
ATOM 2568 O O . GLY A 1 323 ? -21.522 -19.946 22.390 1.00 13.59 325 GLY A O 1
ATOM 2569 N N . VAL A 1 324 ? -19.568 -20.088 23.469 1.00 8.30 326 VAL A N 1
ATOM 2570 C CA . VAL A 1 324 ? -18.883 -19.199 22.543 1.00 8.67 326 VAL A CA 1
ATOM 2571 C C . VAL A 1 324 ? -18.061 -19.978 21.531 1.00 8.76 326 VAL A C 1
ATOM 2572 O O . VAL A 1 324 ? -17.310 -20.881 21.917 1.00 9.16 326 VAL A O 1
ATOM 2576 N N . THR A 1 325 ? -18.200 -19.637 20.246 1.00 8.50 327 THR A N 1
ATOM 2577 C CA . THR A 1 325 ? -17.376 -20.235 19.201 1.00 8.30 327 THR A CA 1
ATOM 2578 C C . THR A 1 325 ? -16.359 -19.231 18.689 1.00 7.78 327 THR A C 1
ATOM 2579 O O . THR A 1 325 ? -16.718 -18.218 18.089 1.00 9.03 327 THR A O 1
ATOM 2583 N N . ILE A 1 326 ? -15.085 -19.501 18.959 1.00 7.75 328 ILE A N 1
ATOM 2584 C CA . ILE A 1 326 ? -13.987 -18.716 18.400 1.00 8.18 328 ILE A CA 1
ATOM 2585 C C . ILE A 1 326 ? -13.370 -19.534 17.267 1.00 7.64 328 ILE A C 1
ATOM 2586 O O . ILE A 1 326 ? -13.062 -20.707 17.452 1.00 9.48 328 ILE A O 1
ATOM 2591 N N . GLU A 1 327 ? -13.193 -18.916 16.107 1.00 7.61 329 GLU A N 1
ATOM 2592 C CA . GLU A 1 327 ? -12.879 -19.644 14.884 1.00 7.35 329 GLU A CA 1
ATOM 2593 C C . GLU A 1 327 ? -11.390 -19.769 14.565 1.00 8.49 329 GLU A C 1
ATOM 2594 O O . GLU A 1 327 ? -10.946 -20.808 14.078 1.00 8.23 329 GLU A O 1
ATOM 2600 N N . ASN A 1 328 ? -10.615 -18.721 14.825 1.00 7.78 330 ASN A N 1
ATOM 2601 C CA . ASN A 1 328 ? -9.251 -18.650 14.317 1.00 7.53 330 ASN A CA 1
ATOM 2602 C C . ASN A 1 328 ? -8.252 -18.341 15.415 1.00 7.30 330 ASN A C 1
ATOM 2603 O O . ASN A 1 328 ? -8.603 -17.721 16.427 1.00 8.23 330 ASN A O 1
ATOM 2608 N N . ALA A 1 329 ? -7.008 -18.768 15.219 1.00 7.63 331 ALA A N 1
ATOM 2609 C CA . ALA A 1 329 ? -5.945 -18.482 16.174 1.00 7.77 331 ALA A CA 1
ATOM 2610 C C . ALA A 1 329 ? -4.640 -18.217 15.456 1.00 8.48 331 ALA A C 1
ATOM 2611 O O . ALA A 1 329 ? -4.315 -18.882 14.462 1.00 9.34 331 ALA A O 1
ATOM 2613 N N . ILE A 1 330 ? -3.876 -17.270 15.987 1.00 8.31 332 ILE A N 1
ATOM 2614 C CA . ILE A 1 330 ? -2.568 -16.936 15.457 1.00 8.79 332 ILE A CA 1
ATOM 2615 C C . ILE A 1 330 ? -1.562 -16.979 16.599 1.00 8.33 332 ILE A C 1
ATOM 2616 O O . ILE A 1 330 ? -1.680 -16.225 17.582 1.00 8.95 332 ILE A O 1
ATOM 2621 N N . GLY A 1 331 ? -0.595 -17.884 16.486 1.00 8.64 333 GLY A N 1
ATOM 2622 C CA . GLY A 1 331 ? 0.480 -17.972 17.448 1.00 8.57 333 GLY A CA 1
ATOM 2623 C C . GLY A 1 331 ? 1.519 -16.890 17.253 1.00 8.89 333 GLY A C 1
ATOM 2624 O O . GLY A 1 331 ? 1.427 -16.071 16.337 1.00 10.34 333 GLY A O 1
ATOM 2625 N N . GLY A 1 332 ? 2.505 -16.874 18.144 1.00 8.90 334 GLY A N 1
ATOM 2626 C CA . GLY A 1 332 ? 3.579 -15.903 18.078 1.00 9.80 334 GLY A CA 1
ATOM 2627 C C . GLY A 1 332 ? 4.86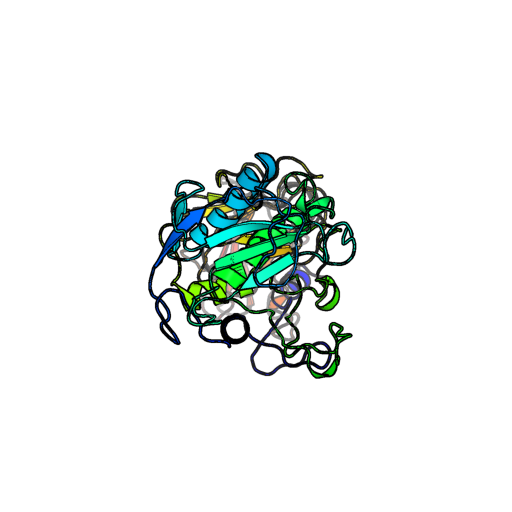6 -16.540 17.599 1.00 9.36 334 GLY A C 1
ATOM 2628 O O . GLY A 1 332 ? 4.865 -17.602 16.975 1.00 9.62 334 GLY A O 1
ATOM 2629 N N . SER A 1 333 ? 5.991 -15.907 17.908 1.00 9.79 335 SER A N 1
ATOM 2630 C CA . SER A 1 333 ? 7.276 -16.398 17.412 1.00 10.44 335 SER A CA 1
ATOM 2631 C C . SER A 1 333 ? 7.825 -17.541 18.264 1.00 10.26 335 SER A C 1
ATOM 2632 O O . SER A 1 333 ? 8.865 -18.117 17.938 1.00 11.12 335 SER A O 1
ATOM 2635 N N . GLY A 1 334 ? 7.133 -17.876 19.348 1.00 9.33 336 GLY A N 1
ATOM 2636 C CA . GLY A 1 334 ? 7.503 -19.026 20.146 1.00 9.90 336 GLY A CA 1
ATOM 2637 C C . GLY A 1 334 ? 7.035 -20.347 19.559 1.00 8.15 336 GLY A C 1
ATOM 2638 O O . GLY A 1 334 ? 6.404 -20.386 18.489 1.00 9.07 336 GLY A O 1
ATOM 2639 N N . ASN A 1 335 ? 7.357 -21.425 20.263 1.00 8.82 337 ASN A N 1
ATOM 2640 C CA . ASN A 1 335 ? 6.970 -22.772 19.883 1.00 9.33 337 ASN A CA 1
ATOM 2641 C C . ASN A 1 335 ? 5.618 -23.051 20.500 1.00 8.45 337 ASN A C 1
ATOM 2642 O O . ASN A 1 335 ? 5.526 -23.242 21.712 1.00 10.07 337 ASN A O 1
ATOM 2647 N N . ASP A 1 336 ? 4.572 -23.049 19.682 1.00 8.61 338 ASP A N 1
ATOM 2648 C CA . ASP A 1 336 ? 3.199 -23.020 20.168 1.00 8.04 338 ASP A CA 1
ATOM 2649 C C . ASP A 1 336 ? 2.463 -24.336 19.947 1.00 8.86 338 ASP A C 1
ATOM 2650 O O . ASP A 1 336 ? 2.843 -25.139 19.089 1.00 10.08 338 ASP A O 1
ATOM 2655 N N . VAL A 1 337 ? 1.410 -24.545 20.725 1.00 8.08 339 VAL A N 1
ATOM 2656 C CA . VAL A 1 337 ? 0.468 -25.632 20.505 1.00 7.87 339 VAL A CA 1
ATOM 2657 C C . VAL A 1 337 ? -0.872 -24.980 20.256 1.00 7.57 339 VAL A C 1
ATOM 2658 O O . VAL A 1 337 ? -1.319 -24.191 21.093 1.00 8.36 339 VAL A O 1
ATOM 2662 N N . ILE A 1 338 ? -1.501 -25.276 19.121 1.00 7.69 340 ILE A N 1
ATOM 2663 C CA . ILE A 1 338 ? -2.718 -24.587 18.733 1.00 8.07 340 ILE A CA 1
ATOM 2664 C C . ILE A 1 338 ? -3.764 -25.621 18.359 1.00 7.74 340 ILE A C 1
ATOM 2665 O O . ILE A 1 338 ? -3.583 -26.392 17.408 1.00 8.73 340 ILE A O 1
ATOM 2670 N N . VAL A 1 339 ? -4.847 -25.634 19.125 1.00 7.58 341 VAL A N 1
ATOM 2671 C CA . VAL A 1 339 ? -5.891 -26.638 19.025 1.00 8.04 341 VAL A CA 1
ATOM 2672 C C . VAL A 1 339 ? -7.212 -25.993 18.643 1.00 7.33 341 VAL A C 1
ATOM 2673 O O . VAL A 1 339 ? -7.702 -25.104 19.341 1.00 8.62 341 VAL A O 1
ATOM 2677 N N . GLY A 1 340 ? -7.769 -26.426 17.516 1.00 7.64 342 GLY A N 1
ATOM 2678 C CA . GLY A 1 340 ? -9.038 -25.916 17.047 1.00 8.22 342 GLY A CA 1
ATOM 2679 C C . GLY A 1 340 ? -10.226 -26.648 17.640 1.00 8.86 342 GLY A C 1
ATOM 2680 O O . GLY A 1 340 ? -10.115 -27.421 18.606 1.00 10.41 342 GLY A O 1
ATOM 2681 N N . ASN A 1 341 ? -11.383 -26.401 17.045 1.00 8.67 343 ASN A N 1
ATOM 2682 C CA . ASN A 1 341 ? -12.625 -26.978 17.515 1.00 8.81 343 ASN A CA 1
ATOM 2683 C C . ASN A 1 341 ? -13.380 -27.569 16.318 1.00 8.93 343 ASN A C 1
ATOM 2684 O O . ASN A 1 341 ? -12.810 -27.751 15.243 1.00 8.52 343 ASN A O 1
ATOM 2689 N N . ALA A 1 342 ? -14.654 -27.890 16.502 1.00 8.91 344 ALA A N 1
ATOM 2690 C CA . ALA A 1 342 ? -15.413 -28.567 15.451 1.00 9.90 344 ALA A CA 1
ATOM 2691 C C . ALA A 1 342 ? -15.716 -27.663 14.261 1.00 9.23 344 ALA A C 1
ATOM 2692 O O . ALA A 1 342 ? -16.079 -28.153 13.186 1.00 10.60 344 ALA A O 1
ATOM 2694 N N . ALA A 1 343 ? -15.584 -26.355 14.437 1.00 8.29 345 ALA A N 1
ATOM 2695 C CA . ALA A 1 343 ? -15.815 -25.423 13.344 1.00 8.79 345 ALA A CA 1
ATOM 2696 C C . ALA A 1 343 ? -14.626 -25.394 12.400 1.00 8.15 345 ALA A C 1
ATOM 2697 O O . ALA A 1 343 ? -13.538 -25.898 12.714 1.00 8.10 345 ALA A O 1
ATOM 2699 N N . ASN A 1 344 ? -14.833 -24.807 11.228 1.00 8.35 346 ASN A N 1
ATOM 2700 C CA . ASN A 1 344 ? -13.732 -24.462 10.339 1.00 8.46 346 ASN A CA 1
ATOM 2701 C C . ASN A 1 344 ? -12.828 -23.444 11.024 1.00 7.61 346 ASN A C 1
ATOM 2702 O O . ASN A 1 344 ? -13.300 -22.359 11.387 1.00 8.87 346 ASN A O 1
ATOM 2707 N N . ASN A 1 345 ? -11.549 -23.776 11.176 1.00 7.80 347 ASN A N 1
ATOM 2708 C CA . ASN A 1 345 ? -10.584 -22.902 11.832 1.00 7.91 347 ASN A CA 1
ATOM 2709 C C . ASN A 1 345 ? -9.446 -22.521 10.907 1.00 8.03 347 ASN A C 1
ATOM 2710 O O . ASN A 1 345 ? -8.928 -23.372 10.187 1.00 9.53 347 ASN A O 1
ATOM 2715 N N . VAL A 1 346 ? -9.022 -21.264 10.955 1.00 7.98 348 VAL A N 1
ATOM 2716 C CA . VAL A 1 346 ? -7.742 -20.880 10.372 1.00 8.32 348 VAL A CA 1
ATOM 2717 C C . VAL A 1 346 ? -6.739 -20.812 11.523 1.00 7.56 348 VAL A C 1
ATOM 2718 O O . VAL A 1 346 ? -6.900 -20.000 12.447 1.00 8.28 348 VAL A O 1
ATOM 2722 N N . LEU A 1 347 ? -5.742 -21.690 11.485 1.00 7.85 349 LEU A N 1
ATOM 2723 C CA . LEU A 1 347 ? -4.732 -21.766 12.531 1.00 7.86 349 LEU A CA 1
ATOM 2724 C C . LEU A 1 347 ? -3.394 -21.419 11.913 1.00 8.11 349 LEU A C 1
ATOM 2725 O O . LEU A 1 347 ? -2.993 -22.022 10.903 1.00 8.55 349 LEU A O 1
ATOM 2730 N N . LYS A 1 348 ? -2.699 -20.461 12.509 1.00 7.96 350 LYS A N 1
ATOM 2731 C CA . LYS A 1 348 ? -1.409 -20.004 12.007 1.00 8.63 350 LYS A CA 1
ATOM 2732 C C . LYS A 1 348 ? -0.386 -20.083 13.126 1.00 8.07 350 LYS A C 1
ATOM 2733 O O . LYS A 1 348 ? -0.546 -19.441 14.170 1.00 9.25 350 LYS A O 1
ATOM 2739 N N . GLY A 1 349 ? 0.674 -20.854 12.923 1.00 8.06 351 GLY A N 1
ATOM 2740 C CA . GLY A 1 349 ? 1.693 -21.010 13.948 1.00 8.09 351 GLY A CA 1
ATOM 2741 C C . GLY A 1 349 ? 2.655 -19.846 14.092 1.00 8.85 351 GLY A C 1
ATOM 2742 O O . GLY A 1 349 ? 3.183 -19.608 15.183 1.00 8.97 351 GLY A O 1
ATOM 2743 N N . GLY A 1 350 ? 2.889 -19.115 13.008 1.00 9.06 352 GLY A N 1
ATOM 2744 C CA . GLY A 1 350 ? 3.932 -18.109 13.012 1.00 10.18 352 GLY A CA 1
ATOM 2745 C C . GLY A 1 350 ? 5.301 -18.750 13.055 1.00 9.08 352 GLY A C 1
ATOM 2746 O O . GLY A 1 350 ? 5.462 -19.928 12.767 1.00 9.67 352 GLY A O 1
ATOM 2747 N N . ALA A 1 351 ? 6.302 -17.957 13.403 1.00 9.90 353 ALA A N 1
ATOM 2748 C CA . ALA A 1 351 ? 7.645 -18.486 13.558 1.00 10.29 353 ALA A CA 1
ATOM 2749 C C . ALA A 1 351 ? 7.686 -19.445 14.739 1.00 9.35 353 ALA A C 1
ATOM 2750 O O . ALA A 1 351 ? 6.738 -19.532 15.529 1.00 9.97 353 ALA A O 1
ATOM 2752 N N . GLY A 1 352 ? 8.785 -20.174 14.859 1.00 9.72 354 GLY A N 1
ATOM 2753 C CA . GLY A 1 352 ? 8.884 -21.186 15.883 1.00 10.19 354 GLY A CA 1
ATOM 2754 C C . GLY A 1 352 ? 8.336 -22.519 15.425 1.00 9.08 354 GLY A C 1
ATOM 2755 O O . GLY A 1 352 ? 7.727 -22.636 14.350 1.00 9.34 354 GLY A O 1
ATOM 2756 N N . ASN A 1 353 ? 8.565 -23.531 16.248 1.00 8.78 355 ASN A N 1
ATOM 2757 C CA . ASN A 1 353 ? 8.219 -24.899 15.939 1.00 9.38 355 ASN A CA 1
ATOM 2758 C C . ASN A 1 353 ? 6.892 -25.202 16.595 1.00 8.98 355 ASN A C 1
ATOM 2759 O O . ASN A 1 353 ? 6.831 -25.396 17.814 1.00 10.08 355 ASN A O 1
ATOM 2764 N N . ASP A 1 354 ? 5.833 -25.200 15.794 1.00 8.25 356 ASP A N 1
ATOM 2765 C CA . ASP A 1 354 ? 4.471 -25.220 16.308 1.00 8.55 356 ASP A CA 1
ATOM 2766 C C . ASP A 1 354 ? 3.793 -26.557 16.071 1.00 8.04 356 ASP A C 1
ATOM 2767 O O . ASP A 1 354 ? 4.186 -27.319 15.175 1.00 10.20 356 ASP A O 1
ATOM 2772 N N . VAL A 1 355 ? 2.775 -26.835 16.874 1.00 7.85 357 VAL A N 1
ATOM 2773 C CA . VAL A 1 355 ? 1.940 -28.008 16.713 1.00 8.05 357 VAL A CA 1
ATOM 2774 C C . VAL A 1 355 ? 0.534 -27.500 16.438 1.00 8.22 357 VAL A C 1
ATOM 2775 O O . VAL A 1 355 ? -0.010 -26.744 17.249 1.00 8.90 357 VAL A O 1
ATOM 2779 N N . LEU A 1 356 ? -0.044 -27.890 15.302 1.00 7.85 358 LEU A N 1
ATOM 2780 C CA . LEU A 1 356 ? -1.384 -27.446 14.911 1.00 7.55 358 LEU A CA 1
ATOM 2781 C C . LEU A 1 356 ? -2.323 -28.633 14.813 1.00 8.50 358 LEU A C 1
ATOM 2782 O O . LEU A 1 356 ? -1.965 -29.679 14.253 1.00 9.76 358 LEU A O 1
ATOM 2787 N N . PHE A 1 357 ? -3.526 -28.462 15.346 1.00 8.09 359 PHE A N 1
ATOM 2788 C CA . PHE A 1 357 ? -4.542 -29.506 15.352 1.00 7.87 359 PHE A CA 1
ATOM 2789 C C . PHE A 1 357 ? -5.877 -28.882 14.995 1.00 7.46 359 PHE A C 1
ATOM 2790 O O . PHE A 1 357 ? -6.436 -28.145 15.803 1.00 8.59 359 PHE A O 1
ATOM 2798 N N . GLY A 1 358 ? -6.391 -29.149 13.797 1.00 8.29 360 GLY A N 1
ATOM 2799 C CA . GLY A 1 358 ? -7.642 -28.534 13.389 1.00 8.03 360 GLY A CA 1
ATOM 2800 C C . GLY A 1 358 ? -8.890 -29.126 14.016 1.00 8.20 360 GLY A C 1
ATOM 2801 O O . GLY A 1 358 ? -9.901 -28.431 14.177 1.00 8.61 360 GLY A O 1
ATOM 2802 N N . GLY A 1 359 ? -8.856 -30.407 14.360 1.00 8.70 361 GLY A N 1
ATOM 2803 C CA . GLY A 1 359 ? -10.068 -31.084 14.790 1.00 8.84 361 GLY A CA 1
ATOM 2804 C C . GLY A 1 359 ? -11.080 -31.160 13.660 1.00 9.42 361 GLY A C 1
ATOM 2805 O O . GLY A 1 359 ? -10.718 -31.247 12.487 1.00 9.29 361 GLY A O 1
ATOM 2806 N N . GLY A 1 360 ? -12.357 -31.122 14.013 1.00 9.53 362 GLY A N 1
ATOM 2807 C CA . GLY A 1 360 ? -13.427 -31.276 13.041 1.00 10.27 362 GLY A CA 1
ATOM 2808 C C . GLY A 1 360 ? -13.576 -30.084 12.111 1.00 9.55 362 GLY A C 1
ATOM 2809 O O . GLY A 1 360 ? -12.934 -29.047 12.292 1.00 9.87 362 GLY A O 1
ATOM 2810 N N . GLY A 1 361 ? -14.414 -30.231 11.095 1.00 9.78 363 GLY A N 1
ATOM 2811 C CA . GLY A 1 361 ? -14.602 -29.169 10.129 1.00 10.08 363 GLY A CA 1
ATOM 2812 C C . GLY A 1 361 ? -13.471 -29.097 9.126 1.00 8.95 363 GLY A C 1
ATOM 2813 O O . GLY A 1 361 ? -12.533 -29.890 9.165 1.00 10.91 363 GLY A O 1
ATOM 2814 N N . ALA A 1 362 ? -13.593 -28.136 8.218 1.00 9.52 364 ALA A N 1
ATOM 2815 C CA . ALA A 1 362 ? -12.634 -27.881 7.113 1.00 8.93 364 ALA A CA 1
ATOM 2816 C C . ALA A 1 362 ? -11.695 -26.768 7.583 1.00 9.24 364 ALA A C 1
ATOM 2817 O O . ALA A 1 362 ? -12.043 -25.627 7.564 1.00 9.78 364 ALA A O 1
ATOM 2819 N N . ASP A 1 363 ? -10.538 -27.170 8.039 1.00 8.72 365 ASP A N 1
ATOM 2820 C CA . ASP A 1 363 ? -9.591 -26.257 8.610 1.00 8.12 365 ASP A CA 1
ATOM 2821 C C . ASP A 1 363 ? -8.498 -25.730 7.612 1.00 8.63 365 ASP A C 1
ATOM 2822 O O . ASP A 1 363 ? -8.247 -26.409 6.610 1.00 10.18 365 ASP A O 1
ATOM 2827 N N A GLU A 1 364 ? -7.854 -24.562 7.821 0.69 8.33 366 GLU A N 1
ATOM 2828 N N B GLU A 1 364 ? -7.861 -24.556 7.816 0.31 8.39 366 GLU A N 1
ATOM 2829 C CA A GLU A 1 364 ? -6.825 -24.059 7.008 0.69 8.55 366 GLU A CA 1
ATOM 2830 C CA B GLU A 1 364 ? -6.828 -24.067 6.997 0.31 8.61 366 GLU A CA 1
ATOM 2831 C C A GLU A 1 364 ? -5.646 -23.857 7.959 0.69 7.86 366 GLU A C 1
ATOM 2832 C C B GLU A 1 364 ? -5.644 -23.848 7.951 0.31 7.93 366 GLU A C 1
ATOM 2833 O O A GLU A 1 364 ? -5.719 -23.096 8.932 0.69 9.37 366 GLU A O 1
ATOM 2834 O O B GLU A 1 364 ? -5.721 -23.096 8.931 0.31 9.38 366 GLU A O 1
ATOM 2845 N N . LEU A 1 365 ? -4.579 -24.593 7.659 1.00 8.33 367 LEU A N 1
ATOM 2846 C CA . LEU A 1 365 ? -3.449 -24.699 8.568 1.00 8.59 367 LEU A CA 1
ATOM 2847 C C . LEU A 1 365 ? -2.201 -24.105 7.951 1.00 8.04 367 LEU A C 1
ATOM 2848 O O . LEU A 1 365 ? -1.789 -24.511 6.853 1.00 8.80 367 LEU A O 1
ATOM 2853 N N . TRP A 1 366 ? -1.610 -23.144 8.654 1.00 8.09 368 TRP A N 1
ATOM 2854 C CA . TRP A 1 366 ? -0.370 -22.516 8.232 1.00 8.27 368 TRP A CA 1
ATOM 2855 C C . TRP A 1 366 ? 0.684 -22.724 9.304 1.00 8.34 368 TRP A C 1
ATOM 2856 O O . TRP A 1 366 ? 0.562 -22.169 10.400 1.00 9.73 368 TRP A O 1
ATOM 2867 N N . GLY A 1 367 ? 1.712 -23.506 9.026 1.00 8.87 369 GLY A N 1
ATOM 2868 C CA . GLY A 1 367 ? 2.756 -23.699 10.016 1.00 9.31 369 GLY A CA 1
ATOM 2869 C C . GLY A 1 367 ? 3.585 -22.451 10.239 1.00 8.78 369 GLY A C 1
ATOM 2870 O O . GLY A 1 367 ? 4.050 -22.191 11.354 1.00 9.60 369 GLY A O 1
ATOM 2871 N N . GLY A 1 368 ? 3.758 -21.670 9.178 1.00 9.66 370 GLY A N 1
ATOM 2872 C CA . GLY A 1 368 ? 4.694 -20.564 9.196 1.00 11.26 370 GLY A CA 1
ATOM 2873 C C . GLY A 1 368 ? 6.120 -21.057 9.067 1.00 9.78 370 GLY A C 1
ATOM 2874 O O . GLY A 1 368 ? 6.371 -22.199 8.675 1.00 11.12 370 GLY A O 1
ATOM 2875 N N . ALA A 1 369 ? 7.060 -20.184 9.406 1.00 11.22 371 ALA A N 1
ATOM 2876 C CA . ALA A 1 369 ? 8.451 -20.572 9.500 1.00 12.36 371 ALA A CA 1
ATOM 2877 C C . ALA A 1 369 ? 8.611 -21.564 10.639 1.00 10.53 371 ALA A C 1
ATOM 2878 O O . ALA A 1 369 ? 7.757 -21.643 11.535 1.00 10.46 371 ALA A O 1
ATOM 2880 N N . GLY A 1 370 ? 9.694 -22.326 10.604 1.00 12.12 372 GLY A N 1
ATOM 2881 C CA . GLY A 1 370 ? 9.953 -23.306 11.635 1.00 12.23 372 GLY A CA 1
ATOM 2882 C C . GLY A 1 370 ? 9.561 -24.718 11.256 1.00 10.62 372 GLY A C 1
ATOM 2883 O O . GLY A 1 370 ? 9.002 -24.975 10.184 1.00 11.38 372 GLY A O 1
ATOM 2884 N N . LYS A 1 371 ? 9.875 -25.641 12.153 1.00 10.79 373 LYS A N 1
ATOM 2885 C CA . LYS A 1 371 ? 9.610 -27.055 11.969 1.00 10.37 373 LYS A CA 1
ATOM 2886 C C . LYS A 1 371 ? 8.271 -27.362 12.614 1.00 9.35 373 LYS A C 1
ATOM 2887 O O . LYS A 1 371 ? 8.187 -27.551 13.833 1.00 10.77 373 LYS A O 1
ATOM 2893 N N . ASP A 1 372 ? 7.214 -27.369 11.814 1.00 9.03 374 ASP A N 1
ATOM 2894 C CA . ASP A 1 372 ? 5.869 -27.474 12.352 1.00 8.57 374 ASP A CA 1
ATOM 2895 C C . ASP A 1 372 ? 5.299 -28.870 12.182 1.00 9.43 374 ASP A C 1
ATOM 2896 O O . ASP A 1 372 ? 5.760 -29.648 11.339 1.00 9.70 374 ASP A O 1
ATOM 2901 N N . ILE A 1 373 ? 4.311 -29.189 13.013 1.00 8.45 375 ILE A N 1
ATOM 2902 C CA . ILE A 1 373 ? 3.696 -30.502 13.026 1.00 8.66 375 ILE A CA 1
ATOM 2903 C C . ILE A 1 373 ? 2.191 -30.335 12.940 1.00 8.08 375 ILE A C 1
ATOM 2904 O O . ILE A 1 373 ? 1.597 -29.605 13.739 1.00 9.08 375 ILE A O 1
ATOM 2909 N N . PHE A 1 374 ? 1.589 -30.999 11.959 1.00 8.32 376 PHE A N 1
ATOM 2910 C CA . PHE A 1 374 ? 0.152 -30.957 11.726 1.00 7.82 376 PHE A CA 1
ATOM 2911 C C . PHE A 1 374 ? -0.434 -32.290 12.175 1.00 7.67 376 PHE A C 1
ATOM 2912 O O . PHE A 1 374 ? -0.062 -33.341 11.648 1.00 8.46 376 PHE A O 1
ATOM 2920 N N . VAL A 1 375 ? -1.335 -32.247 13.158 1.00 7.84 377 VAL A N 1
ATOM 2921 C CA . VAL A 1 375 ? -1.773 -33.443 13.872 1.00 8.25 377 VAL A CA 1
ATOM 2922 C C . VAL A 1 375 ? -3.192 -33.825 13.489 1.00 7.76 377 VAL A C 1
ATOM 2923 O O . VAL A 1 375 ? -4.065 -32.967 13.420 1.00 8.25 377 VAL A O 1
ATOM 2927 N N . PHE A 1 376 ? -3.422 -35.122 13.286 1.00 8.29 378 PHE A N 1
ATOM 2928 C CA . PHE A 1 376 ? -4.743 -35.656 12.957 1.00 9.00 378 PHE A CA 1
ATOM 2929 C C . PHE A 1 376 ? -5.035 -36.879 13.799 1.00 9.11 378 PHE A C 1
ATOM 2930 O O . PHE A 1 376 ? -4.145 -37.697 14.015 1.00 10.69 378 PHE A O 1
ATOM 2938 N N . SER A 1 377 ? -6.276 -37.015 14.268 1.00 9.30 379 SER A N 1
ATOM 2939 C CA . SER A 1 377 ? -6.618 -38.150 15.127 1.00 9.76 379 SER A CA 1
ATOM 2940 C C . SER A 1 377 ? -8.005 -38.742 14.862 1.00 10.91 379 SER A C 1
ATOM 2941 O O . SER A 1 377 ? -8.475 -39.578 15.630 1.00 12.46 379 SER A O 1
ATOM 2944 N N . ALA A 1 378 ? -8.652 -38.331 13.777 1.00 10.38 380 ALA A N 1
ATOM 2945 C CA . ALA A 1 378 ? -9.924 -38.935 13.372 1.00 10.24 380 ALA A CA 1
ATOM 2946 C C . ALA A 1 378 ? -10.134 -38.713 11.891 1.00 10.71 380 ALA A C 1
ATOM 2947 O O . ALA A 1 378 ? -9.697 -37.694 11.347 1.00 10.96 380 ALA A O 1
ATOM 2949 N N . ALA A 1 379 ? -10.814 -39.646 11.236 1.00 12.18 381 ALA A N 1
ATOM 2950 C CA . ALA A 1 379 ? -11.166 -39.459 9.833 1.00 12.40 381 ALA A CA 1
ATOM 2951 C C . ALA A 1 379 ? -11.955 -38.170 9.642 1.00 13.40 381 ALA A C 1
ATOM 2952 O O . ALA A 1 379 ? -11.736 -37.444 8.669 1.00 13.07 381 ALA A O 1
ATOM 2954 N N . SER A 1 380 ? -12.843 -37.872 10.586 1.00 12.84 382 SER A N 1
ATOM 2955 C CA . SER A 1 380 ? -13.691 -36.685 10.496 1.00 13.26 382 SER A CA 1
ATOM 2956 C C . SER A 1 380 ? -12.910 -35.379 10.640 1.00 12.91 382 SER A C 1
ATOM 2957 O O . SER A 1 380 ? -13.454 -34.304 10.384 1.00 13.39 382 SER A O 1
ATOM 2960 N N . ASP A 1 381 ? -11.643 -35.450 11.043 1.00 10.34 383 ASP A N 1
ATOM 2961 C CA . ASP A 1 381 ? -10.795 -34.256 11.034 1.00 10.95 383 ASP A CA 1
ATOM 2962 C C . ASP A 1 381 ? -10.692 -33.675 9.632 1.00 10.69 383 ASP A C 1
ATOM 2963 O O . ASP A 1 381 ? -10.547 -32.468 9.464 1.00 11.44 383 ASP A O 1
ATOM 2968 N N . SER A 1 382 ? -10.725 -34.549 8.636 1.00 10.14 384 SER A N 1
ATOM 2969 C CA . SER A 1 382 ? -10.531 -34.084 7.262 1.00 10.78 384 SER A CA 1
ATOM 2970 C C . SER A 1 382 ? -11.264 -35.026 6.295 1.00 10.05 384 SER A C 1
ATOM 2971 O O . SER A 1 382 ? -10.672 -35.800 5.570 1.00 11.14 384 SER A O 1
ATOM 2974 N N . ALA A 1 383 ? -12.572 -34.903 6.351 1.00 11.78 385 ALA A N 1
ATOM 2975 C CA . ALA A 1 383 ? -13.412 -35.748 5.544 1.00 13.26 385 ALA A CA 1
ATOM 2976 C C . ALA A 1 383 ? -13.416 -35.250 4.104 1.00 13.01 385 ALA A C 1
ATOM 2977 O O . ALA A 1 383 ? -13.391 -34.106 3.831 1.00 13.78 385 ALA A O 1
ATOM 2979 N N . PRO A 1 384 ? -13.452 -36.264 3.164 1.00 13.88 386 PRO A N 1
ATOM 2980 C CA . PRO A 1 384 ? -13.603 -35.899 1.746 1.00 15.54 386 PRO A CA 1
ATOM 2981 C C . PRO A 1 384 ? -14.887 -35.007 1.649 1.00 27.79 386 PRO A C 1
ATOM 2982 O O . PRO A 1 384 ? -15.831 -35.205 2.244 1.00 30.27 386 PRO A O 1
ATOM 2986 N N A GLY A 1 385 ? -14.773 -33.983 0.863 0.50 21.81 387 GLY A N 1
ATOM 2987 N N B GLY A 1 385 ? -14.615 -34.025 0.818 0.50 21.81 387 GLY A N 1
ATOM 2988 C CA A GLY A 1 385 ? -15.860 -33.016 0.790 0.50 27.61 387 GLY A CA 1
ATOM 2989 C CA B GLY A 1 385 ? -15.657 -33.001 0.750 0.50 27.61 387 GLY A CA 1
ATOM 2990 C C A GLY A 1 385 ? -15.815 -31.857 1.768 0.50 22.95 387 GLY A C 1
ATOM 2991 C C B GLY A 1 385 ? -15.414 -31.672 1.460 0.50 22.95 387 GLY A C 1
ATOM 2992 O O A GLY A 1 385 ? -16.503 -30.908 1.648 0.50 23.42 387 GLY A O 1
ATOM 2993 O O B GLY A 1 385 ? -15.326 -30.611 1.025 0.50 23.42 387 GLY A O 1
ATOM 2994 N N . ALA A 1 386 ? -15.143 -32.033 2.869 1.00 16.19 388 ALA A N 1
ATOM 2995 C CA . ALA A 1 386 ? -14.644 -30.975 3.752 1.00 14.57 388 ALA A CA 1
ATOM 2996 C C . ALA A 1 386 ? -13.171 -31.064 4.212 1.00 13.36 388 ALA A C 1
ATOM 2997 O O . ALA A 1 386 ? -12.877 -31.015 5.384 1.00 13.37 388 ALA A O 1
ATOM 2999 N N . SER A 1 387 ? -12.274 -31.185 3.257 1.00 12.73 389 SER A N 1
ATOM 3000 C CA . SER A 1 387 ? -10.894 -31.408 3.614 1.00 11.59 389 SER A CA 1
ATOM 3001 C C . SER A 1 387 ? -10.186 -30.244 4.261 1.00 11.68 389 SER A C 1
ATOM 3002 O O . SER A 1 387 ? -10.397 -29.088 3.874 1.00 11.14 389 SER A O 1
ATOM 3005 N N . ASP A 1 388 ? -9.322 -30.555 5.230 1.00 10.37 390 ASP A N 1
ATOM 3006 C CA . ASP A 1 388 ? -8.325 -29.596 5.678 1.00 9.60 390 ASP A CA 1
ATOM 3007 C C . ASP A 1 388 ? -7.370 -29.262 4.545 1.00 9.97 390 ASP A C 1
ATOM 3008 O O . ASP A 1 388 ? -7.052 -30.129 3.714 1.00 10.82 390 ASP A O 1
ATOM 3013 N N . TRP A 1 389 ? -6.859 -28.034 4.557 1.00 9.37 391 TRP A N 1
ATOM 3014 C CA . TRP A 1 389 ? -5.737 -27.627 3.735 1.00 9.93 391 TRP A CA 1
ATOM 3015 C C . TRP A 1 389 ? -4.561 -27.264 4.619 1.00 9.58 391 TRP A C 1
ATOM 3016 O O . TRP A 1 389 ? -4.712 -26.488 5.572 1.00 11.06 391 TRP A O 1
ATOM 3027 N N . ILE A 1 390 ? -3.398 -27.828 4.327 1.00 9.54 392 ILE A N 1
ATOM 3028 C CA . ILE A 1 390 ? -2.146 -27.335 4.880 1.00 9.39 392 ILE A CA 1
ATOM 3029 C C . ILE A 1 390 ? -1.539 -26.439 3.809 1.00 9.28 392 ILE A C 1
ATOM 3030 O O . ILE A 1 390 ? -1.209 -26.912 2.718 1.00 11.49 392 ILE A O 1
ATOM 3035 N N . ARG A 1 391 ? -1.410 -25.148 4.090 1.00 9.25 393 ARG A N 1
ATOM 3036 C CA . ARG A 1 391 ? -1.169 -24.178 3.021 1.00 10.79 393 ARG A CA 1
ATOM 3037 C C . ARG A 1 391 ? 0.301 -23.828 2.771 1.00 10.98 393 ARG A C 1
ATOM 3038 O O . ARG A 1 391 ? 0.605 -23.100 1.814 1.00 11.44 393 ARG A O 1
ATOM 3046 N N . ASP A 1 392 ? 1.211 -24.342 3.592 1.00 10.55 394 ASP A N 1
ATOM 3047 C CA . ASP A 1 392 ? 2.611 -23.947 3.471 1.00 10.47 394 ASP A CA 1
ATOM 3048 C C . ASP A 1 392 ? 3.585 -25.047 3.891 1.00 9.88 394 ASP A C 1
ATOM 3049 O O . ASP A 1 392 ? 4.615 -24.782 4.504 1.00 10.78 394 ASP A O 1
ATOM 3054 N N . PHE A 1 393 ? 3.287 -26.286 3.516 1.00 10.90 395 PHE A N 1
ATOM 3055 C CA . PHE A 1 393 ? 4.122 -27.417 3.917 1.00 10.34 395 PHE A CA 1
ATOM 3056 C C . PHE A 1 393 ? 5.493 -27.416 3.243 1.00 11.28 395 PHE A C 1
ATOM 3057 O O . PHE A 1 393 ? 5.596 -27.249 2.021 1.00 12.60 395 PHE A O 1
ATOM 3065 N N . GLN A 1 394 ? 6.543 -27.623 4.033 1.00 9.75 396 GLN A N 1
ATOM 3066 C CA . GLN A 1 394 ? 7.904 -27.737 3.506 1.00 10.96 396 GLN A CA 1
ATOM 3067 C C . GLN A 1 394 ? 8.487 -29.116 3.782 1.00 10.03 396 GLN A C 1
ATOM 3068 O O . GLN A 1 394 ? 8.736 -29.468 4.935 1.00 10.60 396 GLN A O 1
ATOM 3074 N N A LYS A 1 395 ? 8.721 -29.892 2.725 0.59 11.33 397 LYS A N 1
ATOM 3075 N N B LYS A 1 395 ? 8.718 -29.894 2.728 0.41 11.44 397 LYS A N 1
ATOM 3076 C CA A LYS A 1 395 ? 9.247 -31.239 2.915 0.59 12.55 397 LYS A CA 1
ATOM 3077 C CA B LYS A 1 395 ? 9.236 -31.244 2.923 0.41 12.57 397 LYS A CA 1
ATOM 3078 C C A LYS A 1 395 ? 10.615 -31.183 3.572 0.59 12.18 397 LYS A C 1
ATOM 3079 C C B LYS A 1 395 ? 10.616 -31.192 3.561 0.41 12.21 397 LYS A C 1
ATOM 3080 O O A LYS A 1 395 ? 11.390 -30.249 3.342 0.59 11.70 397 LYS A O 1
ATOM 3081 O O B LYS A 1 395 ? 11.396 -30.269 3.311 0.41 11.73 397 LYS A O 1
ATOM 3092 N N . GLY A 1 396 ? 10.891 -32.172 4.415 1.00 12.82 398 GLY A N 1
ATOM 3093 C CA . GLY A 1 396 ? 12.141 -32.238 5.139 1.00 13.65 398 GLY A CA 1
ATOM 3094 C C . GLY A 1 396 ? 12.201 -31.290 6.320 1.00 12.17 398 GLY A C 1
ATOM 3095 O O . GLY A 1 396 ? 13.192 -31.261 7.041 1.00 15.77 398 GLY A O 1
ATOM 3096 N N . ILE A 1 397 ? 11.138 -30.517 6.523 1.00 11.51 399 ILE A N 1
ATOM 3097 C CA . ILE A 1 397 ? 11.104 -29.520 7.585 1.00 10.65 399 ILE A CA 1
ATOM 3098 C C . ILE A 1 397 ? 9.865 -29.729 8.455 1.00 10.06 399 ILE A C 1
ATOM 3099 O O . ILE A 1 397 ? 9.976 -29.973 9.658 1.00 10.85 399 ILE A O 1
ATOM 3104 N N . ASP A 1 398 ? 8.693 -29.649 7.839 1.00 9.44 400 ASP A N 1
ATOM 3105 C CA . ASP A 1 398 ? 7.427 -29.887 8.527 1.00 8.76 400 ASP A CA 1
ATOM 3106 C C . ASP A 1 398 ? 7.095 -31.374 8.571 1.00 9.07 400 ASP A C 1
ATOM 3107 O O . ASP A 1 398 ? 7.716 -32.180 7.864 1.00 10.31 400 ASP A O 1
ATOM 3112 N N . LYS A 1 399 ? 6.109 -31.729 9.399 1.00 9.52 401 LYS A N 1
ATOM 3113 C CA . LYS A 1 399 ? 5.695 -33.117 9.542 1.00 9.12 401 LYS A CA 1
ATOM 3114 C C . LYS A 1 399 ? 4.196 -33.231 9.694 1.00 8.74 401 LYS A C 1
ATOM 3115 O O . LYS A 1 399 ? 3.534 -32.307 10.184 1.00 8.94 401 LYS A O 1
ATOM 3121 N N . ILE A 1 400 ? 3.673 -34.370 9.264 1.00 8.74 402 ILE A N 1
ATOM 3122 C CA . ILE A 1 400 ? 2.291 -34.743 9.500 1.00 8.79 402 ILE A CA 1
ATOM 3123 C C . ILE A 1 400 ? 2.259 -35.871 10.524 1.00 8.21 402 ILE A C 1
ATOM 3124 O O . ILE A 1 400 ? 2.897 -36.918 10.340 1.00 9.35 402 ILE A O 1
ATOM 3129 N N . ASP A 1 401 ? 1.526 -35.644 11.611 1.00 8.25 403 ASP A N 1
ATOM 3130 C CA . ASP A 1 401 ? 1.485 -36.569 12.731 1.00 8.72 403 ASP A CA 1
ATOM 3131 C C . ASP A 1 401 ? 0.188 -37.367 12.683 1.00 8.26 403 ASP A C 1
ATOM 3132 O O . ASP A 1 401 ? -0.900 -36.833 12.943 1.00 9.09 403 ASP A O 1
ATOM 3137 N N . LEU A 1 402 ? 0.319 -38.642 12.332 1.00 8.71 404 LEU A N 1
ATOM 3138 C CA . LEU A 1 402 ? -0.785 -39.595 12.319 1.00 9.12 404 LEU A CA 1
ATOM 3139 C C . LEU A 1 402 ? -0.626 -40.624 13.434 1.00 9.85 404 LEU A C 1
ATOM 3140 O O . LEU A 1 402 ? -1.284 -41.668 13.409 1.00 10.20 404 LEU A O 1
ATOM 3145 N N . SER A 1 403 ? 0.243 -40.330 14.398 1.00 9.59 405 SER A N 1
ATOM 3146 C CA . SER A 1 403 ? 0.658 -41.316 15.398 1.00 9.36 405 SER A CA 1
ATOM 3147 C C . SER A 1 403 ? -0.467 -41.794 16.308 1.00 10.38 405 SER A C 1
ATOM 3148 O O . SER A 1 403 ? -0.372 -42.877 16.890 1.00 10.78 405 SER A O 1
ATOM 3151 N N . PHE A 1 404 ? -1.536 -41.014 16.427 1.00 9.87 406 PHE A N 1
ATOM 3152 C CA . PHE A 1 404 ? -2.673 -41.457 17.215 1.00 10.54 406 PHE A CA 1
ATOM 3153 C C . PHE A 1 404 ? -3.166 -42.836 16.780 1.00 9.50 406 PHE A C 1
ATOM 3154 O O . PHE A 1 404 ? -3.521 -43.668 17.619 1.00 10.95 406 PHE A O 1
ATOM 3162 N N . PHE A 1 405 ? -3.205 -43.076 15.475 1.00 10.74 407 PHE A N 1
ATOM 3163 C CA . PHE A 1 405 ? -3.909 -44.250 14.982 1.00 11.44 407 PHE A CA 1
ATOM 3164 C C . PHE A 1 405 ? -3.214 -45.561 15.336 1.00 12.12 407 PHE A C 1
ATOM 3165 O O . PHE A 1 405 ? -3.878 -46.503 15.780 1.00 12.19 407 PHE A O 1
ATOM 3173 N N . ASN A 1 406 ? -1.899 -45.639 15.164 1.00 10.52 408 ASN A N 1
ATOM 3174 C CA . ASN A 1 406 ? -1.210 -46.877 15.517 1.00 10.85 408 ASN A CA 1
ATOM 3175 C C . ASN A 1 406 ? -1.137 -47.073 17.023 1.00 10.50 408 ASN A C 1
ATOM 3176 O O . ASN A 1 406 ? -1.143 -48.211 17.503 1.00 11.56 408 ASN A O 1
ATOM 3181 N N . LYS A 1 407 ? -1.097 -45.979 17.772 1.00 10.66 409 LYS A N 1
ATOM 3182 C CA . LYS A 1 407 ? -1.150 -46.078 19.221 1.00 11.21 409 LYS A CA 1
ATOM 3183 C C . LYS A 1 407 ? -2.489 -46.672 19.652 1.00 12.00 409 LYS A C 1
ATOM 3184 O O . LYS A 1 407 ? -2.538 -47.570 20.493 1.00 14.11 409 LYS A O 1
ATOM 3190 N N A GLU A 1 408 ? -3.572 -46.171 19.071 0.59 12.39 410 GLU A N 1
ATOM 3191 N N B GLU A 1 408 ? -3.574 -46.176 19.070 0.41 12.51 410 GLU A N 1
ATOM 3192 C CA A GLU A 1 408 ? -4.907 -46.656 19.398 0.59 13.62 410 GLU A CA 1
ATOM 3193 C CA B GLU A 1 408 ? -4.907 -46.661 19.410 0.41 13.70 410 GLU A CA 1
ATOM 3194 C C A GLU A 1 408 ? -5.096 -48.112 18.980 0.59 16.21 410 GLU A C 1
ATOM 3195 C C B GLU A 1 408 ? -5.107 -48.112 18.975 0.41 16.33 410 GLU A C 1
ATOM 3196 O O A GLU A 1 408 ? -5.724 -48.898 19.697 0.59 16.05 410 GLU A O 1
ATOM 3197 O O B GLU A 1 408 ? -5.750 -48.896 19.678 0.41 16.02 410 GLU A O 1
ATOM 3208 N N . ALA A 1 409 ? -4.549 -48.466 17.820 1.00 14.19 411 ALA A N 1
ATOM 3209 C CA . ALA A 1 409 ? -4.655 -49.825 17.297 1.00 14.95 411 ALA A CA 1
ATOM 3210 C C . ALA A 1 409 ? -3.667 -50.768 17.979 1.00 13.56 411 ALA A C 1
ATOM 3211 O O . ALA A 1 409 ? -3.723 -51.986 17.773 1.00 14.83 411 ALA A O 1
ATOM 3213 N N . ASN A 1 410 ? -2.765 -50.197 18.774 1.00 13.19 412 ASN A N 1
ATOM 3214 C CA . ASN A 1 410 ? -1.665 -50.941 19.381 1.00 14.05 412 ASN A CA 1
ATOM 3215 C C . ASN A 1 410 ? -0.942 -51.808 18.358 1.00 13.30 412 ASN A C 1
ATOM 3216 O O . ASN A 1 410 ? -0.648 -52.981 18.604 1.00 15.95 412 ASN A O 1
ATOM 3221 N N . SER A 1 411 ? -0.656 -51.221 17.201 1.00 12.84 413 SER A N 1
ATOM 3222 C CA . SER A 1 411 ? -0.015 -51.945 16.118 1.00 13.50 413 SER A CA 1
ATOM 3223 C C . SER A 1 411 ? 0.762 -51.004 15.228 1.00 12.96 413 SER A C 1
ATOM 3224 O O . SER A 1 411 ? 0.206 -50.034 14.703 1.00 14.03 413 SER A O 1
ATOM 3227 N N . SER A 1 412 ? 2.038 -51.311 15.034 1.00 12.51 414 SER A N 1
ATOM 3228 C CA . SER A 1 412 ? 2.897 -50.532 14.153 1.00 12.36 414 SER A CA 1
ATOM 3229 C C . SER A 1 412 ? 2.542 -50.691 12.685 1.00 12.47 414 SER A C 1
ATOM 3230 O O . SER A 1 412 ? 3.085 -49.985 11.831 1.00 14.52 414 SER A O 1
ATOM 3233 N N . ASP A 1 413 ? 1.640 -51.618 12.385 1.00 12.90 415 ASP A N 1
ATOM 3234 C CA . ASP A 1 413 ? 1.338 -51.950 11.003 1.00 14.65 415 ASP A CA 1
ATOM 3235 C C . ASP A 1 413 ? -0.074 -51.566 10.581 1.00 14.59 415 ASP A C 1
ATOM 3236 O O . ASP A 1 413 ? -0.520 -51.959 9.506 1.00 17.71 415 ASP A O 1
ATOM 3241 N N . PHE A 1 414 ? -0.784 -50.809 11.411 1.00 13.06 416 PHE A N 1
ATOM 3242 C CA . PHE A 1 414 ? -2.118 -50.374 11.012 1.00 12.48 416 PHE A CA 1
ATOM 3243 C C . PHE A 1 414 ? -2.009 -49.300 9.923 1.00 11.61 416 PHE A C 1
ATOM 3244 O O . PHE A 1 414 ? -2.277 -49.579 8.756 1.00 13.58 416 PHE A O 1
ATOM 3252 N N . ILE A 1 415 ? -1.606 -48.087 10.293 1.00 12.25 417 ILE A N 1
ATOM 3253 C CA . ILE A 1 415 ? -1.271 -47.074 9.295 1.00 11.98 417 ILE A CA 1
ATOM 3254 C C . ILE A 1 415 ? 0.006 -47.481 8.578 1.00 12.45 417 ILE A C 1
ATOM 3255 O O . ILE A 1 415 ? 1.025 -47.742 9.222 1.00 13.46 417 ILE A O 1
ATOM 3260 N N . HIS A 1 416 ? -0.059 -47.545 7.256 1.00 12.12 418 HIS A N 1
ATOM 3261 C CA . HIS A 1 416 ? 1.109 -47.817 6.432 1.00 12.70 418 HIS A CA 1
ATOM 3262 C C . HIS A 1 416 ? 0.839 -47.314 5.025 1.00 12.53 418 HIS A C 1
ATOM 3263 O O . HIS A 1 416 ? -0.309 -47.277 4.590 1.00 13.94 418 HIS A O 1
ATOM 3270 N N . PHE A 1 417 ? 1.896 -46.922 4.326 1.00 13.11 419 PHE A N 1
ATOM 3271 C CA . PHE A 1 417 ? 1.751 -46.326 3.006 1.00 12.36 419 PHE A CA 1
ATOM 3272 C C . PHE A 1 417 ? 1.772 -47.372 1.900 1.00 14.24 419 PHE A C 1
ATOM 3273 O O . PHE A 1 417 ? 2.565 -48.316 1.937 1.00 15.37 419 PHE A O 1
ATOM 3281 N N . VAL A 1 418 ? 0.884 -47.192 0.929 1.00 14.47 420 VAL A N 1
ATOM 3282 C CA . VAL A 1 418 ? 0.771 -48.073 -0.228 1.00 15.88 420 VAL A CA 1
ATOM 3283 C C . VAL A 1 418 ? 0.737 -47.237 -1.499 1.00 19.27 420 VAL A C 1
ATOM 3284 O O . VAL A 1 418 ? 0.538 -46.023 -1.443 1.00 17.85 420 VAL A O 1
ATOM 3288 N N . ASP A 1 419 ? 0.934 -47.876 -2.647 1.00 19.34 421 ASP A N 1
ATOM 3289 C CA . ASP A 1 419 ? 0.900 -47.143 -3.907 1.00 22.22 421 ASP A CA 1
ATOM 3290 C C . ASP A 1 419 ? -0.476 -47.235 -4.557 1.00 22.53 421 ASP A C 1
ATOM 3291 O O . ASP A 1 419 ? -0.746 -46.566 -5.552 1.00 24.16 421 ASP A O 1
ATOM 3296 N N . HIS A 1 420 ? -1.343 -48.061 -3.981 1.00 23.16 422 HIS A N 1
ATOM 3297 C CA . HIS A 1 420 ? -2.725 -48.177 -4.434 1.00 24.77 422 HIS A CA 1
ATOM 3298 C C . HIS A 1 420 ? -3.594 -48.762 -3.324 1.00 23.10 422 HIS A C 1
ATOM 3299 O O . HIS A 1 420 ? -3.126 -49.578 -2.531 1.00 24.59 422 HIS A O 1
ATOM 3306 N N . PHE A 1 421 ? -4.854 -48.345 -3.271 1.00 20.89 423 PHE A N 1
ATOM 3307 C CA . PHE A 1 421 ? -5.784 -48.823 -2.250 1.00 19.29 423 PHE A CA 1
ATOM 3308 C C . PHE A 1 421 ? -6.300 -50.225 -2.569 1.00 25.47 423 PHE A C 1
ATOM 3309 O O . PHE A 1 421 ? -6.505 -50.570 -3.733 1.00 28.91 423 PHE A O 1
ATOM 3317 N N . SER A 1 422 ? -6.521 -51.020 -1.527 1.00 24.62 424 SER A N 1
ATOM 3318 C CA . SER A 1 422 ? -7.046 -52.373 -1.681 1.00 25.52 424 SER A CA 1
ATOM 3319 C C . SER A 1 422 ? -8.341 -52.561 -0.895 1.00 27.02 424 SER A C 1
ATOM 3320 O O . SER A 1 422 ? -9.033 -53.567 -1.053 1.00 32.82 424 SER A O 1
ATOM 3323 N N . GLY A 1 423 ? -8.668 -51.589 -0.049 1.00 25.74 425 GLY A N 1
ATOM 3324 C CA . GLY A 1 423 ? -9.838 -51.683 0.806 1.00 26.85 425 GLY A CA 1
ATOM 3325 C C . GLY A 1 423 ? -9.452 -51.976 2.244 1.00 27.21 425 GLY A C 1
ATOM 3326 O O . GLY A 1 423 ? -10.274 -51.873 3.156 1.00 26.76 425 GLY A O 1
ATOM 3327 N N . THR A 1 424 ? -8.187 -52.336 2.441 1.00 23.32 426 THR A N 1
ATOM 3328 C CA . THR A 1 424 ? -7.664 -52.658 3.764 1.00 23.79 426 THR A CA 1
ATOM 3329 C C . THR A 1 424 ? -7.555 -51.416 4.643 1.00 21.01 426 THR A C 1
ATOM 3330 O O . THR A 1 424 ? -6.896 -50.445 4.273 1.00 21.15 426 THR A O 1
ATOM 3334 N N . ALA A 1 425 ? -8.200 -51.458 5.805 1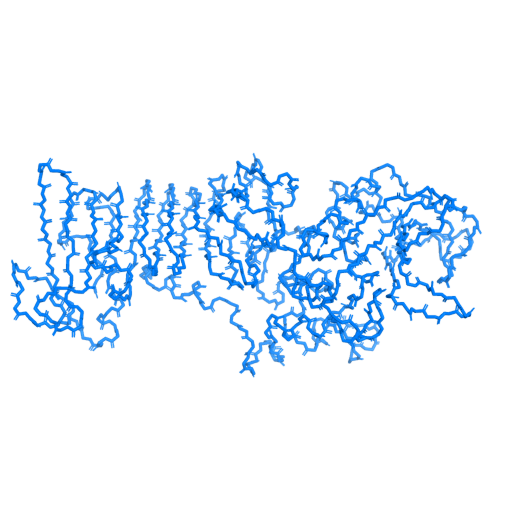.00 20.79 427 ALA A N 1
ATOM 3335 C CA . ALA A 1 425 ? -8.141 -50.358 6.764 1.00 16.12 427 ALA A CA 1
ATOM 3336 C C . ALA A 1 425 ? -6.703 -50.081 7.190 1.00 17.99 427 ALA A C 1
ATOM 3337 O O . ALA A 1 425 ? -5.940 -51.006 7.476 1.00 19.46 427 ALA A O 1
ATOM 3339 N N . GLY A 1 426 ? -6.343 -48.801 7.222 1.00 14.24 428 GLY A N 1
ATOM 3340 C CA . GLY A 1 426 ? -5.012 -48.384 7.623 1.00 14.14 428 GLY A CA 1
ATOM 3341 C C . GLY A 1 426 ? -4.147 -47.905 6.473 1.00 13.61 428 GLY A C 1
ATOM 3342 O O . GLY A 1 426 ? -3.164 -47.193 6.680 1.00 12.83 428 GLY A O 1
ATOM 3343 N N . GLU A 1 427 ? -4.502 -48.295 5.256 1.00 14.57 429 GLU A N 1
ATOM 3344 C CA . GLU A 1 427 ? -3.743 -47.878 4.084 1.00 14.43 429 GLU A CA 1
ATOM 3345 C C . GLU A 1 427 ? -3.753 -46.362 3.918 1.00 13.36 429 GLU A C 1
ATOM 3346 O O . GLU A 1 427 ? -4.797 -45.717 4.050 1.00 14.21 429 GLU A O 1
ATOM 3352 N N . ALA A 1 428 ? -2.577 -45.817 3.637 1.00 12.03 430 ALA A N 1
ATOM 3353 C CA . ALA A 1 428 ? -2.389 -44.400 3.367 1.00 12.08 430 ALA A CA 1
ATOM 3354 C C . ALA A 1 428 ? -1.763 -44.242 1.991 1.00 12.57 430 ALA A C 1
ATOM 3355 O O . ALA A 1 428 ? -0.865 -45.003 1.619 1.00 13.87 430 ALA A O 1
ATOM 3357 N N . LEU A 1 429 ? -2.237 -43.248 1.243 1.00 11.59 431 LEU A N 1
ATOM 3358 C CA . LEU A 1 429 ? -1.819 -43.057 -0.135 1.00 13.39 431 LEU A CA 1
ATOM 3359 C C . LEU A 1 429 ? -1.518 -41.587 -0.403 1.00 11.32 431 LEU A C 1
ATOM 3360 O O . LEU A 1 429 ? -2.362 -40.724 -0.158 1.00 13.39 431 LEU A O 1
ATOM 3365 N N . LEU A 1 430 ? -0.319 -41.314 -0.902 1.00 10.88 432 LEU A N 1
ATOM 3366 C CA . LEU A 1 430 ? 0.076 -39.970 -1.294 1.00 12.48 432 LEU A CA 1
ATOM 3367 C C . LEU A 1 430 ? -0.021 -39.819 -2.799 1.00 13.54 432 LEU A C 1
ATOM 3368 O O . LEU 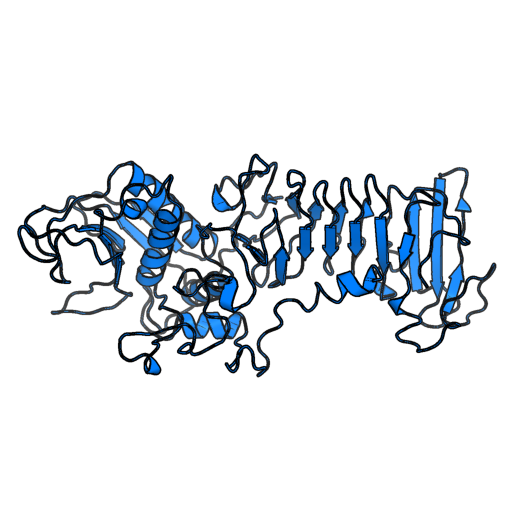A 1 430 ? 0.394 -40.710 -3.548 1.00 16.23 432 LEU A O 1
ATOM 3373 N N A SER A 1 431 ? -0.556 -38.691 -3.249 0.61 11.04 433 SER A N 1
ATOM 3374 N N B SER A 1 431 ? -0.560 -38.690 -3.239 0.39 11.19 433 SER A N 1
ATOM 3375 C CA A SER A 1 431 ? -0.635 -38.399 -4.676 0.61 11.62 433 SER A CA 1
ATOM 3376 C CA B SER A 1 431 ? -0.637 -38.384 -4.658 0.39 11.68 433 SER A CA 1
ATOM 3377 C C A SER A 1 431 ? -0.187 -36.969 -4.937 0.61 10.82 433 SER A C 1
ATOM 3378 C C B SER A 1 431 ? -0.146 -36.964 -4.886 0.39 10.85 433 SER A C 1
ATOM 3379 O O A SER A 1 431 ? -0.804 -36.019 -4.451 0.61 12.36 433 SER A O 1
ATOM 3380 O O B SER A 1 431 ? -0.678 -36.016 -4.311 0.39 12.52 433 SER A O 1
ATOM 3385 N N . TYR A 1 432 ? 0.872 -36.822 -5.724 1.00 10.66 434 TYR A N 1
ATOM 3386 C CA . TYR A 1 432 ? 1.499 -35.529 -5.962 1.00 10.41 434 TYR A CA 1
ATOM 3387 C C . TYR A 1 432 ? 1.172 -34.963 -7.326 1.00 9.43 434 TYR A C 1
ATOM 3388 O O . TYR A 1 432 ? 1.393 -35.627 -8.348 1.00 10.43 434 TYR A O 1
ATOM 3397 N N . ASN A 1 433 ? 0.658 -33.737 -7.348 1.00 8.88 435 ASN A N 1
ATOM 3398 C CA . ASN A 1 433 ? 0.431 -33.017 -8.588 1.00 8.96 435 ASN A CA 1
ATOM 3399 C C . ASN A 1 433 ? 1.463 -31.908 -8.719 1.00 8.55 435 ASN A C 1
ATOM 3400 O O . ASN A 1 433 ? 1.384 -30.868 -8.055 1.00 8.80 435 ASN A O 1
ATOM 3405 N N . ALA A 1 434 ? 2.469 -32.175 -9.543 1.00 8.48 436 ALA A N 1
ATOM 3406 C CA . ALA A 1 434 ? 3.552 -31.207 -9.758 1.00 8.70 436 ALA A CA 1
ATOM 3407 C C . ALA A 1 434 ? 3.152 -29.950 -10.514 1.00 8.82 436 ALA A C 1
ATOM 3408 O O . ALA A 1 434 ? 3.812 -28.944 -10.455 1.00 9.19 436 ALA A O 1
ATOM 3410 N N . SER A 1 435 ? 2.052 -30.045 -11.251 1.00 9.10 437 SER A N 1
ATOM 3411 C CA . SER A 1 435 ? 1.579 -28.907 -12.013 1.00 9.57 437 SER A CA 1
ATOM 3412 C C . SER A 1 435 ? 0.871 -27.911 -11.098 1.00 10.47 437 SER A C 1
ATOM 3413 O O . SER A 1 435 ? 1.040 -26.734 -11.237 1.00 14.10 437 SER A O 1
ATOM 3416 N N . SER A 1 436 ? 0.075 -28.414 -10.143 1.00 8.84 438 SER A N 1
ATOM 3417 C CA . SER A 1 436 ? -0.645 -27.518 -9.218 1.00 9.90 438 SER A CA 1
ATOM 3418 C C . SER A 1 436 ? 0.090 -27.273 -7.879 1.00 9.32 438 SER A C 1
ATOM 3419 O O . SER A 1 436 ? -0.321 -26.421 -7.101 1.00 10.13 438 SER A O 1
ATOM 3422 N N . ASN A 1 437 ? 1.175 -28.020 -7.646 1.00 8.82 439 ASN A N 1
ATOM 3423 C CA . ASN A 1 437 ? 1.921 -27.920 -6.367 1.00 8.59 439 ASN A CA 1
ATOM 3424 C C . ASN A 1 437 ? 1.035 -28.364 -5.198 1.00 7.98 439 ASN A C 1
ATOM 3425 O O . ASN A 1 437 ? 1.071 -27.772 -4.143 1.00 10.00 439 ASN A O 1
ATOM 3430 N N . VAL A 1 438 ? 0.251 -29.406 -5.407 1.00 8.35 440 VAL A N 1
ATOM 3431 C CA . VAL A 1 438 ? -0.655 -29.928 -4.370 1.00 9.34 440 VAL A CA 1
ATOM 3432 C C . VAL A 1 438 ? -0.426 -31.424 -4.216 1.00 9.21 440 VAL A C 1
ATOM 3433 O O . VAL A 1 438 ? -0.387 -32.174 -5.216 1.00 9.30 440 VAL A O 1
ATOM 3437 N N . THR A 1 439 ? -0.281 -31.828 -2.961 1.00 9.10 441 THR A N 1
ATOM 3438 C CA . THR A 1 439 ? -0.200 -33.233 -2.609 1.00 9.59 441 THR A CA 1
ATOM 3439 C C . THR A 1 439 ? -1.467 -33.648 -1.875 1.00 9.67 441 THR A C 1
ATOM 3440 O O . THR A 1 439 ? -1.924 -32.947 -0.966 1.00 11.29 441 THR A O 1
ATOM 3444 N N . ASP A 1 440 ? -2.054 -34.768 -2.285 1.00 9.40 442 ASP A N 1
ATOM 3445 C CA . ASP A 1 440 ? -3.187 -35.355 -1.580 1.00 10.07 442 ASP A CA 1
ATOM 3446 C C . ASP A 1 440 ? -2.700 -36.448 -0.649 1.00 10.04 442 ASP A C 1
ATOM 3447 O O . ASP A 1 440 ? -1.950 -37.328 -1.070 1.00 11.01 442 ASP A O 1
ATOM 3452 N N . LEU A 1 441 ? -3.132 -36.399 0.608 1.00 9.54 443 LEU A N 1
ATOM 3453 C CA . LEU A 1 441 ? -2.924 -37.491 1.550 1.00 9.58 443 LEU A CA 1
ATOM 3454 C C . LEU A 1 441 ? -4.264 -38.125 1.836 1.00 9.46 443 LEU A C 1
ATOM 3455 O O . LEU A 1 441 ? -5.125 -37.497 2.443 1.00 9.91 443 LEU A O 1
ATOM 3460 N N . SER A 1 442 ? -4.448 -39.357 1.372 1.00 10.17 444 SER A N 1
ATOM 3461 C CA . SER A 1 442 ? -5.690 -40.082 1.580 1.00 11.60 444 SER A CA 1
ATOM 3462 C C . SER A 1 442 ? -5.428 -41.241 2.515 1.00 12.32 444 SER A C 1
ATOM 3463 O O . SER A 1 442 ? -4.408 -41.919 2.392 1.00 12.83 444 SER A O 1
ATOM 3466 N N . VAL A 1 443 ? -6.337 -41.474 3.449 1.00 11.03 445 VAL A N 1
ATOM 3467 C CA . VAL A 1 443 ? -6.197 -42.616 4.345 1.00 12.46 445 VAL A CA 1
ATOM 3468 C C . VAL A 1 443 ? -7.532 -43.343 4.465 1.00 12.47 445 VAL A C 1
ATOM 3469 O O . VAL A 1 443 ? -8.595 -42.720 4.525 1.00 13.15 445 VAL A O 1
ATOM 3473 N N . ASN A 1 444 ? -7.468 -44.669 4.460 1.00 12.84 446 ASN A N 1
ATOM 3474 C CA . ASN A 1 444 ? -8.635 -45.511 4.673 1.00 13.59 446 ASN A CA 1
ATOM 3475 C C . ASN A 1 444 ? -8.675 -45.953 6.125 1.00 14.47 446 ASN A C 1
ATOM 3476 O O . ASN A 1 444 ? -8.153 -47.012 6.476 1.00 16.82 446 ASN A O 1
ATOM 3481 N N A ILE A 1 445 ? -9.279 -45.135 6.977 0.53 14.66 447 ILE A N 1
ATOM 3482 N N B ILE A 1 445 ? -9.300 -45.152 6.974 0.47 14.65 447 ILE A N 1
ATOM 3483 C CA A ILE A 1 445 ? -9.336 -45.447 8.401 0.53 16.95 447 ILE A CA 1
ATOM 3484 C CA B ILE A 1 445 ? -9.323 -45.456 8.398 0.47 16.95 447 ILE A CA 1
ATOM 3485 C C A ILE A 1 445 ? -10.404 -46.488 8.705 0.53 20.16 447 ILE A C 1
ATOM 3486 C C B ILE A 1 445 ? -10.417 -46.461 8.747 0.47 20.15 447 ILE A C 1
ATOM 3487 O O A ILE A 1 445 ? -10.136 -47.487 9.377 0.53 21.58 447 ILE A O 1
ATOM 3488 O O B ILE A 1 445 ? -10.177 -47.418 9.487 0.47 21.65 447 ILE A O 1
ATOM 3497 N N . GLY A 1 446 ? -11.609 -46.252 8.195 1.00 19.89 448 GLY A N 1
ATOM 3498 C CA . GLY A 1 446 ? -12.763 -47.076 8.516 1.00 23.77 448 GLY A CA 1
ATOM 3499 C C . GLY A 1 446 ? -12.904 -48.410 7.805 1.00 27.64 448 GLY A C 1
ATOM 3500 O O . GLY A 1 446 ? -13.740 -49.229 8.189 1.00 33.36 448 GLY A O 1
ATOM 3501 N N . GLY A 1 447 ? -12.107 -48.635 6.766 1.00 22.35 449 GLY A N 1
ATOM 3502 C CA . GLY A 1 447 ? -12.114 -49.910 6.073 1.00 27.49 449 GLY A CA 1
ATOM 3503 C C . GLY A 1 447 ? -13.072 -49.986 4.898 1.00 30.62 449 GLY A C 1
ATOM 3504 O O . GLY A 1 447 ? -13.828 -50.949 4.761 1.00 31.81 449 GLY A O 1
ATOM 3505 N N . HIS A 1 448 ? -13.036 -48.969 4.044 1.00 26.80 450 HIS A N 1
ATOM 3506 C CA . HIS A 1 448 ? -13.836 -48.959 2.824 1.00 28.81 450 HIS A CA 1
ATOM 3507 C C . HIS A 1 448 ? -12.935 -48.741 1.619 1.00 28.87 450 HIS A C 1
ATOM 3508 O O . HIS A 1 448 ? -11.801 -48.287 1.762 1.00 27.52 450 HIS A O 1
ATOM 3515 N N A GLN A 1 449 ? -13.442 -49.030 0.424 0.58 31.65 451 GLN A N 1
ATOM 3516 N N B GLN A 1 449 ? -13.441 -49.104 0.444 0.42 31.67 451 GLN A N 1
ATOM 3517 C CA A GLN A 1 449 ? -12.645 -48.837 -0.783 0.58 31.47 451 GLN A CA 1
ATOM 3518 C CA B GLN A 1 449 ? -12.763 -48.854 -0.825 0.42 31.52 451 GLN A CA 1
ATOM 3519 C C A GLN A 1 449 ? -12.354 -47.356 -1.016 0.58 29.89 451 GLN A C 1
ATOM 3520 C C B GLN A 1 449 ? -12.380 -47.385 -0.989 0.42 29.92 451 GLN A C 1
ATOM 3521 O O A GLN A 1 449 ? -11.248 -46.991 -1.418 0.58 28.44 451 GLN A O 1
ATOM 3522 O O B GLN A 1 449 ? -11.236 -47.061 -1.314 0.42 28.52 451 GLN A O 1
ATOM 3533 N N . ALA A 1 450 ? -13.343 -46.504 -0.761 1.00 27.86 452 ALA A N 1
ATOM 3534 C CA . ALA A 1 450 ? -13.113 -45.068 -0.831 1.00 23.80 452 ALA A CA 1
ATOM 3535 C C . ALA A 1 450 ? -12.541 -44.598 0.500 1.00 16.65 452 ALA A C 1
ATOM 3536 O O . ALA A 1 450 ? -13.077 -44.933 1.552 1.00 19.09 452 ALA A O 1
ATOM 3538 N N . PRO A 1 451 ? -11.441 -43.830 0.460 1.00 15.29 453 PRO A N 1
ATOM 3539 C CA . PRO A 1 451 ? -10.870 -43.328 1.712 1.00 14.75 453 PRO A CA 1
ATOM 3540 C C . PRO A 1 451 ? -11.839 -42.387 2.420 1.00 14.24 453 PRO A C 1
ATOM 3541 O O . PRO A 1 451 ? -12.650 -41.716 1.770 1.00 15.48 453 PRO A O 1
ATOM 3545 N N . ASP A 1 452 ? -11.766 -42.358 3.747 1.00 13.29 454 ASP A N 1
ATOM 3546 C CA . ASP A 1 452 ? -12.645 -41.514 4.544 1.00 12.95 454 ASP A CA 1
ATOM 3547 C C . ASP A 1 452 ? -11.891 -40.328 5.146 1.00 11.12 454 ASP A C 1
ATOM 3548 O O . ASP A 1 452 ? -12.421 -39.606 5.975 1.00 12.38 454 ASP A O 1
ATOM 3553 N N . PHE A 1 453 ? -10.661 -40.126 4.691 1.00 10.53 455 PHE A N 1
ATOM 3554 C CA . PHE A 1 453 ? -9.792 -39.070 5.198 1.00 11.02 455 PHE A CA 1
ATOM 3555 C C . PHE A 1 453 ? -8.964 -38.572 4.025 1.00 10.33 455 PHE A C 1
ATOM 3556 O O . PHE A 1 453 ? -8.319 -39.366 3.345 1.00 10.67 455 PHE A O 1
ATOM 3564 N N . LEU A 1 454 ? -9.002 -37.265 3.774 1.00 9.93 456 LEU A N 1
ATOM 3565 C CA . LEU A 1 454 ? -8.242 -36.655 2.684 1.00 10.10 456 LEU A CA 1
ATOM 3566 C C . LEU A 1 454 ? -7.790 -35.272 3.114 1.00 9.79 456 LEU A C 1
ATOM 3567 O O . LEU A 1 454 ? -8.626 -34.407 3.382 1.00 10.40 456 LEU A O 1
ATOM 3572 N N . VAL A 1 455 ? -6.478 -35.086 3.203 1.00 9.30 457 VAL A N 1
ATOM 3573 C CA . VAL A 1 455 ? -5.879 -33.793 3.505 1.00 9.20 457 VAL A CA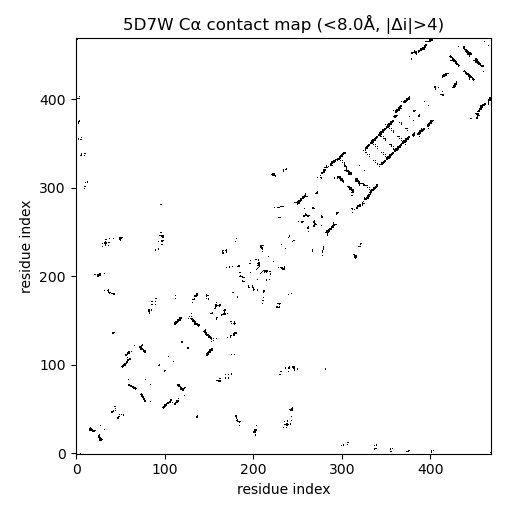 1
ATOM 3574 C C . VAL A 1 455 ? -5.255 -33.243 2.235 1.00 8.75 457 VAL A C 1
ATOM 3575 O O . VAL A 1 455 ? -4.571 -33.965 1.514 1.00 9.93 457 VAL A O 1
ATOM 3579 N N . LYS A 1 456 ? -5.506 -31.968 1.962 1.00 9.02 458 LYS A N 1
ATOM 3580 C CA . LYS A 1 456 ? -4.940 -31.299 0.800 1.00 9.78 458 LYS A CA 1
ATOM 3581 C C . LYS A 1 456 ? -3.741 -30.487 1.258 1.00 9.45 458 LYS A C 1
ATOM 3582 O O . LYS A 1 456 ? -3.841 -29.730 2.234 1.00 10.25 458 LYS A O 1
ATOM 3588 N N . ILE A 1 457 ? -2.611 -30.646 0.580 1.00 9.68 459 ILE A N 1
ATOM 3589 C CA . ILE A 1 457 ? -1.370 -30.052 1.033 1.00 10.99 459 ILE A CA 1
ATOM 3590 C C . ILE A 1 457 ? -0.746 -29.224 -0.079 1.00 10.31 459 ILE A C 1
ATOM 3591 O O . ILE A 1 457 ? -0.483 -29.746 -1.174 1.00 11.09 459 ILE A O 1
ATOM 3596 N N . VAL A 1 458 ? -0.506 -27.942 0.182 1.00 9.99 460 VAL A N 1
ATOM 3597 C CA . VAL A 1 458 ? 0.255 -27.121 -0.750 1.00 10.43 460 VAL A CA 1
ATOM 3598 C C . VAL A 1 458 ? 1.716 -27.444 -0.532 1.00 10.90 460 VAL A C 1
ATOM 3599 O O . VAL A 1 458 ? 2.243 -27.219 0.562 1.00 12.29 460 VAL A O 1
ATOM 3603 N N . GLY A 1 459 ? 2.358 -28.007 -1.553 1.00 11.04 461 GLY A N 1
ATOM 3604 C CA . GLY A 1 459 ? 3.752 -28.391 -1.452 1.00 12.34 461 GLY A CA 1
ATOM 3605 C C . GLY A 1 459 ? 4.014 -29.881 -1.600 1.00 11.21 461 GLY A C 1
ATOM 3606 O O . GLY A 1 459 ? 3.124 -30.713 -1.425 1.00 15.19 461 GLY A O 1
ATOM 3607 N N . GLN A 1 460 ? 5.260 -30.209 -1.935 1.00 13.41 462 GLN A N 1
ATOM 3608 C CA . GLN A 1 460 ? 5.765 -31.583 -1.898 1.00 15.47 462 GLN A CA 1
ATOM 3609 C C . G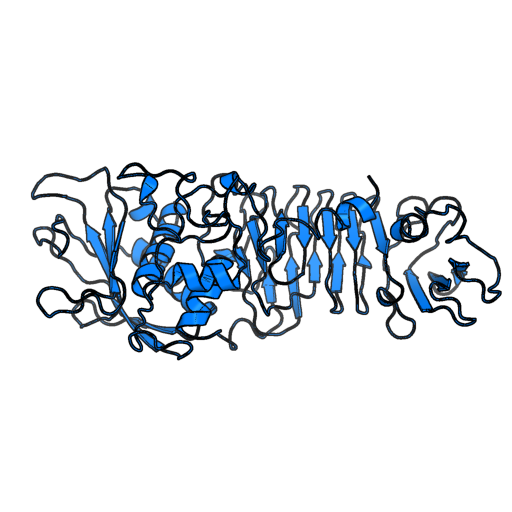LN A 1 460 ? 5.807 -32.173 -0.498 1.00 13.65 462 GLN A C 1
ATOM 3610 O O . GLN A 1 460 ? 6.098 -31.476 0.473 1.00 13.53 462 GLN A O 1
ATOM 3616 N N . VAL A 1 461 ? 5.589 -33.481 -0.419 1.00 13.12 463 VAL A N 1
ATOM 3617 C CA . VAL A 1 461 ? 5.734 -34.232 0.818 1.00 13.44 463 VAL A CA 1
ATOM 3618 C C . VAL A 1 461 ? 6.660 -35.414 0.565 1.00 14.80 463 VAL A C 1
ATOM 3619 O O . VAL A 1 461 ? 6.492 -36.126 -0.425 1.00 19.57 463 VAL A O 1
ATOM 3623 N N . ASP A 1 462 ? 7.638 -35.624 1.440 1.00 12.24 464 ASP A N 1
ATOM 3624 C CA . ASP A 1 462 ? 8.537 -36.763 1.310 1.00 12.81 464 ASP A CA 1
ATOM 3625 C C . ASP A 1 462 ? 8.159 -37.814 2.343 1.00 11.74 464 ASP A C 1
ATOM 3626 O O . ASP A 1 462 ? 8.393 -37.621 3.541 1.00 12.40 464 ASP A O 1
ATOM 3631 N N . VAL A 1 463 ? 7.582 -38.922 1.885 1.00 12.05 465 VAL A N 1
ATOM 3632 C CA . VAL A 1 463 ? 7.083 -39.958 2.785 1.00 13.09 465 VAL A CA 1
ATOM 3633 C C . VAL A 1 463 ? 8.194 -40.525 3.678 1.00 13.11 465 VAL A C 1
ATOM 3634 O O . VAL A 1 463 ? 7.933 -40.970 4.797 1.00 13.11 465 VAL A O 1
ATOM 3638 N N . ALA A 1 464 ? 9.436 -40.477 3.206 1.00 12.82 466 ALA A N 1
ATOM 3639 C CA . ALA A 1 464 ? 10.554 -41.036 3.958 1.00 12.90 466 ALA A CA 1
ATOM 3640 C C . ALA A 1 464 ? 10.888 -40.213 5.191 1.00 12.45 466 ALA A C 1
ATOM 3641 O O . ALA A 1 464 ? 11.458 -40.732 6.152 1.00 15.51 466 ALA A O 1
ATOM 3643 N N . THR A 1 465 ? 10.563 -38.922 5.160 1.00 12.52 467 THR A N 1
ATOM 3644 C CA . THR A 1 465 ? 11.014 -38.030 6.220 1.00 12.00 467 THR A CA 1
ATOM 3645 C C . THR A 1 465 ? 9.916 -37.237 6.924 1.00 10.98 467 THR A C 1
ATOM 3646 O O . THR A 1 465 ? 10.164 -36.697 7.998 1.00 13.79 467 THR A O 1
ATOM 3650 N N . ASP A 1 466 ? 8.718 -37.160 6.353 1.00 9.71 468 ASP A N 1
ATOM 3651 C CA . ASP A 1 466 ? 7.792 -36.117 6.791 1.00 9.85 468 ASP A CA 1
ATOM 3652 C C . ASP A 1 466 ? 6.606 -36.583 7.634 1.00 10.31 468 ASP A C 1
ATOM 3653 O O . ASP A 1 466 ? 5.687 -35.803 7.867 1.00 10.11 468 ASP A O 1
ATOM 3658 N N . PHE A 1 467 ? 6.629 -37.827 8.103 1.00 9.41 469 PHE A N 1
ATOM 3659 C CA . PHE A 1 467 ? 5.524 -38.345 8.907 1.00 9.44 469 PHE A CA 1
ATOM 3660 C C . PHE A 1 467 ? 5.956 -38.808 10.281 1.00 9.48 469 PHE A C 1
ATOM 3661 O O . PHE A 1 467 ? 7.101 -39.216 10.497 1.00 10.67 469 PHE A O 1
ATOM 3669 N N . ILE A 1 468 ? 5.018 -38.715 11.213 1.00 8.76 470 ILE A N 1
ATOM 3670 C CA . ILE A 1 468 ? 5.115 -39.380 12.499 1.00 9.33 470 ILE A CA 1
ATOM 3671 C C . ILE A 1 468 ? 3.962 -40.368 12.550 1.00 9.94 470 ILE A C 1
ATOM 3672 O O . ILE A 1 468 ? 2.797 -39.973 12.492 1.00 10.41 470 ILE A O 1
ATOM 3677 N N . VAL A 1 469 ? 4.298 -41.655 12.605 1.00 10.50 471 VAL A N 1
ATOM 3678 C CA . VAL A 1 469 ? 3.331 -42.737 12.484 1.00 11.57 471 VAL A CA 1
ATOM 3679 C C . VAL A 1 469 ? 3.466 -43.703 13.653 1.00 10.83 471 VAL A C 1
ATOM 3680 O O . VAL A 1 469 ? 2.462 -44.164 14.210 1.00 12.03 471 VAL A O 1
#

Secondary structure (DSSP, 8-state):
--HHHHHHHHHTTT---TT-EETTEE---HHHHHHHHTTT---TT-TT--S--EEEEEE-----TT---TTS-BS-BPPPHHHHHHHHHHHHHHHHHBSEEEEE--TTS--SEEEEEE-EEETTEE--S--EEE--TT-EETTEE-TTEEEEETTSHHHH-TTT-HHHHHHHHHHHHHHHTPPPS---GGGTTS--GGG-SSTT-STTT-TT--S-GGGGT-B-TT----S--HHHHHHHHHHH-B-TTTT-S--EEETT--S--GGGB-SSTTS---EEE---SS--EEE-TT--S--EEE-STT-EEB-TT-BS-EEE-TT----EEE--SS--EEE--SS--EEE--SS--EEE--SS--EEE--SS--EEE--SGGGG-TTS--EESS--TTT-EEE-HHHHHHHT-TTSSEE-SS--S-TTEEEEEEETTTTEEEEEE--SS-SS-SEEEEEES---TTTSEE-

InterPro domains:
  IPR001343 RTX calcium-binding nonapeptide repeat [PF00353] (348-383)
  IPR001818 Peptidase M10, metallopeptidase [PF00413] (99-206)
  IPR006026 Peptidase, metallopeptidase [SM00235] (72-248)
  IPR011049 Serralysin-like metalloprotease, C-terminal [G3DSA:2.150.10.10] (27-479)
  IPR011049 Serralysin-like metalloprotease, C-terminal [SSF51120] (267-485)
  IPR013858 Peptidase M10 serralysin, C-terminal [PF08548] (264-487)
  IPR016294 Peptidase M10B [NF035945] (21-487)
  IPR016294 Peptidase M10B [PIRSF001205] (4-487)
  IPR018511 Hemolysin-type calcium-binding conserved site [PS00330] (372-390)
  IPR024079 Metallopeptidase, catalytic domain superfamily [G3DSA:3.40.390.10] (34-265)
  IPR034033 Serralysin-like metallopeptidase domain [cd04277] (71-263)

Sequence (469 aa):
ATGYDAVDDDLLHYHERGNGIQINGKKDSFSNEQAGLFITRENQTWNGYKVFGQPPVKLTFSFPDYKFSSTNVAGDTGLSKKFSAEQQQQAKLSLQSWADVANITFTEVAAGQKANITFGNYSQDRPGHYDYGTQAYAFLPNTIWQGQQDLGGQTWYNVNQSNVKHPATEDYGRQTFTHEIGHALGLSHPGDYNAGEGNPTYNDVTYAEDTRQFSLMSYWSETNTGGDNGGHYAAAPLLDDIAAIQHLYGANLSSTRTGDTVYGFNSNTGRDFLSTTSNSSQKVIFAAWDAGGNDTFDFSGYTANQRINLNEEKSFSDVGGLKGNVSIAAGVTIENAIGGSGNDVIVGNAANNVLKGGAGNDVLFGGGGADEELWGGAGKDIFVFSAASDSAPGGASDWIRDFQKKGIDKIDLSFFNKEEANSSDFIHFVDHFSGTAGEALLSSYNASSNVTDLSVNIIGGHQQAPDFLVKIVGQVDVATDFIV

CATH classification: 2.150.10.10 (+1 more: 3.40.390.10)

Nearest PDB structures (foldseek):
  1af0-assembly1_A  TM=9.949E-01  e=1.436E-86  Serratia marcescens
  1sat-assembly1_A  TM=9.966E-01  e=9.083E-86  Serratia marcescens
  1srp-assembly1_A  TM=1.000E+00  e=2.405E-85  Serratia sp. E-15
  1smp-assembly1_A  TM=9.929E-01  e=3.453E-84  Serratia marcescens
  3vi1-assembly2_B  TM=9.207E-01  e=5.699E-56  Pseudomonas aeruginosa

Foldseek 3Di:
DALVVVVVPQVPAPDFDPQDDDPNAHGHDLLRLLCLQQVQQFAPVGRVPWQAAEEFEEEFAADDQQDADPQQFGRKGTQDPQLVVLLVLLVVLLVQWFRYHYHYDYNPDDGLAYEMETAGNHPPHGDPDDFKAAAAFPPADPNDTRQRYIYGHCVDVCCVHVVPRVVNLLVSNLRVLRSRRGAQSAPLVVCVVNHALVSGNHQPSEQLAASVHPYHPVSSPWFQPPHHQNHGGQSSSSNSCGHGNTDLVHAAEAFEFEDPGPRPRPLRYDPALVDDHAHEDDHNHYAYEDELARHAEAWEEAQDAQGFIAGSNTGRRYHYYPPDGHAEYAAYQEAYEYAADQEAYEYAHAHYEYNYEHAAFAYEYEDHHFAYEYEDADLRSAFVVRGHEDEDDDAPRYAYEHPNQCVVVVHPPQADEDCADDQRANYWYWDADPVQQKIWIFGQHPRGNHGGHIHIYRHDYDPVRHYHD

Organism: Serratia marcescens (NCBI:txid615)